Protein AF-A0A8T9Q3E1-F1 (afdb_monomer_lite)

Radius of gyration: 31.7 Å; chains: 1; bounding box: 104×77×79 Å

pLDDT: mean 83.52, std 21.35, range [26.02, 98.94]

Sequence (592 aa):
MAARITRSLLAQLTQAQTPTKSTKRGLAYGYHSAADMQALAPGISWWYNWYSRPEAGVATIYPGLGIDYVPMQWGRDLDGTPFTADRLAANIPAGAKYLLGFNEPNFRSQANLTPTQAAALWPTLQEVARRKNLKLVSPAVNYCGDCVSENGVTYYSPTQYLDAFFAACPTCQVDYIAVHTYVCEERWLRDKIAELKKYNKPIWLTEFSCGDMPASQITLDVQKKYLTDAVNYLENEPAVFRYAWFSGRNNEIPNINLLAPASGQLTELGQLYVSLPFSGGSAPQNLLTPTGAVASSSESSATGAASAIDRNLTTRWSSNFADPQYLQLDLGTVKDIARVKISWEAAYGKDYQLQTSTDGTSWTSIHTVLNGDGGVDDITGLAGRGRYLRLYGTRRATAYGYSIYEIEVYGPATTPPATSSVTLQAESYSTMSGVQLEACSDTGGGQDVGWIDTNDWMIYNSVTFPTSGAYTIEYRVASPSGGRVSADLNAGTTQLGNVAIPATGGWQNWTTVSQTVNVTAGTYNFGVFAQAGGWNLNWIRITKAGSTTSARSAQVLATTATAGRAQALEVYPNPPPIRWASLQTQRWPVRP

Organism: NCBI:txid2932248

Secondary structure (DSSP, 8-state):
----------------PPPSS-SSEEEE-S---HHHHHHHTTT-SEEE-SSSS--TTTTTTGGGGT-EE--B--SSEETTEE--HHHHHHHSPTT--EEE--BSTTBTTTT---HHHHHHHHHHHHHHHHHHTPEEEPPBB---SSB-EETTEE--SHHHHHHHHHHH-TT----BEEEEE--SSHHHHHHHHHHHGGG-S-EEEEEE---SS-GGG--HHHHHHHHHHHHHHHHH-TTEEEEEES-SS-SSSTT--SB-SSTT-B-HHHHHHHHS---SSS--TTEE--SEEEES--SSTTS-GGGGSSS-TTS-EE--SSSSEEEEEEEEEEEEEEEEEEEE-SS-EEEEEEEEESSSSS-EEEEEE-S---SEEEEEEEEEEEEEEEEEEEEESSSS--EEEEEEEE-S---S----EEEEEGGG-SEEES-EEEE--STT-SEEEEEE-TT-EEEEEEEEE-SSEEEEEEEEEEESS-EEEEEEETTTTEEEEEEEEPP-SEEEEEEEEEEEEEE-SEEEEEEEEEEE--EEEEEEEEEEPP----------------------------------------------

InterPro domains:
  IPR000421 Coagulation factor 5/8, C-terminal domain [PF00754] (295-405)
  IPR000421 Coagulation factor 5/8, C-terminal domain [PS50022] (271-412)
  IPR005084 Carbohydrate binding module family 6 [PF03422] (425-544)
  IPR005084 Carbohydrate binding module family 6 [PS51175] (422-543)
  IPR006584 Cellulose binding, type IV [SM00606] (417-544)
  IPR008979 Galactose-binding-like domain superfamily [SSF49785] (286-411)
  IPR008979 Galactose-binding-like domain superfamily [SSF49785] (418-544)
  IPR017853 Glycoside hydrolase superfamily [SSF51445] (95-256)
  IPR024655 Asl1-like, glycosyl hydrolase catalytic domain [PF11790] (26-273)
  IPR053183 Alkali-sensitive linkage protein [PTHR34154] (11-275)

Structure (mmCIF, N/CA/C/O backbone):
data_AF-A0A8T9Q3E1-F1
#
_entry.id   AF-A0A8T9Q3E1-F1
#
loop_
_atom_site.group_PDB
_atom_site.id
_atom_site.type_symbol
_atom_site.label_atom_id
_atom_site.label_alt_id
_atom_site.label_comp_id
_atom_site.label_asym_id
_atom_site.label_entity_id
_atom_site.label_seq_id
_atom_site.pdbx_PDB_ins_code
_atom_site.Cartn_x
_atom_site.Cartn_y
_atom_site.Cartn_z
_atom_site.occupancy
_atom_site.B_iso_or_equiv
_atom_site.auth_seq_id
_atom_site.auth_comp_id
_atom_site.auth_asym_id
_atom_site.auth_atom_id
_atom_site.pdbx_PDB_model_num
ATOM 1 N N . MET A 1 1 ? -12.280 -55.612 14.986 1.00 32.56 1 MET A N 1
ATOM 2 C CA . MET A 1 1 ? -13.260 -55.463 13.885 1.00 32.56 1 MET A CA 1
ATOM 3 C C . MET A 1 1 ? -14.578 -55.063 14.534 1.00 32.56 1 MET A C 1
ATOM 5 O O . MET A 1 1 ? -15.096 -55.856 15.297 1.00 32.56 1 MET A O 1
ATOM 9 N N . ALA A 1 2 ? -14.855 -53.756 14.621 1.00 29.16 2 ALA A N 1
ATOM 10 C CA . ALA A 1 2 ? -15.730 -52.968 13.724 1.00 29.16 2 ALA A CA 1
ATOM 11 C C . ALA A 1 2 ? -17.204 -53.085 14.161 1.00 29.16 2 ALA A C 1
ATOM 13 O O . ALA A 1 2 ? -17.646 -54.187 14.433 1.00 29.16 2 ALA A O 1
ATOM 14 N N . ALA A 1 3 ? -18.064 -52.072 14.234 1.00 28.25 3 ALA A N 1
ATOM 15 C CA . ALA A 1 3 ? -18.084 -50.605 14.127 1.00 28.25 3 ALA A CA 1
ATOM 16 C C . ALA A 1 3 ? -19.531 -50.242 14.602 1.00 28.25 3 ALA A C 1
ATOM 18 O O . ALA A 1 3 ? -20.408 -51.091 14.508 1.00 28.25 3 ALA A O 1
ATOM 19 N N . ARG A 1 4 ? -19.932 -49.109 15.180 1.00 28.38 4 ARG A N 1
ATOM 20 C CA . ARG A 1 4 ? -19.889 -47.704 14.762 1.00 28.38 4 ARG A CA 1
ATOM 21 C C . ARG A 1 4 ? -20.462 -46.903 15.946 1.00 28.38 4 ARG A C 1
ATOM 23 O O . ARG A 1 4 ? -21.578 -47.181 16.368 1.00 28.38 4 ARG A O 1
ATOM 30 N N . ILE A 1 5 ? -19.742 -45.898 16.435 1.00 29.78 5 ILE A N 1
ATOM 31 C CA . ILE A 1 5 ? -20.313 -44.819 17.253 1.00 29.78 5 ILE A CA 1
ATOM 32 C C . ILE A 1 5 ? -20.304 -43.583 16.356 1.00 29.78 5 ILE A C 1
ATOM 34 O O . ILE A 1 5 ? -19.241 -43.090 15.980 1.00 29.78 5 ILE A O 1
ATOM 38 N N . THR A 1 6 ? -21.482 -43.123 15.945 1.00 28.97 6 THR A N 1
ATOM 39 C CA . THR A 1 6 ? -21.660 -41.878 15.194 1.00 28.97 6 THR A CA 1
ATOM 40 C C . THR A 1 6 ? -21.373 -40.688 16.104 1.00 28.97 6 THR A C 1
ATOM 42 O O . THR A 1 6 ? -22.162 -40.360 16.984 1.00 28.97 6 THR A O 1
ATOM 45 N N . ARG A 1 7 ? -20.228 -40.035 15.877 1.00 29.08 7 ARG A N 1
ATOM 46 C CA . ARG A 1 7 ? -19.948 -38.670 16.337 1.00 29.08 7 ARG A CA 1
ATOM 47 C C . ARG A 1 7 ? -20.726 -37.693 15.453 1.00 29.08 7 ARG A C 1
ATOM 49 O O . ARG A 1 7 ? -20.352 -37.494 14.303 1.00 29.08 7 ARG A O 1
ATOM 56 N N . SER A 1 8 ? -21.760 -37.055 15.987 1.00 27.64 8 SER A N 1
ATOM 57 C CA . SER A 1 8 ? -22.261 -35.778 15.470 1.00 27.64 8 SER A CA 1
ATOM 58 C C . SER A 1 8 ? -21.519 -34.658 16.202 1.00 27.64 8 SER A C 1
ATOM 60 O O . SER A 1 8 ? -21.946 -34.210 17.264 1.00 27.64 8 SER A O 1
ATOM 62 N N . LEU A 1 9 ? -20.355 -34.266 15.676 1.00 30.08 9 LEU A N 1
ATOM 63 C CA . LEU A 1 9 ? -19.668 -33.049 16.103 1.00 30.08 9 LEU A CA 1
ATOM 64 C C . LEU A 1 9 ? -20.287 -31.871 15.345 1.00 30.08 9 LEU A C 1
ATOM 66 O O . LEU A 1 9 ? -20.419 -31.927 14.122 1.00 30.08 9 LEU A O 1
ATOM 70 N N . LEU A 1 10 ? -20.655 -30.824 16.082 1.00 29.77 10 LEU A N 1
ATOM 71 C CA . LEU A 1 10 ? -21.044 -29.530 15.542 1.00 29.77 10 LEU A CA 1
ATOM 72 C C . LEU A 1 10 ? -19.970 -29.026 14.567 1.00 29.77 10 LEU A C 1
ATOM 74 O O . LEU A 1 10 ? -18.852 -28.724 14.977 1.00 29.77 10 LEU A O 1
ATOM 78 N N . ALA A 1 11 ? -20.328 -28.870 13.297 1.00 26.83 11 ALA A N 1
ATOM 79 C CA . ALA A 1 11 ? -19.655 -27.938 12.408 1.00 26.83 11 ALA A CA 1
ATOM 80 C C . ALA A 1 11 ? -20.424 -26.614 12.485 1.00 26.83 11 ALA A C 1
ATOM 82 O O . ALA A 1 11 ? -21.327 -26.356 11.692 1.00 26.83 11 ALA A O 1
ATOM 83 N N . GLN A 1 12 ? -20.102 -25.785 13.480 1.00 27.05 12 GLN A N 1
ATOM 84 C CA . GLN A 1 12 ? -20.376 -24.356 13.363 1.00 27.05 12 GLN A CA 1
ATOM 85 C C . GLN A 1 12 ? -19.466 -23.836 12.250 1.00 27.05 12 GLN A C 1
ATOM 87 O O . GLN A 1 12 ? -18.267 -23.656 12.438 1.00 27.05 12 GLN A O 1
ATOM 92 N N . LEU A 1 13 ? -20.040 -23.651 11.063 1.00 28.97 13 LEU A N 1
ATOM 93 C CA . LEU A 1 13 ? -19.453 -22.821 10.024 1.00 28.97 13 LEU A CA 1
ATOM 94 C C . LEU A 1 13 ? -19.378 -21.400 10.590 1.00 28.97 13 LEU A C 1
ATOM 96 O O . LEU A 1 13 ? -20.365 -20.668 10.575 1.00 28.97 13 LEU A O 1
ATOM 100 N N . THR A 1 14 ? -18.223 -21.010 11.123 1.00 28.17 14 THR A N 1
ATOM 101 C CA . THR A 1 14 ? -17.905 -19.597 11.315 1.00 28.17 14 THR A CA 1
ATOM 102 C C . THR A 1 14 ? -17.877 -18.976 9.926 1.00 28.17 14 THR A C 1
ATOM 104 O O . THR A 1 14 ? -16.926 -19.186 9.171 1.00 28.17 14 THR A O 1
ATOM 107 N N . GLN A 1 15 ? -18.939 -18.264 9.552 1.00 28.55 15 GLN A N 1
ATOM 108 C CA . GLN A 1 15 ? -18.870 -17.325 8.439 1.00 28.55 15 GLN A CA 1
ATOM 109 C C . GLN A 1 15 ? -17.742 -16.349 8.773 1.00 28.55 15 GLN A C 1
ATOM 111 O O . GLN A 1 15 ? -17.840 -15.594 9.739 1.00 28.55 15 GLN A O 1
ATOM 116 N N . ALA A 1 16 ? -16.636 -16.428 8.031 1.00 34.69 16 ALA A N 1
ATOM 117 C CA . ALA A 1 16 ? -15.576 -15.441 8.121 1.00 34.69 16 ALA A CA 1
ATOM 118 C C . ALA A 1 16 ? -16.209 -14.085 7.800 1.00 34.69 16 ALA A C 1
ATOM 120 O O . ALA A 1 16 ? -16.717 -13.889 6.695 1.00 34.69 16 ALA A O 1
ATOM 121 N N . GLN A 1 17 ? -16.252 -13.188 8.787 1.00 34.84 17 GLN A N 1
ATOM 122 C CA . GLN A 1 17 ? -16.679 -11.815 8.560 1.00 34.84 17 GLN A CA 1
ATOM 123 C C . GLN A 1 17 ? -15.836 -11.237 7.426 1.00 34.84 17 GLN A C 1
ATOM 125 O O . GLN A 1 17 ? -14.608 -11.361 7.433 1.00 34.84 17 GLN A O 1
ATOM 130 N N . THR A 1 18 ? -16.500 -10.620 6.450 1.00 40.44 18 THR A N 1
ATOM 131 C CA . THR A 1 18 ? -15.824 -9.860 5.402 1.00 40.44 18 THR A CA 1
ATOM 132 C C . THR A 1 18 ? -14.884 -8.856 6.075 1.00 40.44 18 THR A C 1
ATOM 134 O O . THR A 1 18 ? -15.355 -8.100 6.931 1.00 40.44 18 THR A O 1
ATOM 137 N N . PRO A 1 19 ? -13.578 -8.846 5.745 1.00 50.22 19 PRO A N 1
ATOM 138 C CA . PRO A 1 19 ? -12.639 -7.927 6.370 1.00 50.22 19 PRO A CA 1
ATOM 139 C C . PRO A 1 19 ? -13.132 -6.490 6.196 1.00 50.22 19 PRO A C 1
ATOM 141 O O . PRO A 1 19 ? -13.400 -6.059 5.077 1.00 50.22 19 PRO A O 1
ATOM 144 N N . THR A 1 20 ? -13.268 -5.756 7.298 1.00 66.06 20 THR A N 1
ATOM 145 C CA . THR A 1 20 ? -13.720 -4.354 7.292 1.00 66.06 20 THR A CA 1
ATOM 146 C C . THR A 1 20 ? -12.613 -3.382 6.882 1.00 66.06 20 THR A C 1
ATOM 148 O O . THR A 1 20 ? -12.893 -2.219 6.613 1.00 66.06 20 THR A O 1
ATOM 151 N N . LYS A 1 21 ? -11.367 -3.867 6.805 1.00 79.00 21 LYS A N 1
ATOM 152 C CA . LYS A 1 21 ? -10.166 -3.133 6.395 1.00 79.00 21 LYS A CA 1
ATOM 153 C C . LYS A 1 21 ? -9.136 -4.057 5.739 1.00 79.00 21 LYS A C 1
ATOM 155 O O . LYS A 1 21 ? -9.183 -5.277 5.920 1.00 79.00 21 LYS A O 1
ATOM 160 N N . SER A 1 22 ? -8.190 -3.477 5.001 1.00 85.06 22 SER A N 1
ATOM 161 C CA . SER A 1 22 ? -7.120 -4.222 4.327 1.00 85.06 22 SER A CA 1
ATOM 162 C C . SER A 1 22 ? -6.209 -4.924 5.322 1.00 85.06 22 SER A C 1
ATOM 164 O O . SER A 1 22 ? -5.647 -4.290 6.213 1.00 85.06 22 SER A O 1
ATOM 166 N N . THR A 1 23 ? -5.971 -6.220 5.128 1.00 87.62 23 THR A N 1
ATOM 167 C CA . THR A 1 23 ? -4.980 -6.969 5.915 1.00 87.62 23 THR A CA 1
ATOM 168 C C . THR A 1 23 ? -3.537 -6.641 5.519 1.00 87.62 23 THR A C 1
ATOM 170 O O . THR A 1 23 ? -2.617 -6.944 6.284 1.00 87.62 23 THR A O 1
ATOM 173 N N . LYS A 1 24 ? -3.327 -6.051 4.331 1.00 95.12 24 LYS A N 1
ATOM 174 C CA . LYS A 1 24 ? -2.003 -5.685 3.808 1.00 95.12 24 LYS A CA 1
ATOM 175 C C . LYS A 1 24 ? -1.548 -4.309 4.283 1.00 95.12 24 LYS A C 1
ATOM 177 O O . LYS A 1 24 ? -0.349 -4.102 4.456 1.00 95.12 24 LYS A O 1
ATOM 182 N N . ARG A 1 25 ? -2.489 -3.385 4.484 1.00 97.44 25 ARG A N 1
ATOM 183 C CA . ARG A 1 25 ? -2.222 -1.965 4.729 1.00 97.44 25 ARG A CA 1
ATOM 184 C C . ARG A 1 25 ? -1.715 -1.694 6.137 1.00 97.44 25 ARG A C 1
ATOM 186 O O . ARG A 1 25 ? -2.370 -2.049 7.121 1.00 97.44 25 ARG A O 1
ATOM 193 N N . GLY A 1 26 ? -0.573 -1.027 6.219 1.00 98.62 26 GLY A N 1
ATOM 194 C CA . GLY A 1 26 ? 0.025 -0.596 7.473 1.00 98.62 26 GLY A CA 1
ATOM 195 C C . GLY A 1 26 ? 0.664 0.783 7.414 1.00 98.62 26 GLY A C 1
ATOM 196 O O . GLY A 1 26 ? 0.492 1.520 6.443 1.00 98.62 26 GLY A O 1
ATOM 197 N N . LEU A 1 27 ? 1.385 1.139 8.471 1.00 98.81 27 LEU A N 1
ATOM 198 C CA . LEU A 1 27 ? 2.043 2.436 8.623 1.00 98.81 27 LEU A CA 1
ATOM 199 C C . LEU A 1 27 ? 3.451 2.270 9.213 1.00 98.81 27 LEU A C 1
ATOM 201 O O . LEU A 1 27 ? 3.645 1.482 10.139 1.00 98.81 27 LEU A O 1
ATOM 205 N N . ALA A 1 28 ? 4.417 3.015 8.677 1.00 98.81 28 ALA A N 1
ATOM 206 C CA . ALA A 1 28 ? 5.765 3.148 9.220 1.00 98.81 28 ALA A CA 1
ATOM 207 C C . ALA A 1 28 ? 5.837 4.448 10.036 1.00 98.81 28 ALA A C 1
ATOM 209 O O . ALA A 1 28 ? 5.994 5.530 9.465 1.00 98.81 28 ALA A O 1
ATOM 210 N N . TYR A 1 29 ? 5.621 4.382 11.355 1.00 98.69 29 TYR A N 1
ATOM 211 C CA . TYR A 1 29 ? 5.609 5.560 12.235 1.00 98.69 29 TYR A CA 1
ATOM 212 C C . TYR A 1 29 ? 5.768 5.169 13.713 1.00 98.69 29 TYR A C 1
ATOM 214 O O . TYR A 1 29 ? 5.298 4.113 14.128 1.00 98.69 29 TYR A O 1
ATOM 222 N N . GLY A 1 30 ? 6.416 6.027 14.511 1.00 96.69 30 GLY A N 1
ATOM 223 C CA . GLY A 1 30 ? 6.818 5.702 15.887 1.00 96.69 30 GLY A CA 1
ATOM 224 C C . GLY A 1 30 ? 6.467 6.719 16.967 1.00 96.69 30 GLY A C 1
ATOM 225 O O . GLY A 1 30 ? 7.091 6.706 18.026 1.00 96.69 30 GLY A O 1
ATOM 226 N N . TYR A 1 31 ? 5.505 7.609 16.707 1.00 97.00 31 TYR A N 1
ATOM 227 C CA . TYR A 1 31 ? 5.094 8.647 17.660 1.00 97.00 31 TYR A CA 1
ATOM 228 C C . TYR A 1 31 ? 3.574 8.798 17.734 1.00 97.00 31 TYR A C 1
ATOM 230 O O . TYR A 1 31 ? 3.044 9.907 17.807 1.00 97.00 31 TYR A O 1
ATOM 238 N N . HIS A 1 32 ? 2.854 7.683 17.670 1.00 97.88 32 HIS A N 1
ATOM 239 C CA . HIS A 1 32 ? 1.401 7.723 17.724 1.00 97.88 32 HIS A CA 1
ATOM 240 C C . HIS A 1 32 ? 0.899 8.128 19.111 1.00 97.88 32 HIS A C 1
ATOM 242 O O . HIS A 1 32 ? 1.363 7.631 20.140 1.00 97.88 32 HIS A O 1
ATOM 248 N N . SER A 1 33 ? -0.137 8.955 19.135 1.00 96.31 33 SER A N 1
ATOM 249 C CA . SER A 1 33 ? -1.036 9.035 20.281 1.00 96.31 33 SER A CA 1
ATOM 250 C C . SER A 1 33 ? -2.136 7.964 20.207 1.00 96.31 33 SER A C 1
ATOM 252 O O . SER A 1 33 ? -2.383 7.350 19.166 1.00 96.31 33 SER A O 1
ATOM 254 N N . ALA A 1 34 ? -2.863 7.790 21.313 1.00 92.00 34 ALA A N 1
ATOM 255 C CA . ALA A 1 34 ? -4.099 7.009 21.356 1.00 92.00 34 ALA A CA 1
ATOM 256 C C . ALA A 1 34 ? -5.114 7.439 20.281 1.00 92.00 34 ALA A C 1
ATOM 258 O O . ALA A 1 34 ? -5.696 6.598 19.596 1.00 92.00 34 ALA A O 1
ATOM 259 N N . ALA A 1 35 ? -5.300 8.751 20.125 1.00 90.25 35 ALA A N 1
ATOM 260 C CA . ALA A 1 35 ? -6.253 9.316 19.179 1.00 90.25 35 ALA A CA 1
ATOM 261 C C . ALA A 1 35 ? -5.794 9.117 17.726 1.00 90.25 35 ALA A C 1
ATOM 263 O O . ALA A 1 35 ? -6.615 8.820 16.864 1.00 90.25 35 ALA A O 1
ATOM 264 N N . ASP A 1 36 ? -4.486 9.203 17.451 1.00 97.31 36 ASP A N 1
ATOM 265 C CA . ASP A 1 36 ? -3.940 8.900 16.120 1.00 97.31 36 ASP A CA 1
ATOM 266 C C . ASP A 1 36 ? -4.241 7.453 15.717 1.00 97.31 36 ASP A C 1
ATOM 268 O O . ASP A 1 36 ? -4.677 7.196 14.596 1.00 97.31 36 ASP A O 1
ATOM 272 N N . MET A 1 37 ? -4.067 6.505 16.647 1.00 93.69 37 MET A N 1
ATOM 273 C CA . MET A 1 37 ? -4.391 5.099 16.397 1.00 93.69 37 MET A CA 1
ATOM 274 C C . MET A 1 37 ? -5.862 4.892 16.075 1.00 93.69 37 MET A C 1
ATOM 276 O O . MET A 1 37 ? -6.185 4.159 15.144 1.00 93.69 37 MET A O 1
ATOM 280 N N . GLN A 1 38 ? -6.753 5.544 16.821 1.00 90.38 38 GLN A N 1
ATOM 281 C CA . GLN A 1 38 ? -8.193 5.480 16.574 1.00 90.38 38 GLN A CA 1
ATOM 282 C C . GLN A 1 38 ? -8.554 6.056 15.201 1.00 90.38 38 GLN A C 1
ATOM 284 O O . GLN A 1 38 ? -9.349 5.455 14.484 1.00 90.38 38 GLN A O 1
ATOM 289 N N . ALA A 1 39 ? -7.931 7.169 14.807 1.00 81.62 39 ALA A N 1
ATOM 290 C CA . ALA A 1 39 ? -8.161 7.796 13.510 1.00 81.62 39 ALA A CA 1
ATOM 291 C C . ALA A 1 39 ? -7.687 6.920 12.336 1.00 81.62 39 ALA A C 1
ATOM 293 O O . ALA A 1 39 ? -8.328 6.882 11.288 1.00 81.62 39 ALA A O 1
ATOM 294 N N . LEU A 1 40 ? -6.586 6.183 12.508 1.00 94.75 40 LEU A N 1
ATOM 295 C CA . LEU A 1 40 ? -6.027 5.288 11.489 1.00 94.75 40 LEU A CA 1
ATOM 296 C C . LEU A 1 40 ? -6.704 3.907 11.443 1.00 94.75 40 LEU A C 1
ATOM 298 O O . LEU A 1 40 ? -6.700 3.249 10.397 1.00 94.75 40 LEU A O 1
ATOM 302 N N . ALA A 1 41 ? -7.284 3.462 12.562 1.00 89.56 41 ALA A N 1
ATOM 303 C CA . ALA A 1 41 ? -7.844 2.123 12.748 1.00 89.56 41 ALA A CA 1
ATOM 304 C C . ALA A 1 41 ? -8.833 1.645 11.671 1.00 89.56 41 ALA A C 1
ATOM 306 O O . ALA A 1 41 ? -8.812 0.440 11.392 1.00 89.56 41 ALA A O 1
ATOM 307 N N . PRO A 1 42 ? -9.666 2.508 11.051 1.00 85.44 42 PRO A N 1
ATOM 308 C CA . PRO A 1 42 ? -10.557 2.085 9.975 1.00 85.44 42 PRO A CA 1
ATOM 309 C C . PRO A 1 42 ? -9.827 1.577 8.726 1.00 85.44 42 PRO A C 1
ATOM 311 O O . PRO A 1 42 ? -10.389 0.773 7.993 1.00 85.44 42 PRO A O 1
ATOM 314 N N . GLY A 1 43 ? -8.593 2.027 8.473 1.00 82.50 43 GLY A N 1
ATOM 315 C CA . GLY A 1 43 ? -7.869 1.721 7.236 1.00 82.50 43 GLY A CA 1
ATOM 316 C C . GLY A 1 43 ? -6.676 0.784 7.394 1.00 82.50 43 GLY A C 1
ATOM 317 O O . GLY A 1 43 ? -6.371 0.035 6.466 1.00 82.50 43 GLY A O 1
ATOM 318 N N . ILE A 1 44 ? -5.990 0.810 8.543 1.00 95.81 44 ILE A N 1
ATOM 319 C CA . ILE A 1 44 ? -4.747 0.048 8.747 1.00 95.81 44 ILE A CA 1
ATOM 320 C C . ILE A 1 44 ? -4.952 -1.179 9.640 1.00 95.81 44 ILE A C 1
ATOM 322 O O . ILE A 1 44 ? -5.690 -1.148 10.629 1.00 95.81 44 ILE A O 1
ATOM 326 N N . SER A 1 45 ? -4.243 -2.260 9.320 1.00 95.62 45 SER A N 1
ATOM 327 C CA . SER A 1 45 ? -4.263 -3.510 10.097 1.00 95.62 45 SER A CA 1
ATOM 328 C C . SER A 1 45 ? -2.956 -3.810 10.808 1.00 95.62 45 SER A C 1
ATOM 330 O O . SER A 1 45 ? -2.903 -4.748 11.599 1.00 95.62 45 SER A O 1
ATOM 332 N N . TRP A 1 46 ? -1.894 -3.053 10.543 1.00 98.44 46 TRP A N 1
ATOM 333 C CA . TRP A 1 46 ? -0.626 -3.218 11.241 1.00 98.44 46 TRP A CA 1
ATOM 334 C C . TRP A 1 46 ? 0.222 -1.947 11.192 1.00 98.44 46 TRP A C 1
ATOM 336 O O . TRP A 1 46 ? -0.010 -1.071 10.362 1.00 98.44 46 TRP A O 1
ATOM 346 N N . TRP A 1 47 ? 1.224 -1.852 12.057 1.00 98.69 47 TRP A N 1
ATOM 347 C CA . TRP A 1 47 ? 2.273 -0.839 11.946 1.00 98.69 47 TRP A CA 1
ATOM 348 C C . TRP A 1 47 ? 3.589 -1.358 12.533 1.00 98.69 47 TRP A C 1
ATOM 350 O O . TRP A 1 47 ? 3.626 -2.395 13.203 1.00 98.69 47 TRP A O 1
ATOM 360 N N . TYR A 1 48 ? 4.663 -0.610 12.304 1.00 98.88 48 TYR A N 1
ATOM 361 C CA . TYR A 1 48 ? 5.916 -0.736 13.046 1.00 98.88 48 TYR A CA 1
ATOM 362 C C . TYR A 1 48 ? 6.542 0.650 13.259 1.00 98.88 48 TYR A C 1
ATOM 364 O O . TYR A 1 48 ? 6.167 1.619 12.599 1.00 98.88 48 TYR A O 1
ATOM 372 N N . ASN A 1 49 ? 7.472 0.739 14.208 1.00 98.50 49 ASN A N 1
ATOM 373 C CA . ASN A 1 49 ? 8.090 1.992 14.650 1.00 98.50 49 ASN A CA 1
ATOM 374 C C . ASN A 1 49 ? 9.627 1.918 14.679 1.00 98.50 49 ASN A C 1
ATOM 376 O O . ASN A 1 49 ? 10.252 2.662 15.425 1.00 98.50 49 ASN A O 1
ATOM 380 N N . TRP A 1 50 ? 10.228 0.987 13.931 1.00 98.56 50 TRP A N 1
ATOM 381 C CA . TRP A 1 50 ? 11.669 0.680 13.942 1.00 98.56 50 TRP A CA 1
ATOM 382 C C . TRP A 1 50 ? 12.237 0.105 15.255 1.00 98.56 50 TRP A C 1
ATOM 384 O O . TRP A 1 50 ? 13.414 -0.249 15.303 1.00 98.56 50 TRP A O 1
ATOM 394 N N . TYR A 1 51 ? 11.422 -0.078 16.299 1.00 98.00 51 TYR A N 1
ATOM 395 C CA . TYR A 1 51 ? 11.834 -0.670 17.573 1.00 98.00 51 TYR A CA 1
ATOM 396 C C . TYR A 1 51 ? 11.288 -2.089 17.775 1.00 98.00 51 TYR A C 1
ATOM 398 O O . TYR A 1 51 ? 10.384 -2.582 17.097 1.00 98.00 51 TYR A O 1
ATOM 406 N N . SER A 1 52 ? 11.820 -2.769 18.790 1.00 97.50 52 SER A N 1
ATOM 407 C CA . SER A 1 52 ? 11.335 -4.081 19.234 1.00 97.50 52 SER A CA 1
ATOM 408 C C . SER A 1 52 ? 10.102 -4.008 20.144 1.00 97.50 52 SER A C 1
ATOM 410 O O . SER A 1 52 ? 9.525 -5.049 20.456 1.00 97.50 52 SER A O 1
ATOM 412 N N . ARG A 1 53 ? 9.676 -2.800 20.545 1.00 96.62 53 ARG A N 1
ATOM 413 C CA . ARG A 1 53 ? 8.534 -2.547 21.437 1.00 96.62 53 ARG A CA 1
ATOM 414 C C . ARG A 1 53 ? 7.659 -1.383 20.939 1.00 96.62 53 ARG A C 1
ATOM 416 O O . ARG A 1 53 ? 8.210 -0.401 20.435 1.00 96.62 53 ARG A O 1
ATOM 423 N N . PRO A 1 54 ? 6.327 -1.453 21.120 1.00 97.19 54 PRO A N 1
ATOM 424 C CA . PRO A 1 54 ? 5.432 -0.353 20.775 1.00 97.19 54 PRO A CA 1
ATOM 425 C C . PRO A 1 54 ? 5.668 0.857 21.687 1.00 97.19 54 PRO A C 1
ATOM 427 O O . PRO A 1 54 ? 6.197 0.725 22.795 1.00 97.19 54 PRO A O 1
ATOM 430 N N . GLU A 1 55 ? 5.223 2.034 21.251 1.00 94.81 55 GLU A N 1
ATOM 431 C CA . GLU A 1 55 ? 5.198 3.228 22.090 1.00 94.81 55 GLU A CA 1
ATOM 432 C C . GLU A 1 55 ? 4.326 2.975 23.333 1.00 94.81 55 GLU A C 1
ATOM 434 O O . GLU A 1 55 ? 3.216 2.440 23.244 1.00 94.81 55 GLU A O 1
ATOM 439 N N . ALA A 1 56 ? 4.805 3.383 24.513 1.00 93.88 56 ALA A N 1
ATOM 440 C CA . ALA A 1 56 ? 4.122 3.099 25.778 1.00 93.88 56 ALA A CA 1
ATOM 441 C C . ALA A 1 56 ? 2.675 3.629 25.806 1.00 93.88 56 ALA A C 1
ATOM 443 O O . ALA A 1 56 ? 1.788 2.965 26.337 1.00 93.88 56 ALA A O 1
ATOM 444 N N . GLY A 1 57 ? 2.428 4.789 25.183 1.00 91.69 57 GLY A N 1
ATOM 445 C CA . GLY A 1 57 ? 1.111 5.432 25.135 1.00 91.69 57 GLY A CA 1
ATOM 446 C C . GLY A 1 57 ? 0.060 4.708 24.286 1.00 91.69 57 GLY A C 1
ATOM 447 O O . GLY A 1 57 ? -1.122 5.004 24.427 1.00 91.69 57 GLY A O 1
ATOM 448 N N . VAL A 1 58 ? 0.458 3.759 23.430 1.00 94.31 58 VAL A N 1
ATOM 449 C CA . VAL A 1 58 ? -0.472 3.002 22.568 1.00 94.31 58 VAL A CA 1
ATOM 450 C C . VAL A 1 58 ? -0.455 1.502 22.837 1.00 94.31 58 VAL A C 1
ATOM 452 O O . VAL A 1 58 ? -1.319 0.792 22.324 1.00 94.31 58 VAL A O 1
ATOM 455 N N . ALA A 1 59 ? 0.476 1.012 23.663 1.00 92.62 59 ALA A N 1
ATOM 456 C CA . ALA A 1 59 ? 0.733 -0.411 23.878 1.00 92.62 59 ALA A CA 1
ATOM 457 C C . ALA A 1 59 ? -0.500 -1.229 24.314 1.00 92.62 59 ALA A C 1
ATOM 459 O O . ALA A 1 59 ? -0.607 -2.405 23.977 1.00 92.62 59 ALA A O 1
ATOM 460 N N . THR A 1 60 ? -1.434 -0.611 25.041 1.00 90.31 60 THR A N 1
ATOM 461 C CA . THR A 1 60 ? -2.680 -1.237 25.519 1.00 90.31 60 THR A CA 1
ATOM 462 C C . THR A 1 60 ? -3.892 -0.956 24.629 1.00 90.31 60 THR A C 1
ATOM 464 O O . THR A 1 60 ? -4.948 -1.546 24.832 1.00 90.31 60 THR A O 1
ATOM 467 N N . ILE A 1 61 ? -3.757 -0.065 23.646 1.00 90.62 61 ILE A N 1
ATOM 468 C CA . ILE A 1 61 ? -4.875 0.472 22.858 1.00 90.62 61 ILE A CA 1
ATOM 469 C C . ILE A 1 61 ? -5.048 -0.320 21.571 1.00 90.62 61 ILE A C 1
ATOM 471 O O . ILE A 1 61 ? -6.143 -0.759 21.226 1.00 90.62 61 ILE A O 1
ATOM 475 N N . TYR A 1 62 ? -3.949 -0.540 20.862 1.00 91.94 62 TYR A N 1
ATOM 476 C CA . TYR A 1 62 ? -4.000 -1.135 19.535 1.00 91.94 62 TYR A CA 1
ATOM 477 C C . TYR A 1 62 ? -4.538 -2.549 19.429 1.00 91.94 62 TYR A C 1
ATOM 479 O O . TYR A 1 62 ? -5.177 -2.828 18.410 1.00 91.94 62 TYR A O 1
ATOM 487 N N . PRO A 1 63 ? -4.348 -3.438 20.429 1.00 88.44 63 PRO A N 1
ATOM 488 C CA . PRO A 1 63 ? -4.921 -4.769 20.330 1.00 88.44 63 PRO A CA 1
ATOM 489 C C . PRO A 1 63 ? -6.450 -4.690 20.235 1.00 88.44 63 PRO A C 1
ATOM 491 O O . PRO A 1 63 ? -7.053 -5.416 19.450 1.00 88.44 63 PRO A O 1
ATOM 494 N N . GLY A 1 64 ? -7.068 -3.748 20.963 1.00 85.88 64 GLY A N 1
ATOM 495 C CA . GLY A 1 64 ? -8.513 -3.503 20.934 1.00 85.88 64 GLY A CA 1
ATOM 496 C C . GLY A 1 64 ? -9.022 -2.903 19.620 1.00 85.88 64 GLY A C 1
ATOM 497 O O . GLY A 1 64 ? -10.195 -3.048 19.299 1.00 85.88 64 GLY A O 1
ATOM 498 N N . LEU A 1 65 ? -8.141 -2.286 18.827 1.00 84.50 65 LEU A N 1
ATOM 499 C CA . LEU A 1 65 ? -8.457 -1.738 17.501 1.00 84.50 65 LEU A CA 1
ATOM 500 C C . LEU A 1 65 ? -8.251 -2.761 16.368 1.00 84.50 65 LEU A C 1
ATOM 502 O O . LEU A 1 65 ? -8.404 -2.432 15.186 1.00 84.50 65 LEU A O 1
ATOM 506 N N . GLY A 1 66 ? -7.860 -3.996 16.706 1.00 87.25 66 GLY A N 1
ATOM 507 C CA . GLY A 1 66 ? -7.541 -5.030 15.724 1.00 87.25 66 GLY A CA 1
ATOM 508 C C . GLY A 1 66 ? -6.401 -4.605 14.798 1.00 87.25 66 GLY A C 1
ATOM 509 O O . GLY A 1 66 ? -6.501 -4.773 13.582 1.00 87.25 66 GLY A O 1
ATOM 510 N N . ILE A 1 67 ? -5.368 -3.967 15.351 1.00 94.00 67 ILE A N 1
ATOM 511 C CA . ILE A 1 67 ? -4.157 -3.577 14.626 1.00 94.00 67 ILE A CA 1
ATOM 512 C C . ILE A 1 67 ? -2.997 -4.413 15.172 1.00 94.00 67 ILE A C 1
ATOM 514 O O . ILE A 1 67 ? -2.866 -4.562 16.378 1.00 94.00 67 ILE A O 1
ATOM 518 N N . ASP A 1 68 ? -2.162 -4.988 14.313 1.00 95.44 68 ASP A N 1
ATOM 519 C CA . ASP A 1 68 ? -0.984 -5.748 14.738 1.00 95.44 68 ASP A CA 1
ATOM 520 C C . ASP A 1 68 ? 0.234 -4.814 14.888 1.00 95.44 68 ASP A C 1
ATOM 522 O O . ASP A 1 68 ? 0.639 -4.158 13.926 1.00 95.44 68 ASP A O 1
ATOM 526 N N . TYR A 1 69 ? 0.896 -4.825 16.047 1.00 98.50 69 TYR A N 1
ATOM 527 C CA . TYR A 1 69 ? 2.250 -4.278 16.164 1.00 98.50 69 TYR A CA 1
ATOM 528 C C . TYR A 1 69 ? 3.280 -5.273 15.616 1.00 98.50 69 TYR A C 1
ATOM 530 O O . TYR A 1 69 ? 3.282 -6.449 16.002 1.00 98.50 69 TYR A O 1
ATOM 538 N N . VAL A 1 70 ? 4.182 -4.808 14.750 1.00 98.81 70 VAL A N 1
ATOM 539 C CA . VAL A 1 70 ? 5.280 -5.619 14.215 1.00 98.81 70 VAL A CA 1
ATOM 540 C C . VAL A 1 70 ? 6.622 -5.120 14.771 1.00 98.81 70 VAL A C 1
ATOM 542 O O . VAL A 1 70 ? 7.060 -4.034 14.403 1.00 98.81 70 VAL A O 1
ATOM 545 N N . PRO A 1 71 ? 7.301 -5.885 15.650 1.00 98.81 71 PRO A N 1
ATOM 546 C CA . PRO A 1 71 ? 8.614 -5.511 16.168 1.00 98.81 71 PRO A CA 1
ATOM 547 C C . PRO A 1 71 ? 9.701 -5.584 15.090 1.00 98.81 71 PRO A C 1
ATOM 549 O O . PRO A 1 71 ? 9.633 -6.403 14.171 1.00 98.81 71 PRO A O 1
ATOM 552 N N . MET A 1 72 ? 10.750 -4.787 15.274 1.00 98.81 72 MET A N 1
ATOM 553 C CA . MET A 1 72 ? 11.944 -4.768 14.435 1.00 98.81 72 MET A CA 1
ATOM 554 C C . MET A 1 72 ? 13.212 -4.872 15.283 1.00 98.81 72 MET A C 1
ATOM 556 O O . MET A 1 72 ? 13.311 -4.255 16.346 1.00 98.81 72 MET A O 1
ATOM 560 N N . GLN A 1 73 ? 14.200 -5.626 14.798 1.00 98.50 73 GLN A N 1
ATOM 561 C CA . GLN A 1 73 ? 15.581 -5.498 15.261 1.00 98.50 73 GLN A CA 1
ATOM 562 C C . GLN A 1 73 ? 16.349 -4.664 14.236 1.00 98.50 73 GLN A C 1
ATOM 564 O O . GLN A 1 73 ? 16.819 -5.189 13.233 1.00 98.50 73 GLN A O 1
ATOM 569 N N . TRP A 1 74 ? 16.455 -3.359 14.493 1.00 98.56 74 TRP A N 1
ATOM 570 C CA . TRP A 1 74 ? 16.927 -2.381 13.511 1.00 98.56 74 TRP A CA 1
ATOM 571 C C . TRP A 1 74 ? 18.362 -2.631 13.026 1.00 98.56 74 TRP A C 1
ATOM 573 O O . TRP A 1 74 ? 18.622 -2.560 11.833 1.00 98.56 74 TRP A O 1
ATOM 583 N N . GLY A 1 75 ? 19.294 -2.978 13.916 1.00 98.25 75 GLY A N 1
ATOM 584 C CA . GLY A 1 75 ? 20.701 -3.192 13.558 1.00 98.25 75 GLY A CA 1
ATOM 585 C C . GLY A 1 75 ? 21.438 -4.088 14.548 1.00 98.25 75 GLY A C 1
ATOM 586 O O . GLY A 1 75 ? 20.837 -4.960 15.174 1.00 98.25 75 GLY A O 1
ATOM 587 N N . ARG A 1 76 ? 22.750 -3.875 14.711 1.00 97.81 76 ARG A N 1
ATOM 588 C CA . ARG A 1 76 ? 23.598 -4.648 15.646 1.00 97.81 76 ARG A CA 1
ATOM 589 C C . ARG A 1 76 ? 23.301 -4.401 17.126 1.00 97.81 76 ARG A C 1
ATOM 591 O O . ARG A 1 76 ? 23.619 -5.245 17.960 1.00 97.81 76 ARG A O 1
ATOM 598 N N . ASP A 1 77 ? 22.675 -3.271 17.431 1.00 97.12 77 ASP A N 1
ATOM 599 C CA . ASP A 1 77 ? 22.417 -2.831 18.793 1.00 97.12 77 ASP A CA 1
ATOM 600 C C . ASP A 1 77 ? 20.916 -2.779 19.085 1.00 97.12 77 ASP A C 1
ATOM 602 O O . ASP A 1 77 ? 20.083 -2.534 18.212 1.00 97.12 77 ASP A O 1
ATOM 606 N N . LEU A 1 78 ? 20.576 -3.012 20.347 1.00 95.62 78 LEU A N 1
ATOM 607 C CA . LEU A 1 78 ? 19.270 -2.783 20.939 1.00 95.62 78 LEU A CA 1
ATOM 608 C C . LEU A 1 78 ? 19.457 -1.803 22.099 1.00 95.62 78 LEU A C 1
ATOM 610 O O . LEU A 1 78 ? 20.174 -2.108 23.055 1.00 95.62 78 LEU A O 1
ATOM 614 N N . ASP A 1 79 ? 18.827 -0.631 22.011 1.00 90.88 79 ASP A N 1
ATOM 615 C CA . ASP A 1 79 ? 18.967 0.454 22.992 1.00 90.88 79 ASP A CA 1
ATOM 616 C C . ASP A 1 79 ? 20.453 0.804 23.274 1.00 90.88 79 ASP A C 1
ATOM 618 O O . ASP A 1 79 ? 20.891 0.869 24.421 1.00 90.88 79 ASP A O 1
ATOM 622 N N . GLY A 1 80 ? 21.257 0.965 22.212 1.00 93.25 80 GLY A N 1
ATOM 623 C CA . GLY A 1 80 ? 22.655 1.430 22.283 1.00 93.25 80 GLY A CA 1
ATOM 624 C C . GLY A 1 80 ? 23.701 0.390 22.703 1.00 93.25 80 GLY A C 1
ATOM 625 O O . GLY A 1 80 ? 24.852 0.741 22.941 1.00 93.25 80 GLY A O 1
ATOM 626 N N . THR A 1 81 ? 23.325 -0.884 22.818 1.00 95.19 81 THR A N 1
ATOM 627 C CA . THR A 1 81 ? 24.244 -1.981 23.168 1.00 95.19 81 THR A CA 1
ATOM 628 C C . THR A 1 81 ? 23.950 -3.223 22.332 1.00 95.19 81 THR A C 1
ATOM 630 O O . THR A 1 81 ? 22.783 -3.420 21.982 1.00 95.19 81 THR A O 1
ATOM 633 N N . PRO A 1 82 ? 24.931 -4.111 22.081 1.00 97.44 82 PRO A N 1
ATOM 634 C CA . PRO A 1 82 ? 24.711 -5.308 21.275 1.00 97.44 82 PRO A CA 1
ATOM 635 C C . PRO A 1 82 ? 23.500 -6.113 21.749 1.00 97.44 82 PRO A C 1
ATOM 637 O O . PRO A 1 82 ? 23.336 -6.386 22.947 1.00 97.44 82 PRO A O 1
ATOM 640 N N . PHE A 1 83 ? 22.611 -6.461 20.818 1.00 97.56 83 PHE A N 1
ATOM 641 C CA . PHE A 1 83 ? 21.392 -7.180 21.174 1.00 97.56 83 PHE A CA 1
ATOM 642 C C . PHE A 1 83 ? 21.696 -8.647 21.503 1.00 97.56 83 PHE A C 1
ATOM 644 O O . PHE A 1 83 ? 22.595 -9.270 20.942 1.00 97.56 83 PHE A O 1
ATOM 651 N N . THR A 1 84 ? 20.910 -9.221 22.410 1.00 98.19 84 THR A N 1
ATOM 652 C CA . THR A 1 84 ? 20.923 -10.659 22.708 1.00 98.19 84 THR A CA 1
ATOM 653 C C . THR A 1 84 ? 19.527 -11.230 22.500 1.00 98.19 84 THR A C 1
ATOM 655 O O . THR A 1 84 ? 18.541 -10.486 22.523 1.00 98.19 84 THR A O 1
ATOM 658 N N . ALA A 1 85 ? 19.423 -12.552 22.332 1.00 98.00 85 ALA A N 1
ATOM 659 C CA . ALA A 1 85 ? 18.125 -13.210 22.191 1.00 98.00 85 ALA A CA 1
ATOM 660 C C . ALA A 1 85 ? 17.212 -12.945 23.401 1.00 98.00 85 ALA A C 1
ATOM 662 O O . ALA A 1 85 ? 16.023 -12.699 23.224 1.00 98.00 85 ALA A O 1
ATOM 663 N N . ASP A 1 86 ? 17.764 -12.929 24.619 1.00 97.88 86 ASP A N 1
ATOM 664 C CA . ASP A 1 86 ? 16.994 -12.675 25.842 1.00 97.88 86 ASP A CA 1
ATOM 665 C C . ASP A 1 86 ? 16.435 -11.250 25.876 1.00 97.88 86 ASP A C 1
ATOM 667 O O . ASP A 1 86 ? 15.242 -11.061 26.113 1.00 97.88 86 ASP A O 1
ATOM 671 N N . ARG A 1 87 ? 17.272 -10.245 25.581 1.00 97.88 87 ARG A N 1
ATOM 672 C CA . ARG A 1 87 ? 16.860 -8.832 25.598 1.00 97.88 87 ARG A CA 1
ATOM 673 C C . ARG A 1 87 ? 15.830 -8.531 24.514 1.00 97.88 87 ARG A C 1
ATOM 675 O O . ARG A 1 87 ? 14.816 -7.895 24.788 1.00 97.88 87 ARG A O 1
ATOM 682 N N . LEU A 1 88 ? 16.062 -9.022 23.297 1.00 98.31 88 LEU A N 1
ATOM 683 C CA . LEU A 1 88 ? 15.128 -8.829 22.192 1.00 98.31 88 LEU A CA 1
ATOM 684 C C . LEU A 1 88 ? 13.797 -9.548 22.463 1.00 98.31 88 LEU A C 1
ATOM 686 O O . LEU A 1 88 ? 12.735 -8.949 22.314 1.00 98.31 88 LEU A O 1
ATOM 690 N N . ALA A 1 89 ? 13.830 -10.798 22.938 1.00 98.06 89 ALA A N 1
ATOM 691 C CA . ALA A 1 89 ? 12.615 -11.526 23.294 1.00 98.06 89 ALA A CA 1
ATOM 692 C C . ALA A 1 89 ? 11.840 -10.857 24.443 1.00 98.06 89 ALA A C 1
ATOM 694 O O . ALA A 1 89 ? 10.610 -10.903 24.437 1.00 98.06 89 ALA A O 1
ATOM 695 N N . ALA A 1 90 ? 12.518 -10.236 25.412 1.00 97.31 90 ALA A N 1
ATOM 696 C CA . ALA A 1 90 ? 11.864 -9.512 26.502 1.00 97.31 90 ALA A CA 1
ATOM 697 C C . ALA A 1 90 ? 11.110 -8.259 26.017 1.00 97.31 90 ALA A C 1
ATOM 699 O O . ALA A 1 90 ? 10.029 -7.976 26.527 1.00 97.31 90 ALA A O 1
ATOM 700 N N . ASN A 1 91 ? 11.633 -7.551 25.009 1.00 96.50 91 ASN A N 1
ATOM 701 C CA . ASN A 1 91 ? 10.990 -6.354 24.454 1.00 96.50 91 ASN A CA 1
ATOM 702 C C . ASN A 1 91 ? 9.771 -6.661 23.570 1.00 96.50 91 ASN A C 1
ATOM 704 O O . ASN A 1 91 ? 8.858 -5.839 23.487 1.00 96.50 91 ASN A O 1
ATOM 708 N N . ILE A 1 92 ? 9.747 -7.824 22.911 1.00 97.88 92 ILE A N 1
ATOM 709 C CA . ILE A 1 92 ? 8.675 -8.179 21.974 1.00 97.88 92 ILE A CA 1
ATOM 710 C C . ILE A 1 92 ? 7.366 -8.466 22.731 1.00 97.88 92 ILE A C 1
ATOM 712 O O . ILE A 1 92 ? 7.329 -9.420 23.529 1.00 97.88 92 ILE A O 1
ATOM 716 N N . PRO A 1 93 ? 6.278 -7.715 22.449 1.00 95.38 93 PRO A N 1
ATOM 717 C CA . PRO A 1 93 ? 4.998 -7.897 23.121 1.00 95.38 93 PRO A CA 1
ATOM 718 C C . PRO A 1 93 ? 4.377 -9.264 22.812 1.00 95.38 93 PRO A C 1
ATOM 720 O O . PRO A 1 93 ? 4.613 -9.871 21.763 1.00 95.38 93 PRO A O 1
ATOM 723 N N . ALA A 1 94 ? 3.554 -9.753 23.740 1.00 90.06 94 ALA A N 1
ATOM 724 C CA . ALA A 1 94 ? 2.763 -10.957 23.517 1.00 90.06 94 ALA A CA 1
ATOM 725 C C . ALA A 1 94 ? 1.799 -10.759 22.334 1.00 90.06 94 ALA A C 1
ATOM 727 O O . ALA A 1 94 ? 1.272 -9.670 22.128 1.00 90.06 94 ALA A O 1
ATOM 728 N N . GLY A 1 95 ? 1.570 -11.817 21.553 1.00 88.75 95 GLY A N 1
ATOM 729 C CA . GLY A 1 95 ? 0.692 -11.768 20.379 1.00 88.75 95 GLY A CA 1
ATOM 730 C C . GLY A 1 95 ? 1.351 -11.253 19.095 1.00 88.75 95 GLY A C 1
ATOM 731 O O . GLY A 1 95 ? 0.727 -11.347 18.038 1.00 88.75 95 GLY A O 1
ATOM 732 N N . ALA A 1 96 ? 2.605 -10.781 19.145 1.00 95.88 96 ALA A N 1
ATOM 733 C CA . ALA A 1 96 ? 3.387 -10.526 17.938 1.00 95.88 96 ALA A CA 1
ATOM 734 C C . ALA A 1 96 ? 3.495 -11.807 17.090 1.00 95.88 96 ALA A C 1
ATOM 736 O O . ALA A 1 96 ? 3.678 -12.902 17.619 1.00 95.88 96 ALA A O 1
ATOM 737 N N . LYS A 1 97 ? 3.370 -11.658 15.767 1.00 96.12 97 LYS A N 1
ATOM 738 C CA . LYS A 1 97 ? 3.365 -12.774 14.796 1.00 96.12 97 LYS A CA 1
ATOM 739 C C . LYS A 1 97 ? 4.588 -12.767 13.877 1.00 96.12 97 LYS A C 1
ATOM 741 O O . LYS A 1 97 ? 4.937 -13.787 13.287 1.00 96.12 97 LYS A O 1
ATOM 746 N N . TYR A 1 98 ? 5.229 -11.610 13.747 1.00 98.69 98 TYR A N 1
ATOM 747 C CA . TYR A 1 98 ? 6.319 -11.350 12.812 1.00 98.69 98 TYR A CA 1
ATOM 748 C C . TYR A 1 98 ? 7.445 -10.607 13.529 1.00 98.69 98 TYR A C 1
ATOM 750 O O . TYR A 1 98 ? 7.199 -9.947 14.538 1.00 98.69 98 TYR A O 1
ATOM 758 N N . LEU A 1 99 ? 8.660 -10.702 12.999 1.00 98.81 99 LEU A N 1
ATOM 759 C CA . LEU A 1 99 ? 9.810 -9.897 13.401 1.00 98.81 99 LEU A CA 1
ATOM 760 C C . LEU A 1 99 ? 10.508 -9.385 12.139 1.00 98.81 99 LEU A C 1
ATOM 762 O O . LEU A 1 99 ? 10.951 -10.184 11.310 1.00 98.81 99 LEU A O 1
ATOM 766 N N . LEU A 1 100 ? 10.579 -8.061 12.000 1.00 98.94 100 LEU A N 1
ATOM 767 C CA . LEU A 1 100 ? 11.348 -7.398 10.949 1.00 98.94 100 LEU A CA 1
ATOM 768 C C . LEU A 1 100 ? 12.845 -7.479 11.272 1.00 98.94 100 LEU A C 1
ATOM 770 O O . LEU A 1 100 ? 13.258 -7.231 12.411 1.00 98.94 100 LEU A O 1
ATOM 774 N N . GLY A 1 101 ? 13.640 -7.840 10.264 1.00 98.56 101 GLY A N 1
ATOM 775 C CA . GLY A 1 101 ? 15.097 -7.836 10.326 1.00 98.56 101 GLY A CA 1
ATOM 776 C C . GLY A 1 101 ? 15.697 -6.428 10.303 1.00 98.56 101 GLY A C 1
ATOM 777 O O . GLY A 1 101 ? 15.029 -5.443 10.607 1.00 98.56 101 GLY A O 1
ATOM 778 N N . PHE A 1 102 ? 16.975 -6.341 9.933 1.00 98.88 102 PHE A N 1
ATOM 779 C CA . PHE A 1 102 ? 17.742 -5.093 9.977 1.00 98.88 102 PHE A CA 1
ATOM 780 C C . PHE A 1 102 ? 17.245 -4.041 8.973 1.00 98.88 102 PHE A C 1
ATOM 782 O O . PHE A 1 102 ? 16.861 -4.382 7.853 1.00 98.88 102 PHE A O 1
ATOM 789 N N . ASN A 1 103 ? 17.292 -2.769 9.369 1.00 98.88 103 ASN A N 1
ATOM 790 C CA . ASN A 1 103 ? 16.832 -1.622 8.591 1.00 98.88 103 ASN A CA 1
ATOM 791 C C . ASN A 1 103 ? 17.931 -1.102 7.670 1.00 98.88 103 ASN A C 1
ATOM 793 O O . ASN A 1 103 ? 18.949 -0.603 8.151 1.00 98.88 103 ASN A O 1
ATOM 797 N N . GLU A 1 104 ? 17.714 -1.188 6.361 1.00 98.69 104 GLU A N 1
ATOM 798 C CA . GLU A 1 104 ? 18.604 -0.637 5.334 1.00 98.69 104 GLU A CA 1
ATOM 799 C C . GLU A 1 104 ? 20.087 -0.935 5.602 1.00 98.69 104 GLU A C 1
ATOM 801 O O . GLU A 1 104 ? 20.930 -0.038 5.579 1.00 98.69 104 GLU A O 1
ATOM 806 N N . PRO A 1 105 ? 20.460 -2.197 5.883 1.00 98.81 105 PRO A N 1
ATOM 807 C CA . PRO A 1 105 ? 21.823 -2.508 6.302 1.00 98.81 105 PRO A CA 1
ATOM 808 C C . PRO A 1 105 ? 22.865 -2.201 5.223 1.00 98.81 105 PRO A C 1
ATOM 810 O O . PRO A 1 105 ? 24.039 -2.030 5.545 1.00 98.81 105 PRO A O 1
ATOM 813 N N . ASN A 1 106 ? 22.441 -2.100 3.960 1.00 98.56 106 ASN A N 1
ATOM 814 C CA . ASN A 1 106 ? 23.298 -1.725 2.850 1.00 98.56 106 ASN A CA 1
ATOM 815 C C . ASN A 1 106 ? 23.686 -0.237 2.841 1.00 98.56 106 ASN A C 1
ATOM 817 O O . ASN A 1 106 ? 24.646 0.107 2.155 1.00 98.56 106 ASN A O 1
ATOM 821 N N . PHE A 1 107 ? 23.014 0.619 3.616 1.00 98.62 107 PHE A N 1
ATOM 822 C CA . PHE A 1 107 ? 23.333 2.039 3.771 1.00 98.62 107 PHE A CA 1
ATOM 823 C C . PHE A 1 107 ? 24.255 2.265 4.971 1.00 98.62 107 PHE A C 1
ATOM 825 O O . PHE A 1 107 ? 24.010 1.757 6.069 1.00 98.62 107 PHE A O 1
ATOM 832 N N . ARG A 1 108 ? 25.290 3.096 4.800 1.00 98.25 108 ARG A N 1
ATOM 833 C CA . ARG A 1 108 ? 26.214 3.439 5.900 1.00 98.25 108 ARG A CA 1
ATOM 834 C C . ARG A 1 108 ? 25.587 4.322 6.975 1.00 98.25 108 ARG A C 1
ATOM 836 O O . ARG A 1 108 ? 26.036 4.289 8.118 1.00 98.25 108 ARG A O 1
ATOM 843 N N . SER A 1 109 ? 24.570 5.097 6.609 1.00 97.25 109 SER A N 1
ATOM 844 C CA . SER A 1 109 ? 23.817 5.978 7.509 1.00 97.25 109 SER A CA 1
ATOM 845 C C . SER A 1 109 ? 22.740 5.257 8.326 1.00 97.25 109 SER A C 1
ATOM 847 O O . SER A 1 109 ? 22.163 5.866 9.222 1.00 97.25 109 SER A O 1
ATOM 849 N N . GLN A 1 110 ? 22.465 3.987 8.021 1.00 98.12 110 GLN A N 1
ATOM 850 C CA . GLN A 1 110 ? 21.417 3.181 8.651 1.00 98.12 110 GLN A CA 1
ATOM 851 C C . GLN A 1 110 ? 22.061 2.037 9.445 1.00 98.12 110 GLN A C 1
ATOM 853 O O . GLN A 1 110 ? 23.046 2.268 10.151 1.00 98.12 110 GLN A O 1
ATOM 858 N N . ALA A 1 111 ? 21.545 0.802 9.373 1.00 98.38 111 ALA A N 1
ATOM 859 C CA . ALA A 1 111 ? 22.076 -0.291 10.189 1.00 98.38 111 ALA A CA 1
ATOM 860 C C . ALA A 1 111 ? 23.550 -0.612 9.902 1.00 98.38 111 ALA A C 1
ATOM 862 O O . ALA A 1 111 ? 24.223 -1.139 10.792 1.00 98.38 111 ALA A O 1
ATOM 863 N N . ASN A 1 112 ? 24.049 -0.261 8.706 1.00 98.44 112 ASN A N 1
ATOM 864 C CA . ASN A 1 112 ? 25.461 -0.323 8.336 1.00 98.44 112 ASN A CA 1
ATOM 865 C C . ASN A 1 112 ? 26.083 -1.692 8.665 1.00 98.44 112 ASN A C 1
ATOM 867 O O . ASN A 1 112 ? 26.923 -1.853 9.565 1.00 98.44 112 ASN A O 1
ATOM 871 N N . LEU A 1 113 ? 25.594 -2.707 7.954 1.00 98.69 113 LEU A N 1
ATOM 872 C CA . LEU A 1 113 ? 26.041 -4.089 8.074 1.00 98.69 113 LEU A CA 1
ATOM 873 C C . LEU A 1 113 ? 26.361 -4.617 6.686 1.00 98.69 113 LEU A C 1
ATOM 875 O O . LEU A 1 113 ? 25.505 -4.606 5.805 1.00 98.69 113 LEU A O 1
ATOM 879 N N . THR A 1 114 ? 27.560 -5.160 6.495 1.00 98.75 114 THR A N 1
ATOM 880 C CA . THR A 1 114 ? 27.827 -5.967 5.298 1.00 98.75 114 THR A CA 1
ATOM 881 C C . THR A 1 114 ? 26.923 -7.209 5.285 1.00 98.75 114 THR A C 1
ATOM 883 O O . THR A 1 114 ? 26.434 -7.620 6.346 1.00 98.75 114 THR A O 1
ATOM 886 N N . PRO A 1 115 ? 26.697 -7.851 4.124 1.00 98.75 115 PRO A N 1
ATOM 887 C CA . PRO A 1 115 ? 25.897 -9.072 4.067 1.00 98.75 115 PRO A CA 1
ATOM 888 C C . PRO A 1 115 ? 26.401 -10.167 5.015 1.00 98.75 115 PRO A C 1
ATOM 890 O O . PRO A 1 115 ? 25.597 -10.786 5.711 1.00 98.75 115 PRO A O 1
ATOM 893 N N . THR A 1 116 ? 27.724 -10.346 5.127 1.00 98.69 116 THR A N 1
ATOM 894 C CA . THR A 1 116 ? 28.324 -11.319 6.056 1.00 98.69 116 THR A CA 1
ATOM 895 C C . THR A 1 116 ? 28.083 -10.948 7.523 1.00 98.69 116 THR A C 1
ATOM 897 O O . THR A 1 116 ? 27.795 -11.820 8.341 1.00 98.69 116 THR A O 1
ATOM 900 N N . GLN A 1 117 ? 28.142 -9.661 7.881 1.00 98.75 117 GLN A N 1
ATOM 901 C CA . GLN A 1 117 ? 27.840 -9.209 9.245 1.00 98.75 117 GLN A CA 1
ATOM 902 C C . GLN A 1 117 ? 26.366 -9.422 9.607 1.00 98.75 117 GLN A C 1
ATOM 904 O O . GLN A 1 117 ? 26.066 -9.921 10.693 1.00 98.75 117 GLN A O 1
ATOM 909 N N . ALA A 1 118 ? 25.445 -9.085 8.700 1.00 98.81 118 ALA A N 1
ATOM 910 C CA . ALA A 1 118 ? 24.021 -9.342 8.892 1.00 98.81 118 ALA A CA 1
ATOM 911 C C . ALA A 1 118 ? 23.743 -10.849 9.033 1.00 98.81 118 ALA A C 1
ATOM 913 O O . ALA A 1 118 ? 23.029 -11.262 9.948 1.00 98.81 118 ALA A O 1
ATOM 914 N N . ALA A 1 119 ? 24.360 -11.678 8.185 1.00 98.81 119 ALA A N 1
ATOM 915 C CA . ALA A 1 119 ? 24.276 -13.135 8.257 1.00 98.81 119 ALA A CA 1
ATOM 916 C C . ALA A 1 119 ? 24.795 -13.692 9.594 1.00 98.81 119 ALA A C 1
ATOM 918 O O . ALA A 1 119 ? 24.149 -14.555 10.183 1.00 98.81 119 ALA A O 1
ATOM 919 N N . ALA A 1 120 ? 25.904 -13.165 10.120 1.00 98.56 120 ALA A N 1
ATOM 920 C CA . ALA A 1 120 ? 26.466 -13.596 11.402 1.00 98.56 120 ALA A CA 1
ATOM 921 C C . ALA A 1 120 ? 25.557 -13.281 12.606 1.00 98.56 120 ALA A C 1
ATOM 923 O O . ALA A 1 120 ? 25.561 -14.016 13.593 1.00 98.56 120 ALA A O 1
ATOM 924 N N . LEU A 1 121 ? 24.761 -12.209 12.530 1.00 98.62 121 LEU A N 1
ATOM 925 C CA . LEU A 1 121 ? 23.809 -11.815 13.577 1.00 98.62 121 LEU A CA 1
ATOM 926 C C . LEU A 1 121 ? 22.450 -12.529 13.460 1.00 98.62 121 LEU A C 1
ATOM 928 O O . LEU A 1 121 ? 21.708 -12.617 14.443 1.00 98.62 121 LEU A O 1
ATOM 932 N N . TRP A 1 122 ? 22.113 -13.050 12.277 1.00 98.81 122 TRP A N 1
ATOM 933 C CA . TRP A 1 122 ? 20.806 -13.643 11.980 1.00 98.81 122 TRP A CA 1
ATOM 934 C C . TRP A 1 122 ? 20.414 -14.856 12.850 1.00 98.81 122 TRP A C 1
ATOM 936 O O . TRP A 1 122 ? 19.241 -14.941 13.234 1.00 98.81 122 TRP A O 1
ATOM 946 N N . PRO A 1 123 ? 21.331 -15.764 13.258 1.00 98.19 123 PRO A N 1
ATOM 947 C CA . PRO A 1 123 ? 20.996 -16.862 14.168 1.00 98.19 123 PRO A CA 1
ATOM 948 C C . PRO A 1 123 ? 20.347 -16.404 15.482 1.00 98.19 123 PRO A C 1
ATOM 950 O O . PRO A 1 123 ? 19.479 -17.094 16.017 1.00 98.19 123 PRO A O 1
ATOM 953 N N . THR A 1 124 ? 20.694 -15.213 15.976 1.00 98.12 124 THR A N 1
ATOM 954 C CA . THR A 1 124 ? 20.078 -14.642 17.181 1.00 98.12 124 THR A CA 1
ATOM 955 C C . THR A 1 124 ? 18.610 -14.266 16.940 1.00 98.12 124 THR A C 1
ATOM 957 O O . THR A 1 124 ? 17.770 -14.518 17.803 1.00 98.12 124 THR A O 1
ATOM 960 N N . LEU A 1 125 ? 18.266 -13.730 15.759 1.00 98.50 125 LEU A N 1
ATOM 961 C CA . LEU A 1 125 ? 16.873 -13.457 15.369 1.00 98.50 125 LEU A CA 1
ATOM 962 C C . LEU A 1 125 ? 16.078 -14.762 15.224 1.00 98.50 125 LEU A C 1
ATOM 964 O O . LEU A 1 125 ? 14.940 -14.835 15.686 1.00 98.50 125 LEU A O 1
ATOM 968 N N . GLN A 1 126 ? 16.680 -15.805 14.645 1.00 97.69 126 GLN A N 1
ATOM 969 C CA . GLN A 1 126 ? 16.064 -17.134 14.541 1.00 97.69 126 GLN A CA 1
ATOM 970 C C . GLN A 1 126 ? 15.745 -17.750 15.898 1.00 97.69 126 GLN A C 1
ATOM 972 O O . GLN A 1 126 ? 14.669 -18.321 16.073 1.00 97.69 126 GLN A O 1
ATOM 977 N N . GLU A 1 127 ? 16.642 -17.613 16.871 1.00 96.69 127 GLU A N 1
ATOM 978 C CA . GLU A 1 127 ? 16.386 -18.112 18.219 1.00 96.69 127 GLU A CA 1
ATOM 979 C C . GLU A 1 127 ? 15.214 -17.373 18.882 1.00 96.69 127 GLU A C 1
ATOM 981 O O . GLU A 1 127 ? 14.341 -18.005 19.481 1.00 96.69 127 GLU A O 1
ATOM 986 N N . VAL A 1 128 ? 15.127 -16.047 18.725 1.00 97.44 128 VAL A N 1
ATOM 987 C CA . VAL A 1 128 ? 13.972 -15.268 19.203 1.00 97.44 128 VAL A CA 1
ATOM 988 C C . VAL A 1 128 ? 12.687 -15.703 18.504 1.00 97.44 128 VAL A C 1
ATOM 990 O O . VAL A 1 128 ? 11.682 -15.955 19.173 1.00 97.44 128 VAL A O 1
ATOM 993 N N . ALA A 1 129 ? 12.721 -15.843 17.178 1.00 94.12 129 ALA A N 1
ATOM 994 C CA . ALA A 1 129 ? 11.578 -16.280 16.390 1.00 94.12 129 ALA A CA 1
ATOM 995 C C . ALA A 1 129 ? 11.088 -17.668 16.817 1.00 94.12 129 ALA A C 1
ATOM 997 O O . ALA A 1 129 ? 9.890 -17.860 17.004 1.00 94.12 129 ALA A O 1
ATOM 998 N N . ARG A 1 130 ? 11.999 -18.608 17.089 1.00 96.38 130 ARG A N 1
ATOM 999 C CA . ARG A 1 130 ? 11.665 -19.933 17.625 1.00 96.38 130 ARG A CA 1
ATOM 1000 C C . ARG A 1 130 ? 11.016 -19.848 19.009 1.00 96.38 130 ARG A C 1
ATOM 1002 O O . ARG A 1 130 ? 10.005 -20.502 19.246 1.00 96.38 130 ARG A O 1
ATOM 1009 N N . ARG A 1 131 ? 11.569 -19.044 19.928 1.00 95.06 131 ARG A N 1
ATOM 1010 C CA . ARG A 1 131 ? 11.039 -18.880 21.300 1.00 95.06 131 ARG A CA 1
ATOM 1011 C C . ARG A 1 131 ? 9.655 -18.238 21.336 1.00 95.06 131 ARG A C 1
ATOM 1013 O O . ARG A 1 131 ? 8.861 -18.556 22.215 1.00 95.06 131 ARG A O 1
ATOM 1020 N N . LYS A 1 132 ? 9.394 -17.307 20.418 1.00 91.94 132 LYS A N 1
ATOM 1021 C CA . LYS A 1 132 ? 8.177 -16.484 20.378 1.00 91.94 132 LYS A CA 1
ATOM 1022 C C . LYS A 1 132 ? 7.196 -16.902 19.275 1.00 91.94 132 LYS A C 1
ATOM 1024 O O . LYS A 1 132 ? 6.155 -16.272 19.141 1.00 91.94 132 LYS A O 1
ATOM 1029 N N . ASN A 1 133 ? 7.511 -17.959 18.521 1.00 92.31 133 ASN A N 1
ATOM 1030 C CA . ASN A 1 133 ? 6.748 -18.441 17.367 1.00 92.31 133 ASN A CA 1
ATOM 1031 C C . ASN A 1 133 ? 6.485 -17.344 16.313 1.00 92.31 133 ASN A C 1
ATOM 1033 O O . ASN A 1 133 ? 5.355 -17.138 15.872 1.00 92.31 133 ASN A O 1
ATOM 1037 N N . LEU A 1 134 ? 7.538 -16.616 15.937 1.00 95.94 134 LEU A N 1
ATOM 1038 C CA . LEU A 1 134 ? 7.473 -15.516 14.974 1.00 95.94 134 LEU A CA 1
ATOM 1039 C C . LEU A 1 134 ? 7.909 -15.972 13.585 1.00 95.94 134 LEU A C 1
ATOM 1041 O O . LEU A 1 134 ? 8.767 -16.841 13.427 1.00 95.94 134 LEU A O 1
ATOM 1045 N N . LYS A 1 135 ? 7.361 -15.309 12.574 1.00 97.44 135 LYS A N 1
ATOM 1046 C CA . LYS A 1 135 ? 7.865 -15.351 11.204 1.00 97.44 135 LYS A CA 1
ATOM 1047 C C . LYS A 1 135 ? 8.907 -14.259 10.977 1.00 97.44 135 LYS A C 1
ATOM 1049 O O . LYS A 1 135 ? 8.711 -13.124 11.409 1.00 97.44 135 LYS A O 1
ATOM 1054 N N . LEU A 1 136 ? 9.999 -14.599 10.298 1.00 98.44 136 LEU A N 1
ATOM 1055 C CA . LEU A 1 136 ? 11.102 -13.675 10.043 1.00 98.44 136 LEU A CA 1
ATOM 1056 C C . LEU A 1 136 ? 10.958 -12.999 8.686 1.00 98.44 136 LEU A C 1
ATOM 1058 O O . LEU A 1 136 ? 10.862 -13.660 7.650 1.00 98.44 136 LEU A O 1
ATOM 1062 N N . VAL A 1 137 ? 10.998 -11.674 8.698 1.00 98.88 137 VAL A N 1
ATOM 1063 C CA . VAL A 1 137 ? 11.084 -10.855 7.490 1.00 98.88 137 VAL A CA 1
ATOM 1064 C C . VAL A 1 137 ? 12.542 -10.448 7.313 1.00 98.88 137 VAL A C 1
ATOM 1066 O O . VAL A 1 137 ? 13.175 -10.062 8.294 1.00 98.88 137 VAL A O 1
ATOM 1069 N N . SER A 1 138 ? 13.077 -10.580 6.096 1.00 98.81 138 SER A N 1
ATOM 1070 C CA . SER A 1 138 ? 14.480 -10.301 5.756 1.00 98.81 138 SER A CA 1
ATOM 1071 C C . SER A 1 138 ? 14.935 -8.911 6.219 1.00 98.81 138 SER A C 1
ATOM 1073 O O . SER A 1 138 ? 14.100 -8.069 6.561 1.00 98.81 138 SER A O 1
ATOM 1075 N N . PRO A 1 139 ? 16.245 -8.607 6.164 1.00 98.88 139 PRO A N 1
ATOM 1076 C CA . PRO A 1 139 ? 16.663 -7.215 6.196 1.00 98.88 139 PRO A CA 1
ATOM 1077 C C . PRO A 1 139 ? 15.908 -6.407 5.130 1.00 98.88 139 PRO A C 1
ATOM 1079 O O . PRO A 1 139 ? 15.721 -6.894 4.009 1.00 98.88 139 PRO A O 1
ATOM 1082 N N . ALA A 1 140 ? 15.442 -5.217 5.501 1.00 98.81 140 ALA A N 1
ATOM 1083 C CA . ALA A 1 140 ? 14.723 -4.318 4.612 1.00 98.81 140 ALA A CA 1
ATOM 1084 C C . ALA A 1 140 ? 15.737 -3.496 3.818 1.00 98.81 140 ALA A C 1
ATOM 1086 O O . ALA A 1 140 ? 16.556 -2.799 4.405 1.00 98.81 140 ALA A O 1
ATOM 1087 N N . VAL A 1 141 ? 15.733 -3.619 2.494 1.00 98.50 141 VAL A N 1
ATOM 1088 C CA . VAL A 1 141 ? 16.771 -3.043 1.621 1.00 98.50 141 VAL A CA 1
ATOM 1089 C C . VAL A 1 141 ? 16.204 -2.007 0.652 1.00 98.50 141 VAL A C 1
ATOM 1091 O O . VAL A 1 141 ? 15.033 -2.059 0.267 1.00 98.50 141 VAL A O 1
ATOM 1094 N N . ASN A 1 142 ? 17.057 -1.096 0.183 1.00 98.19 142 ASN A N 1
ATOM 1095 C CA . ASN A 1 142 ? 16.729 -0.147 -0.882 1.00 98.19 142 ASN A CA 1
ATOM 1096 C C . ASN A 1 142 ? 17.936 0.132 -1.797 1.00 98.19 142 ASN A C 1
ATOM 1098 O O . ASN A 1 142 ? 19.045 -0.296 -1.490 1.00 98.19 142 ASN A O 1
ATOM 1102 N N . TYR A 1 143 ? 17.722 0.809 -2.931 1.00 96.12 143 TYR A N 1
ATOM 1103 C CA . TYR A 1 143 ? 18.821 1.337 -3.737 1.00 96.12 143 TYR A CA 1
ATOM 1104 C C . TYR A 1 143 ? 19.552 2.406 -2.949 1.00 96.12 143 TYR A C 1
ATOM 1106 O O . TYR A 1 143 ? 18.940 3.353 -2.464 1.00 96.12 143 TYR A O 1
ATOM 1114 N N . CYS A 1 144 ? 20.855 2.232 -2.829 1.00 94.00 144 CYS A N 1
ATOM 1115 C CA . CYS A 1 144 ? 21.676 3.004 -1.928 1.00 94.00 144 CYS A CA 1
ATOM 1116 C C . CYS A 1 144 ? 22.651 3.906 -2.698 1.00 94.00 144 CYS A C 1
ATOM 1118 O O . CYS A 1 144 ? 23.204 3.505 -3.721 1.00 94.00 144 CYS A O 1
ATOM 1120 N N . GLY A 1 145 ? 22.860 5.125 -2.188 1.00 93.19 145 GLY A N 1
ATOM 1121 C CA . GLY A 1 145 ? 23.878 6.058 -2.684 1.00 93.19 145 GLY A CA 1
ATOM 1122 C C . GLY A 1 145 ? 25.227 5.911 -1.970 1.00 93.19 145 GLY A C 1
ATOM 1123 O O . GLY A 1 145 ? 26.256 5.775 -2.628 1.00 93.19 145 GLY A O 1
ATOM 1124 N N . ASP A 1 146 ? 25.225 5.903 -0.630 1.00 96.50 146 ASP A N 1
ATOM 1125 C CA . ASP A 1 146 ? 26.418 5.688 0.206 1.00 96.50 146 ASP A CA 1
ATOM 1126 C C . ASP A 1 146 ? 26.352 4.340 0.935 1.00 96.50 146 ASP A C 1
ATOM 1128 O O . ASP A 1 146 ? 25.682 4.182 1.965 1.00 96.50 146 ASP A O 1
ATOM 1132 N N . CYS A 1 147 ? 27.029 3.349 0.355 1.00 97.94 147 CYS A N 1
ATOM 1133 C CA . CYS A 1 147 ? 26.766 1.946 0.647 1.00 97.94 147 CYS A CA 1
ATOM 1134 C C . CYS A 1 147 ? 27.927 1.235 1.313 1.00 97.94 147 CYS A C 1
ATOM 1136 O O . CYS A 1 147 ? 29.104 1.592 1.179 1.00 97.94 147 CYS A O 1
ATOM 1138 N N . VAL A 1 148 ? 27.589 0.169 2.024 1.00 98.25 148 VAL A N 1
ATOM 1139 C CA . VAL A 1 148 ? 28.580 -0.762 2.551 1.00 98.25 148 VAL A CA 1
ATOM 1140 C C . VAL A 1 148 ? 29.293 -1.483 1.405 1.00 98.25 148 VAL A C 1
ATOM 1142 O O . VAL A 1 148 ? 28.706 -1.773 0.355 1.00 98.25 148 VAL A O 1
ATOM 1145 N N . SER A 1 149 ? 30.567 -1.791 1.629 1.00 98.06 149 SER A N 1
ATOM 1146 C CA . SER A 1 149 ? 31.397 -2.554 0.700 1.00 98.06 149 SER A CA 1
ATOM 1147 C C . SER A 1 149 ? 32.028 -3.734 1.432 1.00 98.06 149 SER A C 1
ATOM 1149 O O . SER A 1 149 ? 32.451 -3.601 2.578 1.00 98.06 149 SER A O 1
ATOM 1151 N N . GLU A 1 150 ? 32.112 -4.884 0.774 1.00 97.75 150 GLU A N 1
ATOM 1152 C CA . GLU A 1 150 ? 32.748 -6.095 1.296 1.00 97.75 150 GLU A CA 1
ATOM 1153 C C . GLU A 1 150 ? 33.438 -6.829 0.147 1.00 97.75 150 GLU A C 1
ATOM 1155 O O . GLU A 1 150 ? 32.873 -6.949 -0.936 1.00 97.75 150 GLU A O 1
ATOM 1160 N N . ASN A 1 151 ? 34.666 -7.308 0.367 1.00 94.81 151 ASN A N 1
ATOM 1161 C CA . ASN A 1 151 ? 35.425 -8.093 -0.619 1.00 94.81 151 ASN A CA 1
ATOM 1162 C C . ASN A 1 151 ? 35.529 -7.434 -2.011 1.00 94.81 151 ASN A C 1
ATOM 1164 O O . ASN A 1 151 ? 35.462 -8.105 -3.037 1.00 94.81 151 ASN A O 1
ATOM 1168 N N . GLY A 1 152 ? 35.678 -6.106 -2.050 1.00 95.75 152 GLY A N 1
ATOM 1169 C CA . GLY A 1 152 ? 35.779 -5.341 -3.299 1.00 95.75 152 GLY A CA 1
ATOM 1170 C C . GLY A 1 152 ? 34.448 -5.092 -4.018 1.00 95.75 152 GLY A C 1
ATOM 1171 O O . GLY A 1 152 ? 34.452 -4.482 -5.083 1.00 95.75 152 GLY A O 1
ATOM 1172 N N . VAL A 1 153 ? 33.316 -5.512 -3.446 1.00 97.00 153 VAL A N 1
ATOM 1173 C CA . VAL A 1 153 ? 31.969 -5.260 -3.974 1.00 97.00 153 VAL A CA 1
ATOM 1174 C C . VAL A 1 153 ? 31.273 -4.210 -3.116 1.00 97.00 153 VAL A C 1
ATOM 1176 O O . VAL A 1 153 ? 31.254 -4.323 -1.893 1.00 97.00 153 VAL A O 1
ATOM 1179 N N . THR A 1 154 ? 30.671 -3.205 -3.750 1.00 98.31 154 THR A N 1
ATOM 1180 C CA . THR A 1 154 ? 29.783 -2.231 -3.097 1.00 98.31 154 THR A CA 1
ATOM 1181 C C . THR A 1 154 ? 28.333 -2.563 -3.436 1.00 98.31 154 THR A C 1
ATOM 1183 O O . THR A 1 154 ? 27.996 -2.748 -4.606 1.00 98.31 154 THR A O 1
ATOM 1186 N N . TYR A 1 155 ? 27.468 -2.649 -2.425 1.00 98.06 155 TYR A N 1
ATOM 1187 C CA . TYR A 1 155 ? 26.103 -3.168 -2.573 1.00 98.06 155 TYR A CA 1
ATOM 1188 C C . TYR A 1 155 ? 25.078 -2.055 -2.825 1.00 98.06 155 TYR A C 1
ATOM 1190 O O . TYR A 1 155 ? 24.342 -1.650 -1.923 1.00 98.06 155 TYR A O 1
ATOM 1198 N N . TYR A 1 156 ? 25.034 -1.561 -4.063 1.00 97.06 156 TYR A N 1
ATOM 1199 C CA . TYR A 1 156 ? 24.135 -0.472 -4.465 1.00 97.06 156 TYR A CA 1
ATOM 1200 C C . TYR A 1 156 ? 22.676 -0.906 -4.591 1.00 97.06 156 TYR A C 1
ATOM 1202 O O . TYR A 1 156 ? 21.780 -0.151 -4.219 1.00 97.06 156 TYR A O 1
ATOM 1210 N N . SER A 1 157 ? 22.423 -2.101 -5.129 1.00 96.25 157 SER A N 1
ATOM 1211 C CA . SER A 1 157 ? 21.058 -2.582 -5.367 1.00 96.25 157 SER A CA 1
ATOM 1212 C C . SER A 1 157 ? 20.544 -3.486 -4.237 1.00 96.25 157 SER A C 1
ATOM 1214 O O . SER A 1 157 ? 21.326 -4.239 -3.639 1.00 96.25 157 SER A O 1
ATOM 1216 N N . PRO A 1 158 ? 19.218 -3.496 -3.993 1.00 95.50 158 PRO A N 1
ATOM 1217 C CA . PRO A 1 158 ? 18.574 -4.417 -3.057 1.00 95.50 158 PRO A CA 1
ATOM 1218 C C . PRO A 1 158 ? 18.952 -5.881 -3.293 1.00 95.50 158 PRO A C 1
ATOM 1220 O O . PRO A 1 158 ? 19.252 -6.621 -2.355 1.00 95.50 158 PRO A O 1
ATOM 1223 N N . THR A 1 159 ? 18.954 -6.306 -4.558 1.00 96.56 159 THR A N 1
ATOM 1224 C CA . THR A 1 159 ? 19.199 -7.698 -4.921 1.00 96.56 159 THR A CA 1
ATOM 1225 C C . THR A 1 159 ? 20.649 -8.103 -4.731 1.00 96.56 159 THR A C 1
ATOM 1227 O O . THR A 1 159 ? 20.878 -9.186 -4.216 1.00 96.56 159 THR A O 1
ATOM 1230 N N . GLN A 1 160 ? 21.622 -7.240 -5.049 1.00 97.31 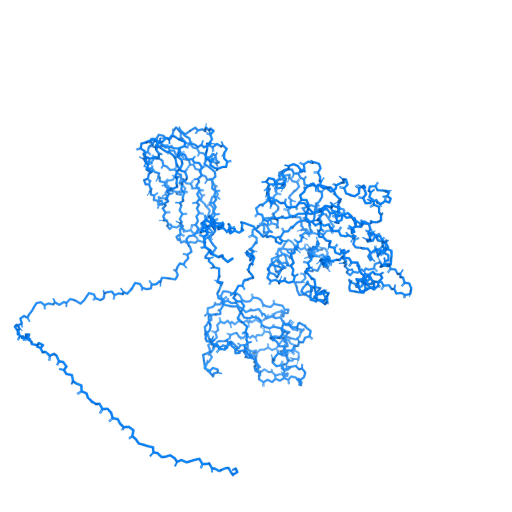160 GLN A N 1
ATOM 1231 C CA . GLN A 1 160 ? 23.035 -7.538 -4.780 1.00 97.31 160 GLN A CA 1
ATOM 1232 C C . GLN A 1 160 ? 23.280 -7.802 -3.293 1.00 97.31 160 GLN A C 1
ATOM 1234 O O . GLN A 1 160 ? 23.985 -8.748 -2.944 1.00 97.31 160 GLN A O 1
ATOM 1239 N N . TYR A 1 161 ? 22.695 -6.978 -2.418 1.00 98.69 161 TYR A N 1
ATOM 1240 C CA . TYR A 1 161 ? 22.843 -7.157 -0.977 1.00 98.69 161 TYR A CA 1
ATOM 1241 C C . TYR A 1 161 ? 22.184 -8.454 -0.496 1.00 98.69 161 TYR A C 1
ATOM 1243 O O . TYR A 1 161 ? 22.809 -9.246 0.208 1.00 98.69 161 TYR A O 1
ATOM 1251 N N . LEU A 1 162 ? 20.924 -8.686 -0.881 1.00 98.56 162 LEU A N 1
ATOM 1252 C CA . LEU A 1 162 ? 20.174 -9.868 -0.455 1.00 98.56 162 LEU A CA 1
ATOM 1253 C C . LEU A 1 162 ? 20.771 -11.171 -1.008 1.00 98.56 162 LEU A C 1
ATOM 1255 O O . LEU A 1 162 ? 20.853 -12.143 -0.261 1.00 98.56 162 LEU A O 1
ATOM 1259 N N . ASP A 1 163 ? 21.244 -11.195 -2.257 1.00 98.31 163 ASP A N 1
ATOM 1260 C CA . ASP A 1 163 ? 21.927 -12.357 -2.841 1.00 98.31 163 ASP A CA 1
ATOM 1261 C C . ASP A 1 163 ? 23.172 -12.727 -2.024 1.00 98.31 163 ASP A C 1
ATOM 1263 O O . ASP A 1 163 ? 23.356 -13.889 -1.658 1.00 98.31 163 ASP A O 1
ATOM 1267 N N . ALA A 1 164 ? 23.997 -11.735 -1.673 1.00 98.50 164 ALA A N 1
ATOM 1268 C CA . ALA A 1 164 ? 25.177 -11.946 -0.841 1.00 98.50 164 ALA A CA 1
ATOM 1269 C C . ALA A 1 164 ? 24.816 -12.363 0.594 1.00 98.50 164 ALA A C 1
ATOM 1271 O O . ALA A 1 164 ? 25.493 -13.208 1.177 1.00 98.50 164 ALA A O 1
ATOM 1272 N N . PHE A 1 165 ? 23.727 -11.834 1.157 1.00 98.75 165 PHE A N 1
ATOM 1273 C CA . PHE A 1 165 ? 23.239 -12.222 2.482 1.00 98.75 165 PHE A CA 1
ATOM 1274 C C . PHE A 1 165 ? 22.774 -13.686 2.497 1.00 98.75 165 PHE A C 1
ATOM 1276 O O . PHE A 1 165 ? 23.169 -14.450 3.378 1.00 98.75 165 PHE A O 1
ATOM 1283 N N . PHE A 1 166 ? 21.995 -14.110 1.498 1.00 98.31 166 PHE A N 1
ATOM 1284 C CA . PHE A 1 166 ? 21.566 -15.504 1.368 1.00 98.31 166 PHE A CA 1
ATOM 1285 C C . PHE A 1 166 ? 22.731 -16.446 1.053 1.00 98.31 166 PHE A C 1
ATOM 1287 O O . PHE A 1 166 ? 22.739 -17.575 1.539 1.00 98.31 166 PHE A O 1
ATOM 1294 N N . ALA A 1 167 ? 23.741 -15.992 0.307 1.00 97.94 167 ALA A N 1
ATOM 1295 C CA . ALA A 1 167 ? 24.968 -16.756 0.093 1.00 97.94 167 ALA A CA 1
ATOM 1296 C C . ALA A 1 167 ? 25.781 -16.924 1.390 1.00 97.94 167 ALA A C 1
ATOM 1298 O O . ALA A 1 167 ? 26.323 -18.000 1.638 1.00 97.94 167 ALA A O 1
ATOM 1299 N N . ALA A 1 168 ? 25.835 -15.889 2.234 1.00 98.06 168 ALA A N 1
ATOM 1300 C CA . ALA A 1 168 ? 26.517 -15.926 3.526 1.00 98.06 168 ALA A CA 1
ATOM 1301 C C . ALA A 1 168 ? 25.749 -16.731 4.591 1.00 98.06 168 ALA A C 1
ATOM 1303 O O . ALA A 1 168 ? 26.362 -17.237 5.531 1.00 98.06 168 ALA A O 1
ATOM 1304 N N . CYS A 1 169 ? 24.428 -16.887 4.450 1.00 92.81 169 CYS A N 1
ATOM 1305 C CA . CYS A 1 169 ? 23.634 -17.764 5.307 1.00 92.81 169 CYS A CA 1
ATOM 1306 C C . CYS A 1 169 ? 22.615 -18.623 4.531 1.00 92.81 169 CYS A C 1
ATOM 1308 O O . CYS A 1 169 ? 21.405 -18.382 4.598 1.00 92.81 169 CYS A O 1
ATOM 1310 N N . PRO A 1 170 ? 23.070 -19.689 3.848 1.00 92.94 170 PRO A N 1
ATOM 1311 C CA . PRO A 1 170 ? 22.219 -20.497 2.970 1.00 92.94 170 PRO A CA 1
ATOM 1312 C C . PRO A 1 170 ? 21.148 -21.299 3.721 1.00 92.94 170 PRO A C 1
ATOM 1314 O O . PRO A 1 170 ? 20.150 -21.710 3.136 1.00 92.94 170 PRO A O 1
ATOM 1317 N N . THR A 1 171 ? 21.344 -21.527 5.022 1.00 91.69 171 THR A N 1
ATOM 1318 C CA . THR A 1 171 ? 20.403 -22.249 5.890 1.00 91.69 171 THR A CA 1
ATOM 1319 C C . THR A 1 171 ? 19.579 -21.321 6.777 1.00 91.69 171 THR A C 1
ATOM 1321 O O . THR A 1 171 ? 18.822 -21.810 7.617 1.00 91.69 171 THR A O 1
ATOM 1324 N N . CYS A 1 172 ? 19.740 -19.998 6.654 1.00 92.00 172 CYS A N 1
ATOM 1325 C CA . CYS A 1 172 ? 18.997 -19.069 7.491 1.00 92.00 172 CYS A CA 1
ATOM 1326 C C . CYS A 1 172 ? 17.501 -19.102 7.161 1.00 92.00 172 CYS A C 1
ATOM 1328 O O . CYS A 1 172 ? 17.091 -19.062 5.999 1.00 92.00 172 CYS A O 1
ATOM 1330 N N . GLN A 1 173 ? 16.666 -19.120 8.200 1.00 93.38 173 GLN A N 1
ATOM 1331 C CA . GLN A 1 173 ? 15.226 -18.967 8.042 1.00 93.38 173 GLN A CA 1
ATOM 1332 C C . GLN A 1 173 ? 14.909 -17.514 7.693 1.00 93.38 173 GLN A C 1
ATOM 1334 O O . GLN A 1 173 ? 15.154 -16.602 8.481 1.00 93.38 173 GLN A O 1
ATOM 1339 N N . VAL A 1 174 ? 14.296 -17.329 6.530 1.00 98.00 174 VAL A N 1
ATOM 1340 C CA . VAL A 1 174 ? 13.665 -16.081 6.104 1.00 98.00 174 VAL A CA 1
ATOM 1341 C C . VAL A 1 174 ? 12.324 -16.445 5.484 1.00 98.00 174 VAL A C 1
ATOM 1343 O O . VAL A 1 174 ? 12.279 -17.151 4.473 1.00 98.00 174 VAL A O 1
ATOM 1346 N N . ASP A 1 175 ? 11.231 -16.016 6.106 1.00 97.00 175 ASP A N 1
ATOM 1347 C CA . ASP A 1 175 ? 9.872 -16.323 5.657 1.00 97.00 175 ASP A CA 1
ATOM 1348 C C . ASP A 1 175 ? 9.383 -15.308 4.606 1.00 97.00 175 ASP A C 1
ATOM 1350 O O . ASP A 1 175 ? 8.642 -15.682 3.699 1.00 97.00 175 ASP A O 1
ATOM 1354 N N . TYR A 1 176 ? 9.840 -14.053 4.692 1.00 98.62 176 TYR A N 1
ATOM 1355 C CA . TYR A 1 176 ? 9.408 -12.938 3.840 1.00 98.62 176 TYR A CA 1
ATOM 1356 C C . TYR A 1 176 ? 10.580 -12.051 3.407 1.00 98.62 176 TYR A C 1
ATOM 1358 O O . TYR A 1 176 ? 11.578 -11.964 4.120 1.00 98.62 176 TYR A O 1
ATOM 1366 N N . ILE A 1 177 ? 10.441 -11.350 2.280 1.00 98.69 177 ILE A N 1
ATOM 1367 C CA . ILE A 1 177 ? 11.412 -10.345 1.812 1.00 98.69 177 ILE A CA 1
ATOM 1368 C C . ILE A 1 177 ? 10.902 -8.941 2.132 1.00 98.69 177 ILE A C 1
ATOM 1370 O O . ILE A 1 177 ? 9.782 -8.624 1.752 1.00 98.69 177 ILE A O 1
ATOM 1374 N N . ALA A 1 178 ? 11.706 -8.104 2.787 1.00 98.81 178 ALA A N 1
ATOM 1375 C CA . ALA A 1 178 ? 11.408 -6.691 3.014 1.00 98.81 178 ALA A CA 1
ATOM 1376 C C . ALA A 1 178 ? 12.161 -5.769 2.050 1.00 98.81 178 ALA A C 1
ATOM 1378 O O . ALA A 1 178 ? 13.315 -6.010 1.689 1.00 98.81 178 ALA A O 1
ATOM 1379 N N . VAL A 1 179 ? 11.507 -4.676 1.668 1.00 98.75 179 VAL A N 1
ATOM 1380 C CA . VAL A 1 179 ? 12.057 -3.648 0.783 1.00 98.75 179 VAL A CA 1
ATOM 1381 C C . VAL A 1 179 ? 11.455 -2.282 1.109 1.00 98.75 179 VAL A C 1
ATOM 1383 O O . VAL A 1 179 ? 10.298 -2.208 1.520 1.00 98.75 179 VAL A O 1
ATOM 1386 N N . HIS A 1 180 ? 12.216 -1.209 0.889 1.00 98.75 180 HIS A N 1
ATOM 1387 C CA . HIS A 1 180 ? 11.728 0.179 0.910 1.00 98.75 180 HIS A CA 1
ATOM 1388 C C . HIS A 1 180 ? 11.762 0.793 -0.485 1.00 98.75 180 HIS A C 1
ATOM 1390 O O . HIS A 1 180 ? 12.555 0.357 -1.319 1.00 98.75 180 HIS A O 1
ATOM 1396 N N . THR A 1 181 ? 10.954 1.808 -0.773 1.00 97.75 181 THR A N 1
ATOM 1397 C CA . THR A 1 181 ? 11.097 2.592 -2.007 1.00 97.75 181 THR A CA 1
ATOM 1398 C C . THR A 1 181 ? 10.516 3.986 -1.873 1.00 97.75 181 THR A C 1
ATOM 1400 O O . THR A 1 181 ? 9.486 4.164 -1.246 1.00 97.75 181 THR A O 1
ATOM 1403 N N . TYR A 1 182 ? 11.144 4.964 -2.511 1.00 97.75 182 TYR A N 1
ATOM 1404 C CA . TYR A 1 182 ? 10.712 6.360 -2.456 1.00 97.75 182 TYR A CA 1
ATOM 1405 C C . TYR A 1 182 ? 10.454 6.929 -3.855 1.00 97.75 182 TYR A C 1
ATOM 1407 O O . TYR A 1 182 ? 10.660 8.111 -4.101 1.00 97.75 182 TYR A O 1
ATOM 1415 N N . VAL A 1 183 ? 10.052 6.069 -4.792 1.00 94.88 183 VAL A N 1
ATOM 1416 C CA . VAL A 1 183 ? 9.794 6.458 -6.183 1.00 94.88 183 VAL A CA 1
ATOM 1417 C C . VAL A 1 183 ? 8.472 7.205 -6.324 1.00 94.88 183 VAL A C 1
ATOM 1419 O O . VAL A 1 183 ? 7.514 6.896 -5.624 1.00 94.88 183 VAL A O 1
ATOM 1422 N N . CYS A 1 184 ? 8.397 8.167 -7.237 1.00 87.94 184 CYS A N 1
ATOM 1423 C CA . CYS A 1 184 ? 7.179 8.936 -7.503 1.00 87.94 184 CYS A CA 1
ATOM 1424 C C . CYS A 1 184 ? 6.327 8.385 -8.652 1.00 87.94 184 CYS A C 1
ATOM 1426 O O . CYS A 1 184 ? 5.182 8.807 -8.822 1.00 87.94 184 CYS A O 1
ATOM 1428 N N . GLU A 1 185 ? 6.839 7.417 -9.416 1.00 79.88 185 GLU A N 1
ATOM 1429 C CA . GLU A 1 185 ? 6.076 6.731 -10.459 1.00 79.88 185 GLU A CA 1
ATOM 1430 C C . GLU A 1 185 ? 5.800 5.274 -10.077 1.00 79.88 185 GLU A C 1
ATOM 1432 O O . GLU A 1 185 ? 6.694 4.511 -9.708 1.00 79.88 185 GLU A O 1
ATOM 1437 N N . GLU A 1 186 ? 4.541 4.862 -10.227 1.00 85.38 186 GLU A N 1
ATOM 1438 C CA . GLU A 1 186 ? 4.072 3.520 -9.867 1.00 85.38 186 GLU A CA 1
ATOM 1439 C C . GLU A 1 186 ? 4.785 2.401 -10.640 1.00 85.38 186 GLU A C 1
ATOM 1441 O O . GLU A 1 186 ? 4.983 1.308 -10.111 1.00 85.38 186 GLU A O 1
ATOM 1446 N N . ARG A 1 187 ? 5.236 2.677 -11.869 1.00 76.81 187 ARG A N 1
ATOM 1447 C CA . ARG A 1 187 ? 6.017 1.735 -12.677 1.00 76.81 187 ARG A CA 1
ATOM 1448 C C . ARG A 1 187 ? 7.286 1.280 -11.955 1.00 76.81 187 ARG A C 1
ATOM 1450 O O . ARG A 1 187 ? 7.536 0.082 -11.869 1.00 76.81 187 ARG A O 1
ATOM 1457 N N . TRP A 1 188 ? 8.056 2.211 -11.397 1.00 81.69 188 TRP A N 1
ATOM 1458 C CA . TRP A 1 188 ? 9.313 1.879 -10.724 1.00 81.69 188 TRP A CA 1
ATOM 1459 C C . TRP A 1 188 ? 9.079 1.066 -9.448 1.00 81.69 188 TRP A C 1
ATOM 1461 O O . TRP A 1 188 ? 9.882 0.200 -9.098 1.00 81.69 188 TRP A O 1
ATOM 1471 N N . LEU A 1 189 ? 7.935 1.272 -8.786 1.00 90.19 189 LEU A N 1
ATOM 1472 C CA . LEU A 1 189 ? 7.492 0.410 -7.694 1.00 90.19 189 LEU A CA 1
ATOM 1473 C C . LEU A 1 189 ? 7.215 -1.018 -8.195 1.00 90.19 189 LEU A C 1
ATOM 1475 O O . LEU A 1 189 ? 7.647 -1.979 -7.552 1.00 90.19 189 LEU A O 1
ATOM 1479 N N . ARG A 1 190 ? 6.527 -1.187 -9.334 1.00 83.38 190 ARG A N 1
ATOM 1480 C CA . ARG A 1 190 ? 6.297 -2.519 -9.928 1.00 83.38 190 ARG A CA 1
ATOM 1481 C C . ARG A 1 190 ? 7.600 -3.229 -10.243 1.00 83.38 190 ARG A C 1
ATOM 1483 O O . ARG A 1 190 ? 7.743 -4.382 -9.840 1.00 83.38 190 ARG A O 1
ATOM 1490 N N . ASP A 1 191 ? 8.526 -2.542 -10.907 1.00 80.62 191 ASP A N 1
ATOM 1491 C CA . ASP A 1 191 ? 9.821 -3.096 -11.306 1.00 80.62 191 ASP A CA 1
ATOM 1492 C C . ASP A 1 191 ? 10.583 -3.598 -10.073 1.00 80.62 191 ASP A C 1
ATOM 1494 O O . ASP A 1 191 ? 10.999 -4.757 -10.014 1.00 80.62 191 ASP A O 1
ATOM 1498 N N . LYS A 1 192 ? 10.621 -2.789 -9.010 1.00 89.81 192 LYS A N 1
ATOM 1499 C CA . LYS A 1 192 ? 11.241 -3.172 -7.738 1.00 89.81 192 LYS A CA 1
ATOM 1500 C C . LYS A 1 192 ? 10.593 -4.402 -7.101 1.00 89.81 192 LYS A C 1
ATOM 1502 O O . LYS A 1 192 ? 11.290 -5.277 -6.594 1.00 89.81 192 LYS A O 1
ATOM 1507 N N . ILE A 1 193 ? 9.263 -4.496 -7.107 1.00 92.12 193 ILE A N 1
ATOM 1508 C CA . ILE A 1 193 ? 8.564 -5.680 -6.590 1.00 92.12 193 ILE A CA 1
ATOM 1509 C C . ILE A 1 193 ? 8.833 -6.905 -7.478 1.00 92.12 193 ILE A C 1
ATOM 1511 O O . ILE A 1 193 ? 9.022 -8.001 -6.950 1.00 92.12 193 ILE A O 1
ATOM 1515 N N . ALA A 1 194 ? 8.885 -6.738 -8.802 1.00 81.62 194 ALA A N 1
ATOM 1516 C CA . ALA A 1 194 ? 9.146 -7.812 -9.755 1.00 81.62 194 ALA A CA 1
ATOM 1517 C C . ALA A 1 194 ? 10.543 -8.425 -9.571 1.00 81.62 194 ALA A C 1
ATOM 1519 O O . ALA A 1 194 ? 10.662 -9.651 -9.531 1.00 81.62 194 ALA A O 1
ATOM 1520 N N . GLU A 1 195 ? 11.574 -7.604 -9.360 1.00 86.81 195 GLU A N 1
ATOM 1521 C CA . GLU A 1 195 ? 12.943 -8.068 -9.091 1.00 86.81 195 GLU A CA 1
ATOM 1522 C C . GLU A 1 195 ? 13.026 -9.008 -7.879 1.00 86.81 195 GLU A C 1
ATOM 1524 O O . GLU A 1 195 ? 13.764 -9.997 -7.888 1.00 86.81 195 GLU A O 1
ATOM 1529 N N . LEU A 1 196 ? 12.244 -8.735 -6.831 1.00 91.56 196 LEU A N 1
ATOM 1530 C CA . LEU A 1 196 ? 12.258 -9.511 -5.589 1.00 91.56 196 LEU A CA 1
ATOM 1531 C C . LEU A 1 196 ? 11.496 -10.835 -5.691 1.00 91.56 196 LEU A C 1
ATOM 1533 O O . LEU A 1 196 ? 11.737 -11.739 -4.886 1.00 91.56 196 LEU A O 1
ATOM 1537 N N . LYS A 1 197 ? 10.623 -11.005 -6.695 1.00 86.25 197 LYS A N 1
ATOM 1538 C CA . LYS A 1 197 ? 9.895 -12.269 -6.912 1.00 86.25 197 LYS A CA 1
ATOM 1539 C C . LYS A 1 197 ? 10.847 -13.447 -7.143 1.00 86.25 197 LYS A C 1
ATOM 1541 O O . LYS A 1 197 ? 10.480 -14.582 -6.841 1.00 86.25 197 LYS A O 1
ATOM 1546 N N . LYS A 1 198 ? 12.090 -13.191 -7.574 1.00 89.69 198 LYS A N 1
ATOM 1547 C CA . LYS A 1 198 ? 13.133 -14.216 -7.748 1.00 89.69 198 LYS A CA 1
ATOM 1548 C C . LYS A 1 198 ? 13.415 -15.040 -6.485 1.00 89.69 198 LYS A C 1
ATOM 1550 O O . LYS A 1 198 ? 13.834 -16.187 -6.593 1.00 89.69 198 LYS A O 1
ATOM 1555 N N . TYR A 1 199 ? 13.165 -14.489 -5.293 1.00 88.75 199 TYR A N 1
ATOM 1556 C CA . TYR A 1 199 ? 13.381 -15.196 -4.025 1.00 88.75 199 TYR A CA 1
ATOM 1557 C C . TYR A 1 199 ? 12.258 -16.179 -3.671 1.00 88.75 199 TYR A C 1
ATOM 1559 O O . TYR A 1 199 ? 12.383 -16.899 -2.681 1.00 88.75 199 TYR A O 1
ATOM 1567 N N . ASN A 1 200 ? 11.168 -16.209 -4.451 1.00 85.81 200 ASN A N 1
ATOM 1568 C CA . ASN A 1 200 ? 10.007 -17.081 -4.254 1.00 85.81 200 ASN A CA 1
ATOM 1569 C C . ASN A 1 200 ? 9.464 -17.052 -2.810 1.00 85.81 200 ASN A C 1
ATOM 1571 O O . ASN A 1 200 ? 9.167 -18.080 -2.198 1.00 85.81 200 ASN A O 1
ATOM 1575 N N . LYS A 1 201 ? 9.390 -15.846 -2.245 1.00 88.94 201 LYS A N 1
ATOM 1576 C CA . LYS A 1 201 ? 8.897 -15.557 -0.895 1.00 88.94 201 LYS A CA 1
ATOM 1577 C C . LYS A 1 201 ? 7.940 -14.368 -0.965 1.00 88.94 201 LYS A C 1
ATOM 1579 O O . LYS A 1 201 ? 8.154 -13.492 -1.804 1.00 88.94 201 LYS A O 1
ATOM 1584 N N . PRO A 1 202 ? 6.913 -14.295 -0.102 1.00 90.38 202 PRO A N 1
ATOM 1585 C CA . PRO A 1 202 ? 6.035 -13.135 -0.083 1.00 90.38 202 PRO A CA 1
ATOM 1586 C C . PRO A 1 202 ? 6.789 -11.879 0.386 1.00 90.38 202 PRO A C 1
ATOM 1588 O O . PRO A 1 202 ? 7.723 -11.952 1.190 1.00 90.38 202 PRO A O 1
ATOM 1591 N N . ILE A 1 203 ? 6.375 -10.723 -0.124 1.00 97.69 203 ILE A N 1
ATOM 1592 C CA . ILE A 1 203 ? 7.095 -9.451 -0.033 1.00 97.69 203 ILE A CA 1
ATOM 1593 C C . ILE A 1 203 ? 6.383 -8.503 0.934 1.00 97.69 203 ILE A C 1
ATOM 1595 O O . ILE A 1 203 ? 5.158 -8.376 0.921 1.00 97.69 203 ILE A O 1
ATOM 1599 N N . TRP A 1 204 ? 7.165 -7.821 1.761 1.00 98.69 204 TRP A N 1
ATOM 1600 C CA . TRP A 1 204 ? 6.755 -6.704 2.593 1.00 98.69 204 TRP A CA 1
ATOM 1601 C C . TRP A 1 204 ? 7.377 -5.424 2.034 1.00 98.69 204 TRP A C 1
ATOM 1603 O O . TRP A 1 204 ? 8.597 -5.288 1.999 1.00 98.69 204 TRP A O 1
ATOM 1613 N N . LEU A 1 205 ? 6.545 -4.476 1.612 1.00 98.81 205 LEU A N 1
ATOM 1614 C CA . LEU A 1 205 ? 6.994 -3.125 1.283 1.00 98.81 205 LEU A CA 1
ATOM 1615 C C . LEU A 1 205 ? 6.911 -2.271 2.550 1.00 98.81 205 LEU A C 1
ATOM 1617 O O . LEU A 1 205 ? 5.873 -1.677 2.831 1.00 98.81 205 LEU A O 1
ATOM 1621 N N . THR A 1 206 ? 7.953 -2.300 3.376 1.00 98.81 206 THR A N 1
ATOM 1622 C CA . THR A 1 206 ? 7.894 -1.743 4.737 1.00 98.81 206 THR A CA 1
ATOM 1623 C C . THR A 1 206 ? 7.962 -0.222 4.777 1.00 98.81 206 THR A C 1
ATOM 1625 O O . THR A 1 206 ? 7.451 0.354 5.725 1.00 98.81 206 THR A O 1
ATOM 1628 N N . GLU A 1 207 ? 8.466 0.430 3.729 1.00 98.81 207 GLU A N 1
ATOM 1629 C CA . GLU A 1 207 ? 8.387 1.886 3.564 1.00 98.81 207 GLU A CA 1
ATOM 1630 C C . GLU A 1 207 ? 8.105 2.215 2.103 1.00 98.81 207 GLU A C 1
ATOM 1632 O O . GLU A 1 207 ? 8.806 1.728 1.206 1.00 98.81 207 GLU A O 1
ATOM 1637 N N . PHE A 1 208 ? 7.086 3.042 1.860 1.00 98.75 208 PHE A N 1
ATOM 1638 C CA . PHE A 1 208 ? 6.914 3.694 0.569 1.00 98.75 208 PHE A CA 1
ATOM 1639 C C . PHE A 1 208 ? 6.240 5.062 0.644 1.00 98.75 208 PHE A C 1
ATOM 1641 O O . PHE A 1 208 ? 5.339 5.277 1.456 1.00 98.75 208 PHE A O 1
ATOM 1648 N N . SER A 1 209 ? 6.676 5.958 -0.239 1.00 98.31 209 SER A N 1
ATOM 1649 C CA . SER A 1 209 ? 6.042 7.234 -0.595 1.00 98.31 209 SER A CA 1
ATOM 1650 C C . SER A 1 209 ? 6.687 7.786 -1.875 1.00 98.31 209 SER A C 1
ATOM 1652 O O . SER A 1 209 ? 7.610 7.169 -2.404 1.00 98.31 209 SER A O 1
ATOM 1654 N N . CYS A 1 210 ? 6.198 8.908 -2.407 1.00 96.69 210 CYS A N 1
ATOM 1655 C CA . CYS A 1 210 ? 6.868 9.611 -3.505 1.00 96.69 210 CYS A CA 1
ATOM 1656 C C . CYS A 1 210 ? 7.920 10.567 -2.930 1.00 96.69 210 CYS A C 1
ATOM 1658 O O . CYS A 1 210 ? 7.554 11.496 -2.212 1.00 96.69 210 CYS A O 1
ATOM 1660 N N . GLY A 1 211 ? 9.204 10.351 -3.233 1.00 96.00 211 GLY A N 1
ATOM 1661 C CA . GLY A 1 211 ? 10.325 11.123 -2.683 1.00 96.00 211 GLY A CA 1
ATOM 1662 C C . GLY A 1 211 ? 11.532 11.330 -3.609 1.00 96.00 211 GLY A C 1
ATOM 1663 O O . GLY A 1 211 ? 12.485 11.981 -3.193 1.00 96.00 211 GLY A O 1
ATOM 1664 N N . ASP A 1 212 ? 11.522 10.819 -4.843 1.00 93.19 212 ASP A N 1
ATOM 1665 C CA . ASP A 1 212 ? 12.654 10.883 -5.787 1.00 93.19 212 ASP A CA 1
ATOM 1666 C C . ASP A 1 212 ? 12.561 12.030 -6.812 1.00 93.19 212 ASP A C 1
ATOM 1668 O O . ASP A 1 212 ? 13.387 12.139 -7.718 1.00 93.19 212 ASP A O 1
ATOM 1672 N N . MET A 1 213 ? 11.589 12.929 -6.642 1.00 91.75 213 MET A N 1
ATOM 1673 C CA . MET A 1 213 ? 11.455 14.165 -7.414 1.00 91.75 213 MET A CA 1
ATOM 1674 C C . MET A 1 213 ? 12.039 15.373 -6.662 1.00 91.75 213 MET A C 1
ATOM 1676 O O . MET A 1 213 ? 12.157 15.353 -5.434 1.00 91.75 213 MET A O 1
ATOM 1680 N N . PRO A 1 214 ? 12.357 16.486 -7.356 1.00 95.69 214 PRO A N 1
ATOM 1681 C CA . PRO A 1 214 ? 12.678 17.741 -6.685 1.00 95.69 214 PRO A CA 1
ATOM 1682 C C . PRO A 1 214 ? 11.574 18.135 -5.695 1.00 95.69 214 PRO A C 1
ATOM 1684 O O . PRO A 1 214 ? 10.398 18.134 -6.051 1.00 95.69 214 PRO A O 1
ATOM 1687 N N . ALA A 1 215 ? 11.942 18.531 -4.473 1.00 94.25 215 ALA A N 1
ATOM 1688 C CA . ALA A 1 215 ? 10.985 18.813 -3.396 1.00 94.25 215 ALA A CA 1
ATOM 1689 C C . ALA A 1 215 ? 9.883 19.821 -3.785 1.00 94.25 215 ALA A C 1
ATOM 1691 O O . ALA A 1 215 ? 8.735 19.681 -3.373 1.00 94.25 215 ALA A O 1
ATOM 1692 N N . SER A 1 216 ? 10.202 20.810 -4.627 1.00 95.19 216 SER A N 1
ATOM 1693 C CA . SER A 1 216 ? 9.233 21.791 -5.137 1.00 95.19 216 SER A CA 1
ATOM 1694 C C . SER A 1 216 ? 8.152 21.198 -6.049 1.00 95.19 216 SER A C 1
ATOM 1696 O O . SER A 1 216 ? 7.129 21.842 -6.268 1.00 95.19 216 SER A O 1
ATOM 1698 N N . GLN A 1 217 ? 8.366 19.996 -6.587 1.00 94.12 217 GLN A N 1
ATOM 1699 C CA . GLN A 1 217 ? 7.444 19.295 -7.481 1.00 94.12 217 GLN A CA 1
ATOM 1700 C C . GLN A 1 217 ? 6.593 18.246 -6.751 1.00 94.12 217 GLN A C 1
ATOM 1702 O O . GLN A 1 217 ? 5.567 17.823 -7.280 1.00 94.12 217 GLN A O 1
ATOM 1707 N N . ILE A 1 218 ? 6.967 17.859 -5.527 1.00 94.06 218 ILE A N 1
ATOM 1708 C CA . ILE A 1 218 ? 6.215 16.904 -4.701 1.00 94.06 218 ILE A CA 1
ATOM 1709 C C . ILE A 1 218 ? 5.040 17.635 -4.039 1.00 94.06 218 ILE A C 1
ATOM 1711 O O . ILE A 1 218 ? 5.047 17.966 -2.853 1.00 94.06 218 ILE A O 1
ATOM 1715 N N . THR A 1 219 ? 4.022 17.949 -4.836 1.00 92.50 219 THR A N 1
ATOM 1716 C CA . THR A 1 219 ? 2.771 18.555 -4.360 1.00 92.50 219 THR A CA 1
ATOM 1717 C C . THR A 1 219 ? 1.872 17.515 -3.683 1.00 92.50 219 THR A C 1
ATOM 1719 O O . THR A 1 219 ? 2.082 16.307 -3.809 1.00 92.50 219 THR A O 1
ATOM 1722 N N . LEU A 1 220 ? 0.834 17.972 -2.976 1.00 86.06 220 LEU A N 1
ATOM 1723 C CA . LEU A 1 220 ? -0.164 17.075 -2.389 1.00 86.06 220 LEU A CA 1
ATOM 1724 C C . LEU A 1 220 ? -0.866 16.214 -3.454 1.00 86.06 220 LEU A C 1
ATOM 1726 O O . LEU A 1 220 ? -1.085 15.028 -3.222 1.00 86.06 220 LEU A O 1
ATOM 1730 N N . ASP A 1 221 ? -1.166 16.766 -4.632 1.00 73.25 221 ASP A N 1
ATOM 1731 C CA . ASP A 1 221 ? -1.794 16.006 -5.720 1.00 73.25 221 ASP A CA 1
ATOM 1732 C C . ASP A 1 221 ? -0.864 14.931 -6.289 1.00 73.25 221 ASP A C 1
ATOM 1734 O O . ASP A 1 221 ? -1.316 13.822 -6.575 1.00 73.25 221 ASP A O 1
ATOM 1738 N N . VAL A 1 222 ? 0.442 15.209 -6.373 1.00 80.44 222 VAL A N 1
ATOM 1739 C CA . VAL A 1 222 ? 1.450 14.206 -6.753 1.00 80.44 222 VAL A CA 1
ATOM 1740 C C . VAL A 1 222 ? 1.489 13.068 -5.730 1.00 80.44 222 VAL A C 1
ATOM 1742 O O . VAL A 1 222 ? 1.418 11.902 -6.122 1.00 80.44 222 VAL A O 1
ATOM 1745 N N . GLN A 1 223 ? 1.501 13.380 -4.427 1.00 93.62 223 GLN A N 1
ATOM 1746 C CA . GLN A 1 223 ? 1.446 12.356 -3.375 1.00 93.62 223 GLN A CA 1
ATOM 1747 C C . GLN A 1 223 ? 0.157 11.533 -3.435 1.00 93.62 223 GLN A C 1
ATOM 1749 O O . GLN A 1 223 ? 0.209 10.307 -3.385 1.00 93.62 223 GLN A O 1
ATOM 1754 N N . LYS A 1 224 ? -1.005 12.181 -3.580 1.00 78.12 224 LYS A N 1
ATOM 1755 C CA . LYS A 1 224 ? -2.307 11.500 -3.665 1.00 78.12 224 LYS A CA 1
ATOM 1756 C C . LYS A 1 224 ? -2.401 10.599 -4.894 1.00 78.12 224 LYS A C 1
ATOM 1758 O O . LYS A 1 224 ? -2.918 9.484 -4.781 1.00 78.12 224 LYS A O 1
ATOM 1763 N N . LYS A 1 225 ? -1.898 11.055 -6.049 1.00 73.69 225 LYS A N 1
ATOM 1764 C CA . LYS A 1 225 ? -1.854 10.260 -7.281 1.00 73.69 225 LYS A CA 1
ATOM 1765 C C . LYS A 1 225 ? -0.981 9.024 -7.085 1.00 73.69 225 LYS A C 1
ATOM 1767 O O . LYS A 1 225 ? -1.474 7.912 -7.256 1.00 73.69 225 LYS A O 1
ATOM 1772 N N . TYR A 1 226 ? 0.272 9.212 -6.664 1.00 85.94 226 TYR A N 1
ATOM 1773 C CA . TYR A 1 226 ? 1.188 8.097 -6.428 1.00 85.94 226 TYR A CA 1
ATOM 1774 C C . TYR A 1 226 ? 0.629 7.118 -5.392 1.00 85.94 226 TYR A C 1
ATOM 1776 O O . TYR A 1 226 ? 0.612 5.915 -5.638 1.00 85.94 226 TYR A O 1
ATOM 1784 N N . LEU A 1 227 ? 0.102 7.619 -4.269 1.00 86.62 227 LEU A N 1
ATOM 1785 C CA . LEU A 1 227 ? -0.500 6.789 -3.230 1.00 86.62 227 LEU A CA 1
ATOM 1786 C C . LEU A 1 227 ? -1.643 5.927 -3.782 1.00 86.62 227 LEU A C 1
ATOM 1788 O O . LEU A 1 227 ? -1.697 4.731 -3.497 1.00 86.62 227 LEU A O 1
ATOM 1792 N N . THR A 1 228 ? -2.546 6.522 -4.563 1.00 69.88 228 THR A N 1
ATOM 1793 C CA . THR A 1 228 ? -3.690 5.813 -5.156 1.00 69.88 228 THR A CA 1
ATOM 1794 C C . THR A 1 228 ? -3.223 4.720 -6.112 1.00 69.88 228 THR A C 1
ATOM 1796 O O . THR A 1 228 ? -3.673 3.577 -6.005 1.00 69.88 228 THR A O 1
ATOM 1799 N N . ASP A 1 229 ? -2.290 5.046 -7.007 1.00 69.25 229 ASP A N 1
ATOM 1800 C CA . ASP A 1 229 ? -1.767 4.112 -8.005 1.00 69.25 229 ASP A CA 1
ATOM 1801 C C . ASP A 1 229 ? -1.002 2.958 -7.335 1.00 69.25 229 ASP A C 1
ATOM 1803 O O . ASP A 1 229 ? -1.254 1.782 -7.622 1.00 69.25 229 ASP A O 1
ATOM 1807 N N . ALA A 1 230 ? -0.123 3.282 -6.381 1.00 84.25 230 ALA A N 1
ATOM 1808 C CA . ALA A 1 230 ? 0.668 2.317 -5.630 1.00 84.25 230 ALA A CA 1
ATOM 1809 C C . ALA A 1 230 ? -0.216 1.386 -4.794 1.00 84.25 230 ALA A C 1
ATOM 1811 O O . ALA A 1 230 ? -0.075 0.170 -4.884 1.00 84.25 230 ALA A O 1
ATOM 1812 N N . VAL A 1 231 ? -1.169 1.911 -4.016 1.00 85.31 231 VAL A N 1
ATOM 1813 C CA . VAL A 1 231 ? -2.074 1.070 -3.213 1.00 85.31 231 VAL A CA 1
ATOM 1814 C C . VAL A 1 231 ? -2.928 0.174 -4.105 1.00 85.31 231 VAL A C 1
ATOM 1816 O O . VAL A 1 231 ? -3.043 -1.019 -3.819 1.00 85.31 231 VAL A O 1
ATOM 1819 N N . ASN A 1 232 ? -3.455 0.694 -5.218 1.00 75.56 232 ASN A N 1
ATOM 1820 C CA . ASN A 1 232 ? -4.174 -0.127 -6.190 1.00 75.56 232 ASN A CA 1
ATOM 1821 C C . ASN A 1 232 ? -3.307 -1.276 -6.713 1.00 75.56 232 ASN A C 1
ATOM 1823 O O . ASN A 1 232 ? -3.802 -2.383 -6.891 1.00 75.56 232 ASN A O 1
ATOM 1827 N N . TYR A 1 233 ? -2.019 -1.066 -6.963 1.00 77.38 233 TYR A N 1
ATOM 1828 C CA . TYR A 1 233 ? -1.131 -2.163 -7.333 1.00 77.38 233 TYR A CA 1
ATOM 1829 C C . TYR A 1 233 ? -0.885 -3.144 -6.184 1.00 77.38 233 TYR A C 1
ATOM 1831 O O . TYR A 1 233 ? -1.079 -4.346 -6.350 1.00 77.38 233 TYR A O 1
ATOM 1839 N N . LEU A 1 234 ? -0.496 -2.642 -5.013 1.00 86.50 234 LEU A N 1
ATOM 1840 C CA . LEU A 1 234 ? -0.061 -3.448 -3.870 1.00 86.50 234 LEU A CA 1
ATOM 1841 C C . LEU A 1 234 ? -1.184 -4.331 -3.304 1.00 86.50 234 LEU A C 1
ATOM 1843 O O . LEU A 1 234 ? -0.943 -5.469 -2.885 1.00 86.50 234 LEU A O 1
ATOM 1847 N N . GLU A 1 235 ? -2.427 -3.852 -3.334 1.00 80.75 235 GLU A N 1
ATOM 1848 C CA . GLU A 1 235 ? -3.599 -4.660 -2.977 1.00 80.75 235 GLU A CA 1
ATOM 1849 C C . GLU A 1 235 ? -3.811 -5.828 -3.952 1.00 80.75 235 GLU A C 1
ATOM 1851 O O . GLU A 1 235 ? -4.250 -6.909 -3.553 1.00 80.75 235 GLU A O 1
ATOM 1856 N N . ASN A 1 236 ? -3.418 -5.649 -5.214 1.00 69.38 236 ASN A N 1
ATOM 1857 C CA . ASN A 1 236 ? -3.734 -6.558 -6.315 1.00 69.38 236 ASN A CA 1
ATOM 1858 C C . ASN A 1 236 ? -2.567 -7.458 -6.725 1.00 69.38 236 ASN A C 1
ATOM 1860 O O . ASN A 1 236 ? -2.774 -8.425 -7.453 1.00 69.38 236 ASN A O 1
ATOM 1864 N N . GLU A 1 237 ? -1.366 -7.183 -6.225 1.00 80.19 237 GLU A N 1
ATOM 1865 C CA . GLU A 1 237 ? -0.174 -7.995 -6.429 1.00 80.19 237 GLU A CA 1
ATOM 1866 C C . GLU A 1 237 ? -0.130 -9.162 -5.421 1.00 80.19 237 GLU A C 1
ATOM 1868 O O . GLU A 1 237 ? 0.021 -8.929 -4.215 1.00 80.19 237 GLU A O 1
ATOM 1873 N N . PRO A 1 238 ? -0.242 -10.429 -5.870 1.00 76.38 238 PRO A N 1
ATOM 1874 C CA . PRO A 1 238 ? -0.254 -11.586 -4.972 1.00 76.38 238 PRO A CA 1
ATOM 1875 C C . PRO A 1 238 ? 1.064 -11.810 -4.230 1.00 76.38 238 PRO A C 1
ATOM 1877 O O . PRO A 1 238 ? 1.052 -12.364 -3.132 1.00 76.38 238 PRO A O 1
ATOM 1880 N N . ALA A 1 239 ? 2.198 -11.388 -4.803 1.00 79.06 239 ALA A N 1
ATOM 1881 C CA . ALA A 1 239 ? 3.486 -11.498 -4.128 1.00 79.06 239 ALA A CA 1
ATOM 1882 C C . ALA A 1 239 ? 3.593 -10.548 -2.926 1.00 79.06 239 ALA A C 1
ATOM 1884 O O . ALA A 1 239 ? 4.344 -10.835 -1.998 1.00 79.06 239 ALA A O 1
ATOM 1885 N N . VAL A 1 240 ? 2.845 -9.439 -2.909 1.00 92.69 240 VAL A N 1
ATOM 1886 C CA . VAL A 1 240 ? 2.855 -8.474 -1.803 1.00 92.69 240 VAL A CA 1
ATOM 1887 C C . VAL A 1 240 ? 1.960 -8.983 -0.680 1.00 92.69 240 VAL A C 1
ATOM 1889 O O . VAL A 1 240 ? 0.738 -9.066 -0.815 1.00 92.69 240 VAL A O 1
ATOM 1892 N N . PHE A 1 241 ? 2.581 -9.291 0.452 1.00 94.19 241 PHE A N 1
ATOM 1893 C CA . PHE A 1 241 ? 1.908 -9.714 1.672 1.00 94.19 241 PHE A CA 1
ATOM 1894 C C . PHE A 1 241 ? 1.421 -8.520 2.496 1.00 94.19 241 PHE A C 1
ATOM 1896 O O . PHE A 1 241 ? 0.282 -8.513 2.958 1.00 94.19 241 PHE A O 1
ATOM 1903 N N . ARG A 1 242 ? 2.277 -7.509 2.675 1.00 97.75 242 ARG A N 1
ATOM 1904 C CA . ARG A 1 242 ? 2.005 -6.305 3.469 1.00 97.75 242 ARG A CA 1
ATOM 1905 C C . ARG A 1 242 ? 2.746 -5.100 2.895 1.00 97.75 242 ARG A C 1
ATOM 1907 O O . ARG A 1 242 ? 3.792 -5.256 2.271 1.00 97.75 242 ARG A O 1
ATOM 1914 N N . TYR A 1 243 ? 2.212 -3.907 3.125 1.00 98.81 243 TYR A N 1
ATOM 1915 C CA . TYR A 1 243 ? 2.855 -2.648 2.764 1.00 98.81 243 TYR A CA 1
ATOM 1916 C C . TYR A 1 243 ? 2.587 -1.567 3.819 1.00 98.81 243 TYR A C 1
ATOM 1918 O O . TYR A 1 243 ? 1.535 -1.590 4.462 1.00 98.81 243 TYR A O 1
ATOM 1926 N N . ALA A 1 244 ? 3.518 -0.635 4.016 1.00 98.94 244 ALA A N 1
ATOM 1927 C CA . ALA A 1 244 ? 3.397 0.432 5.004 1.00 98.94 244 ALA A CA 1
ATOM 1928 C C . ALA A 1 244 ? 3.853 1.785 4.447 1.00 98.94 244 ALA A C 1
ATOM 1930 O O . ALA A 1 244 ? 4.983 1.939 3.990 1.00 98.94 244 ALA A O 1
ATOM 1931 N N . TRP A 1 245 ? 2.943 2.763 4.475 1.00 98.81 245 TRP A N 1
ATOM 1932 C CA . TRP A 1 245 ? 3.225 4.124 4.017 1.00 98.81 245 TRP A CA 1
ATOM 1933 C C . TRP A 1 245 ? 4.236 4.807 4.940 1.00 98.81 245 TRP A C 1
ATOM 1935 O O . TRP A 1 245 ? 4.180 4.626 6.159 1.00 98.81 245 TRP A O 1
ATOM 1945 N N . PHE A 1 246 ? 5.111 5.627 4.364 1.00 98.56 246 PHE A N 1
ATOM 1946 C CA . PHE A 1 246 ? 6.009 6.518 5.092 1.00 98.56 246 PHE A CA 1
ATOM 1947 C C . PHE A 1 246 ? 5.551 7.978 4.886 1.00 98.56 246 PHE A C 1
ATOM 1949 O O . PHE A 1 246 ? 5.712 8.530 3.803 1.00 98.56 246 PHE A O 1
ATOM 1956 N N . SER A 1 247 ? 4.954 8.659 5.872 1.00 97.88 247 SER A N 1
ATOM 1957 C CA . SER A 1 247 ? 4.799 8.276 7.285 1.00 97.88 247 SER A CA 1
ATOM 1958 C C . SER A 1 247 ? 3.571 8.948 7.936 1.00 97.88 247 SER A C 1
ATOM 1960 O O . SER A 1 247 ? 2.772 9.611 7.276 1.00 97.88 247 SER A O 1
ATOM 1962 N N . GLY A 1 248 ? 3.395 8.775 9.250 1.00 98.06 248 GLY A N 1
ATOM 1963 C CA . GLY A 1 248 ? 2.380 9.480 10.035 1.00 98.06 248 GLY A CA 1
ATOM 1964 C C . GLY A 1 248 ? 2.659 10.983 10.087 1.00 98.06 248 GLY A C 1
ATOM 1965 O O . GLY A 1 248 ? 1.851 11.773 9.600 1.00 98.06 248 GLY A O 1
ATOM 1966 N N . ARG A 1 249 ? 3.818 11.365 10.645 1.00 98.00 249 ARG A N 1
ATOM 1967 C CA . ARG A 1 249 ? 4.344 12.742 10.663 1.00 98.00 249 ARG A CA 1
ATOM 1968 C C . ARG A 1 249 ? 5.860 12.733 10.453 1.00 98.00 249 ARG A C 1
ATOM 1970 O O . ARG A 1 249 ? 6.588 12.240 11.310 1.00 98.00 249 ARG A O 1
ATOM 1977 N N . ASN A 1 250 ? 6.327 13.287 9.347 1.00 95.19 250 ASN A N 1
ATOM 1978 C CA . ASN A 1 250 ? 7.722 13.412 8.954 1.00 95.19 250 ASN A CA 1
ATOM 1979 C C . ASN A 1 250 ? 7.869 14.640 8.018 1.00 95.19 250 ASN A C 1
ATOM 1981 O O . ASN A 1 250 ? 6.931 15.015 7.315 1.00 95.19 250 ASN A O 1
ATOM 1985 N N . ASN A 1 251 ? 9.022 15.311 8.060 1.00 91.38 251 ASN A N 1
ATOM 1986 C CA . ASN A 1 251 ? 9.274 16.554 7.316 1.00 91.38 251 ASN A CA 1
ATOM 1987 C C . ASN A 1 251 ? 10.380 16.414 6.253 1.00 91.38 251 ASN A C 1
ATOM 1989 O O . ASN A 1 251 ? 10.788 17.414 5.669 1.00 91.38 251 ASN A O 1
ATOM 1993 N N . GLU A 1 252 ? 10.888 15.205 6.021 1.00 93.19 252 GLU A N 1
ATOM 1994 C CA . GLU A 1 252 ? 11.960 14.920 5.060 1.00 93.19 252 GLU A CA 1
ATOM 1995 C C . GLU A 1 252 ? 11.447 14.954 3.621 1.00 93.19 252 GLU A C 1
ATOM 1997 O O . GLU A 1 252 ? 12.152 15.412 2.725 1.00 93.19 252 GLU A O 1
ATOM 2002 N N . ILE A 1 253 ? 10.203 14.519 3.405 1.00 96.00 253 ILE A N 1
ATOM 2003 C CA . ILE A 1 253 ? 9.561 14.509 2.093 1.00 96.00 253 ILE A CA 1
ATOM 2004 C C . ILE A 1 253 ? 8.321 15.419 2.142 1.00 96.00 253 ILE A C 1
ATOM 2006 O O . ILE A 1 253 ? 7.492 15.288 3.045 1.00 96.00 253 ILE A O 1
ATOM 2010 N N . PRO A 1 254 ? 8.143 16.353 1.195 1.00 97.62 254 PRO A N 1
ATOM 2011 C CA . PRO A 1 254 ? 6.969 17.218 1.171 1.00 97.62 254 PRO A CA 1
ATOM 2012 C C . PRO A 1 254 ? 5.650 16.438 1.062 1.00 97.62 254 PRO A C 1
ATOM 2014 O O . PRO A 1 254 ? 5.523 15.487 0.291 1.00 97.62 254 PRO A O 1
ATOM 2017 N N . ASN A 1 255 ? 4.637 16.897 1.804 1.00 96.56 255 ASN A N 1
ATOM 2018 C CA . ASN A 1 255 ? 3.246 16.438 1.715 1.00 96.56 255 ASN A CA 1
ATOM 2019 C C . ASN A 1 255 ? 2.994 14.943 2.022 1.00 96.56 255 ASN A C 1
ATOM 2021 O O . ASN A 1 255 ? 1.934 14.442 1.667 1.00 96.56 255 ASN A O 1
ATOM 2025 N N . ILE A 1 256 ? 3.901 14.231 2.707 1.00 97.38 256 ILE A N 1
ATOM 2026 C CA . ILE A 1 256 ? 3.747 12.783 2.996 1.00 97.38 256 ILE A CA 1
ATOM 2027 C C . ILE A 1 256 ? 2.871 12.435 4.202 1.00 97.38 256 ILE A C 1
ATOM 2029 O O . ILE A 1 256 ? 2.547 11.266 4.412 1.00 97.38 256 ILE A O 1
ATOM 2033 N N . ASN A 1 257 ? 2.542 13.417 5.039 1.00 98.50 257 ASN A N 1
ATOM 2034 C CA . ASN A 1 257 ? 1.977 13.162 6.361 1.00 98.50 257 ASN A CA 1
ATOM 2035 C C . ASN A 1 257 ? 0.542 12.671 6.270 1.00 98.50 257 ASN A C 1
ATOM 2037 O O . ASN A 1 257 ? -0.310 13.376 5.733 1.00 98.50 257 ASN A O 1
ATOM 2041 N N . LEU A 1 258 ? 0.258 11.505 6.854 1.00 98.56 258 LEU A N 1
ATOM 2042 C CA . LEU A 1 258 ? -1.114 11.017 7.024 1.00 98.56 258 LEU A CA 1
ATOM 2043 C C . LEU A 1 258 ? -1.818 11.658 8.226 1.00 98.56 258 LEU A C 1
ATOM 2045 O O . LEU A 1 258 ? -3.044 11.745 8.252 1.00 98.56 258 LEU A O 1
ATOM 2049 N N . LEU A 1 259 ? -1.059 12.113 9.222 1.00 98.31 259 LEU A N 1
ATOM 2050 C CA . LEU A 1 259 ? -1.578 12.723 10.442 1.00 98.31 259 LEU A CA 1
ATOM 2051 C C . LEU A 1 259 ? -1.264 14.222 10.464 1.00 98.31 259 LEU A C 1
ATOM 2053 O O . LEU A 1 259 ? -0.140 14.648 10.196 1.00 98.31 259 LEU A O 1
ATOM 2057 N N . ALA A 1 260 ? -2.261 15.035 10.799 1.00 95.94 260 ALA A N 1
ATOM 2058 C CA . ALA A 1 260 ? -2.092 16.467 11.004 1.00 95.94 260 ALA A CA 1
ATOM 2059 C C . ALA A 1 260 ? -1.289 16.735 12.291 1.00 95.94 260 ALA A C 1
ATOM 2061 O O . ALA A 1 260 ? -1.190 15.849 13.142 1.00 95.94 260 ALA A O 1
ATOM 2062 N N . PRO A 1 261 ? -0.730 17.944 12.500 1.00 95.62 261 PRO A N 1
ATOM 2063 C CA . PRO A 1 261 ? -0.021 18.269 13.742 1.00 95.62 261 PRO A CA 1
ATOM 2064 C C . PRO A 1 261 ? -0.868 18.048 15.004 1.00 95.62 261 PRO A C 1
ATOM 2066 O O . PRO A 1 261 ? -0.341 17.651 16.040 1.00 95.62 261 PRO A O 1
ATOM 2069 N N . ALA A 1 262 ? -2.183 18.266 14.906 1.00 92.62 262 ALA A N 1
ATOM 2070 C CA . ALA A 1 262 ? -3.124 17.934 15.962 1.00 92.62 262 ALA A CA 1
ATOM 2071 C C . ALA A 1 262 ? -3.322 16.412 16.077 1.00 92.62 262 ALA A C 1
ATOM 2073 O O . ALA A 1 262 ? -3.489 15.698 15.088 1.00 92.62 262 ALA A O 1
ATOM 2074 N N . SER A 1 263 ? -3.324 15.930 17.317 1.00 93.44 263 SER A N 1
ATOM 2075 C CA . SER A 1 263 ? -3.567 14.531 17.666 1.00 93.44 263 SER A CA 1
ATOM 2076 C C . SER A 1 263 ? -4.948 14.054 17.193 1.00 93.44 263 SER A C 1
ATOM 2078 O O . SER A 1 263 ? -5.937 14.768 17.357 1.00 93.44 263 SER A O 1
ATOM 2080 N N . GLY A 1 264 ? -5.020 12.852 16.618 1.00 86.56 264 GLY A N 1
ATOM 2081 C CA . GLY A 1 264 ? -6.265 12.2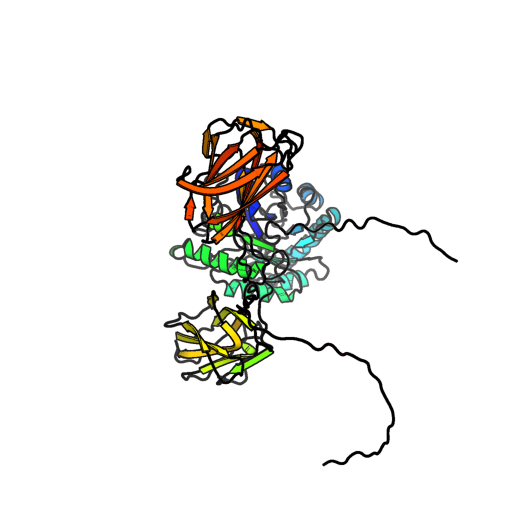18 16.173 1.00 86.56 264 GLY A CA 1
ATOM 2082 C C . GLY A 1 264 ? -6.872 12.788 14.893 1.00 86.56 264 GLY A C 1
ATOM 2083 O O . GLY A 1 264 ? -7.965 12.380 14.507 1.00 86.56 264 GLY A O 1
ATOM 2084 N N . GLN A 1 265 ? -6.189 13.714 14.220 1.00 89.00 265 GLN A N 1
ATOM 2085 C CA . GLN A 1 265 ? -6.662 14.295 12.968 1.00 89.00 265 GLN A CA 1
ATOM 2086 C C . GLN A 1 265 ? -5.867 13.751 11.782 1.00 89.00 265 GLN A C 1
ATOM 2088 O O . GLN A 1 265 ? -4.645 13.874 11.726 1.00 89.00 265 GLN A O 1
ATOM 2093 N N . LEU A 1 266 ? -6.574 13.171 10.812 1.00 86.12 266 LEU A N 1
ATOM 2094 C CA . LEU A 1 266 ? -5.998 12.791 9.524 1.00 86.12 266 LEU A CA 1
ATOM 2095 C C . LEU A 1 266 ? -5.851 14.028 8.631 1.00 86.12 266 LEU A C 1
ATOM 2097 O O . LEU A 1 266 ? -6.754 14.866 8.572 1.00 86.12 266 LEU A O 1
ATOM 2101 N N . THR A 1 267 ? -4.748 14.109 7.890 1.00 96.44 267 THR A N 1
ATOM 2102 C CA . THR A 1 267 ? -4.633 15.030 6.748 1.00 96.44 267 THR A CA 1
ATOM 2103 C C . THR A 1 267 ? -5.532 14.567 5.597 1.00 96.44 267 THR A C 1
ATOM 2105 O O . THR A 1 267 ? -6.090 13.470 5.632 1.00 96.44 267 THR A O 1
ATOM 2108 N N . GLU A 1 268 ? -5.623 15.357 4.526 1.00 86.31 268 GLU A N 1
ATOM 2109 C CA . GLU A 1 268 ? -6.292 14.928 3.291 1.00 86.31 268 GLU A CA 1
ATOM 2110 C C . GLU A 1 268 ? -5.679 13.638 2.709 1.00 86.31 268 GLU A C 1
ATOM 2112 O O . GLU A 1 268 ? -6.403 12.728 2.304 1.00 86.31 268 GLU A O 1
ATOM 2117 N N . LEU A 1 269 ? -4.348 13.506 2.739 1.00 89.94 269 LEU A N 1
ATOM 2118 C CA . LEU A 1 269 ? -3.661 12.283 2.316 1.00 89.94 269 LEU A CA 1
ATOM 2119 C C . LEU A 1 269 ? -3.967 11.105 3.257 1.00 89.94 269 LEU A C 1
ATOM 2121 O O . LEU A 1 269 ? -4.172 9.983 2.798 1.00 89.94 269 LEU A O 1
ATOM 2125 N N . GLY A 1 270 ? -4.052 11.361 4.566 1.00 87.25 270 GLY A N 1
ATOM 2126 C CA . GLY A 1 270 ? -4.458 10.378 5.573 1.00 87.25 270 GLY A CA 1
ATOM 2127 C C . GLY A 1 270 ? -5.863 9.837 5.348 1.00 87.25 270 GLY A C 1
ATOM 2128 O O . GLY A 1 270 ? -6.063 8.623 5.356 1.00 87.25 270 GLY A O 1
ATOM 2129 N N . GLN A 1 271 ? -6.821 10.731 5.094 1.00 77.69 271 GLN A N 1
ATOM 2130 C CA . GLN A 1 271 ? -8.210 10.382 4.783 1.00 77.69 271 GLN A CA 1
ATOM 2131 C C . GLN A 1 271 ? -8.299 9.541 3.505 1.00 77.69 271 GLN A C 1
ATOM 2133 O O . GLN A 1 271 ? -9.020 8.541 3.472 1.00 77.69 271 GLN A O 1
ATOM 2138 N N . LEU A 1 272 ? -7.519 9.890 2.476 1.00 74.62 272 LEU A N 1
ATOM 2139 C CA . LEU A 1 272 ? -7.389 9.069 1.276 1.00 74.62 272 LEU A CA 1
ATOM 2140 C C . LEU A 1 272 ? -6.837 7.678 1.624 1.00 74.62 272 LEU A C 1
ATOM 2142 O O . LEU A 1 272 ? -7.480 6.677 1.328 1.00 74.62 272 LEU A O 1
ATOM 2146 N N . TYR A 1 273 ? -5.702 7.589 2.321 1.00 92.88 273 TYR A N 1
ATOM 2147 C CA . TYR A 1 273 ? -5.050 6.309 2.618 1.00 92.88 273 TYR A CA 1
ATOM 2148 C C . TYR A 1 273 ? -5.953 5.306 3.344 1.00 92.88 273 TYR A C 1
ATOM 2150 O O . TYR A 1 273 ? -6.002 4.122 2.989 1.00 92.88 273 TYR A O 1
ATOM 2158 N N . VAL A 1 274 ? -6.693 5.770 4.355 1.00 85.25 274 VAL A N 1
ATOM 2159 C CA . VAL A 1 274 ? -7.574 4.891 5.134 1.00 85.25 274 VAL A CA 1
ATOM 2160 C C . VAL A 1 274 ? -8.833 4.482 4.369 1.00 85.25 274 VAL A C 1
ATOM 2162 O O . VAL A 1 274 ? -9.384 3.424 4.657 1.00 85.25 274 VAL A O 1
ATOM 2165 N N . SER A 1 275 ? -9.263 5.273 3.380 1.00 77.75 275 SER A N 1
ATOM 2166 C CA . SER A 1 275 ? -10.473 5.018 2.585 1.00 77.75 275 SER A CA 1
ATOM 2167 C C . SER A 1 275 ? -10.221 4.274 1.273 1.00 77.75 275 SER A C 1
ATOM 2169 O O . SER A 1 275 ? -11.173 3.763 0.680 1.00 77.75 275 SER A O 1
ATOM 2171 N N . LEU A 1 276 ? -8.964 4.177 0.819 1.00 73.69 276 LEU A N 1
ATOM 2172 C CA . LEU A 1 276 ? -8.624 3.489 -0.427 1.00 73.69 276 LEU A CA 1
ATOM 2173 C C . LEU A 1 276 ? -9.140 2.039 -0.427 1.00 73.69 276 LEU A C 1
ATOM 2175 O O . LEU A 1 276 ? -9.032 1.340 0.591 1.00 73.69 276 LEU A O 1
ATOM 2179 N N . PRO A 1 277 ? -9.682 1.562 -1.561 1.00 66.12 277 PRO A N 1
ATOM 2180 C CA . PRO A 1 277 ? -10.267 0.234 -1.647 1.00 66.12 277 PRO A CA 1
ATOM 2181 C C . PRO A 1 277 ? -9.215 -0.844 -1.387 1.00 66.12 277 PRO A C 1
ATOM 2183 O O . PRO A 1 277 ? -8.014 -0.629 -1.546 1.00 66.12 277 PRO A O 1
ATOM 2186 N N . PHE A 1 278 ? -9.674 -2.019 -0.975 1.00 68.69 278 PHE A N 1
ATOM 2187 C CA . PHE A 1 278 ? -8.831 -3.193 -0.829 1.00 68.69 278 PHE A CA 1
ATOM 2188 C C . PHE A 1 278 ? -9.576 -4.431 -1.285 1.00 68.69 278 PHE A C 1
ATOM 2190 O O . PHE A 1 278 ? -10.799 -4.548 -1.185 1.00 68.69 278 PHE A O 1
ATOM 2197 N N . SER A 1 279 ? -8.798 -5.371 -1.780 1.00 53.88 279 SER A N 1
ATOM 2198 C CA . SER A 1 279 ? -9.277 -6.630 -2.308 1.00 53.88 279 SER A CA 1
ATOM 2199 C C . SER A 1 279 ? -9.257 -7.596 -1.121 1.00 53.88 279 SER A C 1
ATOM 2201 O O . SER A 1 279 ? -8.184 -8.035 -0.724 1.00 53.88 279 SER A O 1
ATOM 2203 N N . GLY A 1 280 ? -10.402 -7.826 -0.459 1.00 47.69 280 GLY A N 1
ATOM 2204 C CA . GLY A 1 280 ? -10.532 -8.528 0.835 1.00 47.69 280 GLY A CA 1
ATOM 2205 C C . GLY A 1 280 ? -10.064 -9.993 0.853 1.00 47.69 280 GLY A C 1
ATOM 2206 O O . GLY A 1 280 ? -10.859 -10.899 1.072 1.00 47.69 280 GLY A O 1
ATOM 2207 N N . GLY A 1 281 ? -8.777 -10.244 0.607 1.00 38.28 281 GLY A N 1
ATOM 2208 C CA . GLY A 1 281 ? -8.191 -11.579 0.473 1.00 38.28 281 GLY A CA 1
ATOM 2209 C C . GLY A 1 281 ? -8.451 -12.263 -0.874 1.00 38.28 281 GLY A C 1
ATOM 2210 O O . GLY A 1 281 ? -8.086 -13.420 -1.051 1.00 38.28 281 GLY A O 1
ATOM 2211 N N . SER A 1 282 ? -9.038 -11.567 -1.846 1.00 36.62 282 SER A N 1
ATOM 2212 C CA . SER A 1 282 ? -9.120 -12.014 -3.238 1.00 36.62 282 SER A CA 1
ATOM 2213 C C . SER A 1 282 ? -8.858 -10.806 -4.118 1.00 36.62 282 SER A C 1
ATOM 2215 O O . SER A 1 282 ? -9.567 -9.822 -3.970 1.00 36.62 282 SER A O 1
ATOM 2217 N N . ALA A 1 283 ? -7.814 -10.855 -4.956 1.00 35.69 283 ALA A N 1
ATOM 2218 C CA . ALA A 1 283 ? -7.482 -9.830 -5.954 1.00 35.69 283 ALA A CA 1
ATOM 2219 C C . ALA A 1 283 ? -8.743 -9.341 -6.709 1.00 35.69 283 ALA A C 1
ATOM 2221 O O . ALA A 1 283 ? -9.719 -10.092 -6.761 1.00 35.69 283 ALA A O 1
ATOM 2222 N N . PRO A 1 284 ? -8.766 -8.155 -7.345 1.00 43.31 284 PRO A N 1
ATOM 2223 C CA . PRO A 1 284 ? -9.906 -7.718 -8.130 1.00 43.31 284 PRO A CA 1
ATOM 2224 C C . PRO A 1 284 ? -10.037 -8.707 -9.280 1.00 43.31 284 PRO A C 1
ATOM 2226 O O . PRO A 1 284 ? -9.222 -8.755 -10.202 1.00 43.31 284 PRO A O 1
ATOM 2229 N N . GLN A 1 285 ? -11.053 -9.549 -9.154 1.00 49.22 285 GLN A N 1
ATOM 2230 C CA . GLN A 1 285 ? -11.373 -10.720 -9.962 1.00 49.22 285 GLN A CA 1
ATOM 2231 C C . GLN A 1 285 ? -11.876 -10.353 -11.365 1.00 49.22 285 GLN A C 1
ATOM 2233 O O . GLN A 1 285 ? -12.735 -11.025 -11.925 1.00 49.22 285 GLN A O 1
ATOM 2238 N N . ASN A 1 286 ? -11.357 -9.288 -11.970 1.00 67.06 286 ASN A N 1
ATOM 2239 C CA . ASN A 1 286 ? -11.851 -8.841 -13.263 1.00 67.06 286 ASN A CA 1
ATOM 2240 C C . ASN A 1 286 ? -10.760 -8.340 -14.210 1.00 67.06 286 ASN A C 1
ATOM 2242 O O . ASN A 1 286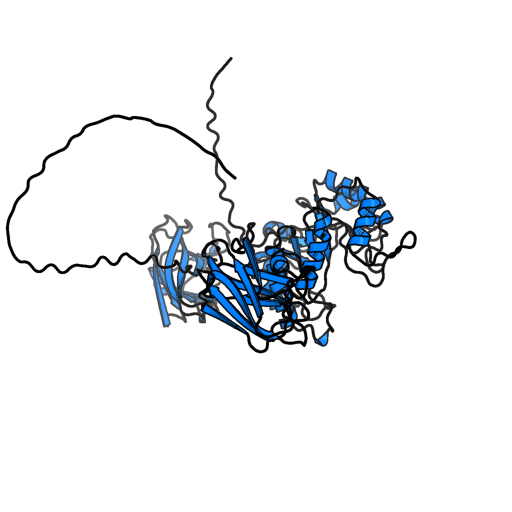 ? -11.095 -7.736 -15.219 1.00 67.06 286 ASN A O 1
ATOM 2246 N N . LEU A 1 287 ? -9.483 -8.680 -13.982 1.00 76.31 287 LEU A N 1
ATOM 2247 C CA . LEU A 1 287 ? -8.500 -8.701 -15.072 1.00 76.31 287 LEU A CA 1
ATOM 2248 C C . LEU A 1 287 ? -8.919 -9.762 -16.105 1.00 76.31 287 LEU A C 1
ATOM 2250 O O . LEU A 1 287 ? -8.948 -10.962 -15.827 1.00 76.31 287 LEU A O 1
ATOM 2254 N N . LEU A 1 288 ? -9.235 -9.318 -17.314 1.00 82.75 288 LEU A N 1
ATOM 2255 C CA . LEU A 1 288 ? -9.553 -10.161 -18.455 1.00 82.75 288 LEU A CA 1
ATOM 2256 C C . LEU A 1 288 ? -8.243 -10.531 -19.141 1.00 82.75 288 LEU A C 1
ATOM 2258 O 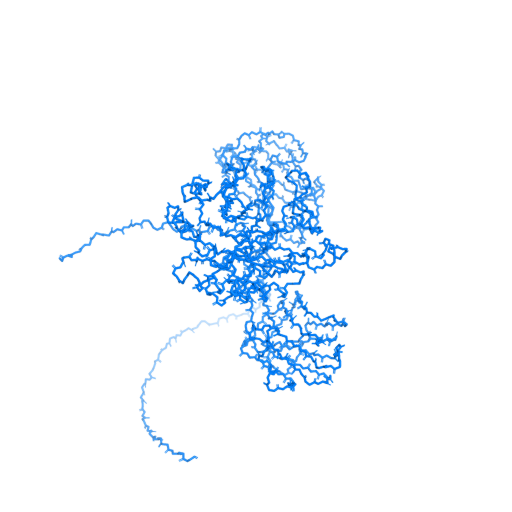O . LEU A 1 288 ? -7.665 -9.725 -19.861 1.00 82.75 288 LEU A O 1
ATOM 2262 N N . THR A 1 289 ? -7.762 -11.747 -18.890 1.00 84.56 289 THR A N 1
ATOM 2263 C CA . THR A 1 289 ? -6.506 -12.226 -19.482 1.00 84.56 289 THR A CA 1
ATOM 2264 C C . THR A 1 289 ? -6.721 -12.532 -20.969 1.00 84.56 289 THR A C 1
ATOM 2266 O O . THR A 1 289 ? -7.525 -13.419 -21.275 1.00 84.56 289 THR A O 1
ATOM 2269 N N . PRO A 1 290 ? -6.038 -11.833 -21.896 1.00 91.44 290 PRO A N 1
ATOM 2270 C CA . PRO A 1 290 ? -6.110 -12.157 -23.312 1.00 91.44 290 PRO A CA 1
ATOM 2271 C C . PRO A 1 290 ? -5.543 -13.554 -23.582 1.00 91.44 290 PRO A C 1
ATOM 2273 O O . PRO A 1 290 ? -4.552 -13.976 -22.996 1.00 91.44 290 PRO A O 1
ATOM 2276 N N . THR A 1 291 ? -6.181 -14.273 -24.494 1.00 90.38 291 THR A N 1
ATOM 2277 C CA . THR A 1 291 ? -5.742 -15.578 -25.007 1.00 90.38 291 THR A CA 1
ATOM 2278 C C . THR A 1 291 ? -4.733 -15.457 -26.151 1.00 90.38 291 THR A C 1
ATOM 2280 O O . THR A 1 291 ? -4.076 -16.435 -26.496 1.00 90.38 291 THR A O 1
ATOM 2283 N N . GLY A 1 292 ? -4.591 -14.263 -26.728 1.00 93.06 292 GLY A N 1
ATOM 2284 C CA . GLY A 1 292 ? -3.607 -13.962 -27.759 1.00 93.06 292 GLY A CA 1
ATOM 2285 C C . GLY A 1 292 ? -3.640 -12.494 -28.169 1.00 93.06 292 GLY A C 1
ATOM 2286 O O . GLY A 1 292 ? -4.576 -11.765 -27.832 1.00 93.06 292 GLY A O 1
ATOM 2287 N N . ALA A 1 293 ? -2.621 -12.074 -28.916 1.00 97.50 293 ALA A N 1
ATOM 2288 C CA . ALA A 1 293 ? -2.528 -10.738 -29.489 1.00 97.50 293 ALA A CA 1
ATOM 2289 C C . ALA A 1 293 ? -2.003 -10.790 -30.929 1.00 97.50 293 ALA A C 1
ATOM 2291 O O . ALA A 1 293 ? -1.160 -11.622 -31.268 1.00 97.50 293 ALA A O 1
ATOM 2292 N N . VAL A 1 294 ? -2.495 -9.882 -31.768 1.00 97.75 294 VAL A N 1
ATOM 2293 C CA . VAL A 1 294 ? -2.032 -9.648 -33.141 1.00 97.75 294 VAL A CA 1
ATOM 2294 C C . VAL A 1 294 ? -1.850 -8.153 -33.361 1.00 97.75 294 VAL A C 1
ATOM 2296 O O . VAL A 1 294 ? -2.545 -7.344 -32.752 1.00 97.75 294 VAL A O 1
ATOM 2299 N N . ALA A 1 295 ? -0.929 -7.768 -34.233 1.00 98.06 295 ALA A N 1
ATOM 2300 C CA . ALA A 1 295 ? -0.663 -6.368 -34.535 1.00 98.06 295 ALA A CA 1
ATOM 2301 C C . ALA A 1 295 ? -0.587 -6.133 -36.042 1.00 98.06 295 ALA A C 1
ATOM 2303 O O . ALA A 1 295 ? -0.335 -7.063 -36.809 1.00 98.06 295 ALA A O 1
ATOM 2304 N N . SER A 1 296 ? -0.765 -4.880 -36.461 1.00 97.94 296 SER A N 1
ATOM 2305 C CA . SER A 1 296 ? -0.576 -4.471 -37.858 1.00 97.94 296 SER A CA 1
ATOM 2306 C C . SER A 1 296 ? 0.851 -4.689 -38.353 1.00 97.94 296 SER A C 1
ATOM 2308 O O . SER A 1 296 ? 1.059 -4.944 -39.536 1.00 97.94 296 SER A O 1
ATOM 2310 N N . SER A 1 297 ? 1.836 -4.549 -37.466 1.00 98.38 297 SER A N 1
ATOM 2311 C CA . SER A 1 297 ? 3.247 -4.789 -37.751 1.00 98.38 297 SER A CA 1
ATOM 2312 C C . SER A 1 297 ? 4.053 -4.954 -36.462 1.00 98.38 297 SER A C 1
ATOM 2314 O O . SER A 1 297 ? 3.550 -4.684 -35.365 1.00 98.38 297 SER A O 1
ATOM 2316 N N . SER A 1 298 ? 5.313 -5.362 -36.625 1.00 97.19 298 SER A N 1
ATOM 2317 C CA . SER A 1 298 ? 6.323 -5.332 -35.573 1.00 97.19 298 SER A CA 1
ATOM 2318 C C . SER A 1 298 ? 7.629 -4.730 -36.093 1.00 97.19 298 SER A C 1
ATOM 2320 O O . SER A 1 298 ? 8.036 -5.062 -37.203 1.00 97.19 298 SER A O 1
ATOM 2322 N N . GLU A 1 299 ? 8.295 -3.895 -35.290 1.00 96.69 299 GLU A N 1
ATOM 2323 C CA . GLU A 1 299 ? 9.612 -3.304 -35.597 1.00 96.69 299 GLU A CA 1
ATOM 2324 C C . GLU A 1 299 ? 10.668 -4.393 -35.855 1.00 96.69 299 GLU A C 1
ATOM 2326 O O . GLU A 1 299 ? 11.543 -4.252 -36.708 1.00 96.69 299 GLU A O 1
ATOM 2331 N N . SER A 1 300 ? 10.577 -5.507 -35.125 1.00 94.31 300 SER A N 1
ATOM 2332 C CA . SER A 1 300 ? 11.422 -6.690 -35.292 1.00 94.31 300 SER A CA 1
ATOM 2333 C C . SER A 1 300 ? 10.736 -7.947 -34.751 1.00 94.31 300 SER A C 1
ATOM 2335 O O . SER A 1 300 ? 9.710 -7.876 -34.073 1.00 94.31 300 SER A O 1
ATOM 2337 N N . SER A 1 301 ? 11.334 -9.120 -34.977 1.00 89.94 301 SER A N 1
ATOM 2338 C CA . SER A 1 301 ? 10.847 -10.385 -34.406 1.00 89.94 301 SER A CA 1
ATOM 2339 C C . SER A 1 301 ? 10.864 -10.419 -32.871 1.00 89.94 301 SER A C 1
ATOM 2341 O O . SER A 1 301 ? 10.116 -11.193 -32.281 1.00 89.94 301 SER A O 1
ATOM 2343 N N . ALA A 1 302 ? 11.679 -9.580 -32.219 1.00 90.56 302 ALA A N 1
ATOM 2344 C CA . ALA A 1 302 ? 11.761 -9.487 -30.759 1.00 90.56 302 ALA A CA 1
ATOM 2345 C C . ALA A 1 302 ? 10.659 -8.607 -30.136 1.00 90.56 302 ALA A C 1
ATOM 2347 O O . ALA A 1 302 ? 10.492 -8.609 -28.920 1.00 90.56 302 ALA A O 1
ATOM 2348 N N . THR A 1 303 ? 9.907 -7.857 -30.950 1.00 95.12 303 THR A N 1
ATOM 2349 C CA . THR A 1 303 ? 8.909 -6.867 -30.496 1.00 95.12 303 THR A CA 1
ATOM 2350 C C . THR A 1 303 ? 7.493 -7.219 -30.964 1.00 95.12 303 THR A C 1
ATOM 2352 O O . THR A 1 303 ? 6.700 -6.370 -31.385 1.00 95.12 303 THR A O 1
ATOM 2355 N N . GLY A 1 304 ? 7.187 -8.518 -30.938 1.00 97.12 304 GLY A N 1
ATOM 2356 C CA . GLY A 1 304 ? 5.895 -9.074 -31.334 1.00 97.12 304 GLY A CA 1
ATOM 2357 C C . GLY A 1 304 ? 4.735 -8.627 -30.438 1.00 97.12 304 GLY A C 1
ATOM 2358 O O . GLY A 1 304 ? 4.926 -8.210 -29.303 1.00 97.12 304 GLY A O 1
ATOM 2359 N N . ALA A 1 305 ? 3.505 -8.762 -30.940 1.00 97.50 305 ALA A N 1
ATOM 2360 C CA . ALA A 1 305 ? 2.281 -8.375 -30.227 1.00 97.50 305 ALA A CA 1
ATOM 2361 C C . ALA A 1 305 ? 2.102 -9.073 -28.863 1.00 97.50 305 ALA A C 1
ATOM 2363 O O . ALA A 1 305 ? 1.535 -8.495 -27.941 1.00 97.50 305 ALA A O 1
ATOM 2364 N N . ALA A 1 306 ? 2.590 -10.312 -28.732 1.00 93.88 306 ALA A N 1
ATOM 2365 C CA . ALA A 1 306 ? 2.510 -11.083 -27.491 1.00 93.88 306 ALA A CA 1
ATOM 2366 C C . ALA A 1 306 ? 3.290 -10.436 -26.336 1.00 93.88 306 ALA A C 1
ATOM 2368 O O . ALA A 1 306 ? 2.897 -10.592 -25.185 1.00 93.88 306 ALA A O 1
ATOM 2369 N N . SER A 1 307 ? 4.337 -9.669 -26.651 1.00 91.50 307 SER A N 1
ATOM 2370 C CA . SER A 1 307 ? 5.167 -8.970 -25.670 1.00 91.50 307 SER A CA 1
ATOM 2371 C C . SER A 1 307 ? 4.448 -7.826 -24.951 1.00 91.50 307 SER A C 1
ATOM 2373 O O . SER A 1 307 ? 5.050 -7.210 -24.093 1.00 91.50 307 SER A O 1
ATOM 2375 N N . ALA A 1 308 ? 3.212 -7.489 -25.337 1.00 94.19 308 ALA A N 1
ATOM 2376 C CA . ALA A 1 308 ? 2.394 -6.481 -24.662 1.00 94.19 308 ALA A CA 1
ATOM 2377 C C . ALA A 1 308 ? 1.315 -7.089 -23.745 1.00 94.19 308 ALA A C 1
ATOM 2379 O O . ALA A 1 308 ? 0.477 -6.357 -23.226 1.00 94.19 308 ALA A O 1
ATOM 2380 N N . ILE A 1 309 ? 1.269 -8.418 -23.611 1.00 89.56 309 ILE A N 1
ATOM 2381 C CA . ILE A 1 309 ? 0.310 -9.141 -22.754 1.00 89.56 309 ILE A CA 1
ATOM 2382 C C . ILE A 1 309 ? 0.989 -10.244 -21.928 1.00 89.56 309 ILE A C 1
ATOM 2384 O O . ILE A 1 309 ? 0.323 -11.156 -21.427 1.00 89.56 309 ILE A O 1
ATOM 2388 N N . ASP A 1 310 ? 2.320 -10.227 -21.857 1.00 78.81 310 ASP A N 1
ATOM 2389 C CA . ASP A 1 310 ? 3.129 -11.251 -21.193 1.00 78.81 310 ASP A CA 1
ATOM 2390 C C . ASP A 1 310 ? 3.405 -10.920 -19.717 1.00 78.81 310 ASP A C 1
ATOM 2392 O O . ASP A 1 310 ? 4.006 -11.731 -19.004 1.00 78.81 310 ASP A O 1
ATOM 2396 N N . ARG A 1 311 ? 2.898 -9.774 -19.237 1.00 75.62 311 ARG A N 1
ATOM 2397 C CA . ARG A 1 311 ? 3.077 -9.236 -17.884 1.00 75.62 311 ARG A CA 1
ATOM 2398 C C . ARG A 1 311 ? 4.527 -8.924 -17.548 1.00 75.62 311 ARG A C 1
ATOM 2400 O O . ARG A 1 311 ? 4.896 -8.924 -16.369 1.00 75.62 311 ARG A O 1
ATOM 2407 N N . ASN A 1 312 ? 5.349 -8.669 -18.557 1.00 69.44 312 ASN A N 1
ATOM 2408 C CA . ASN A 1 312 ? 6.752 -8.368 -18.385 1.00 69.44 312 ASN A CA 1
ATOM 2409 C C . ASN A 1 312 ? 7.070 -6.976 -18.944 1.00 69.44 312 ASN A C 1
ATOM 2411 O O . ASN A 1 312 ? 7.305 -6.793 -20.128 1.00 69.44 312 ASN A O 1
ATOM 2415 N N . LEU A 1 313 ? 7.208 -5.989 -18.056 1.00 70.88 313 LEU A N 1
ATOM 2416 C CA . LEU A 1 313 ? 7.510 -4.601 -18.437 1.00 70.88 313 LEU A CA 1
ATOM 2417 C C . LEU A 1 313 ? 8.933 -4.387 -18.997 1.00 70.88 313 LEU A C 1
ATOM 2419 O O . LEU A 1 313 ? 9.325 -3.252 -19.268 1.00 70.88 313 LEU A O 1
ATOM 2423 N N . THR A 1 314 ? 9.719 -5.457 -19.157 1.00 66.75 314 THR A N 1
ATOM 2424 C CA . THR A 1 314 ? 11.028 -5.436 -19.835 1.00 66.75 314 THR A CA 1
ATOM 2425 C C . THR A 1 314 ? 10.947 -5.853 -21.307 1.00 66.75 314 THR A C 1
ATOM 2427 O O . THR A 1 314 ? 11.887 -5.613 -22.067 1.00 66.75 314 THR A O 1
ATOM 2430 N N . THR A 1 315 ? 9.833 -6.452 -21.731 1.00 80.62 315 THR A N 1
ATOM 2431 C CA . THR A 1 315 ? 9.505 -6.770 -23.125 1.00 80.62 315 THR A CA 1
ATOM 2432 C C . THR A 1 315 ? 8.454 -5.786 -23.637 1.00 80.62 315 THR A C 1
ATOM 2434 O O . THR A 1 315 ? 7.785 -5.113 -22.863 1.00 80.62 315 THR A O 1
ATOM 2437 N N . ARG A 1 316 ? 8.375 -5.595 -24.959 1.00 96.50 316 ARG A N 1
ATOM 2438 C CA . ARG A 1 316 ? 7.438 -4.638 -25.565 1.00 96.50 316 ARG A CA 1
ATOM 2439 C C . ARG A 1 316 ? 6.962 -5.102 -26.927 1.00 96.50 316 ARG A C 1
ATOM 2441 O O . ARG A 1 316 ? 7.744 -5.671 -27.694 1.00 96.50 316 ARG A O 1
ATOM 2448 N N . TRP A 1 317 ? 5.718 -4.791 -27.264 1.00 98.44 317 TRP A N 1
ATOM 2449 C CA . TRP A 1 317 ? 5.326 -4.687 -28.665 1.00 98.44 317 TRP A CA 1
ATOM 2450 C C . TRP A 1 317 ? 5.817 -3.350 -29.220 1.00 98.44 317 TRP A C 1
ATOM 2452 O O . TRP A 1 317 ? 5.712 -2.324 -28.553 1.00 98.44 317 TRP A O 1
ATOM 2462 N N . SER A 1 318 ? 6.321 -3.355 -30.449 1.00 98.06 318 SER A N 1
ATOM 2463 C CA . SER A 1 318 ? 6.713 -2.150 -31.180 1.00 98.06 318 SER A CA 1
ATOM 2464 C C . SER A 1 318 ? 6.237 -2.262 -32.606 1.00 98.06 318 SER A C 1
ATOM 2466 O O . SER A 1 318 ? 6.471 -3.292 -33.223 1.00 98.06 318 SER A O 1
ATOM 2468 N N . SER A 1 319 ? 5.609 -1.231 -33.150 1.00 98.62 319 SER A N 1
ATOM 2469 C CA . SER A 1 319 ? 5.159 -1.209 -34.548 1.00 98.62 319 SER A CA 1
ATOM 2470 C C . SER A 1 319 ? 6.199 -0.618 -35.505 1.00 98.62 319 SER A C 1
ATOM 2472 O O . SER A 1 319 ? 7.171 0.020 -35.101 1.00 98.62 319 SER A O 1
ATOM 2474 N N . ASN A 1 320 ? 5.949 -0.771 -36.806 1.00 98.19 320 ASN A N 1
ATOM 2475 C CA . ASN A 1 320 ? 6.606 0.021 -37.840 1.00 98.19 320 ASN A CA 1
ATOM 2476 C C . ASN A 1 320 ? 6.359 1.520 -37.639 1.00 98.19 320 ASN A C 1
ATOM 2478 O O . ASN A 1 320 ? 5.353 1.949 -37.072 1.00 98.19 320 ASN A O 1
ATOM 2482 N N . PHE A 1 321 ? 7.263 2.335 -38.181 1.00 97.69 321 PHE A N 1
ATOM 2483 C CA . PHE A 1 321 ? 7.279 3.781 -37.968 1.00 97.69 321 PHE A CA 1
ATOM 2484 C C . PHE A 1 321 ? 6.317 4.489 -38.936 1.00 97.69 321 PHE A C 1
ATOM 2486 O O . PHE A 1 321 ? 6.711 5.348 -39.727 1.00 97.69 321 PHE A O 1
ATOM 2493 N N . ALA A 1 322 ? 5.044 4.107 -38.882 1.00 98.00 322 ALA A N 1
ATOM 2494 C CA . ALA A 1 322 ? 3.980 4.592 -39.749 1.00 98.00 322 ALA A CA 1
ATOM 2495 C C . ALA A 1 322 ? 2.677 4.789 -38.966 1.00 98.00 322 ALA A C 1
ATOM 2497 O O . ALA A 1 322 ? 2.505 4.234 -37.887 1.00 98.00 322 ALA A O 1
ATOM 2498 N N . ASP A 1 323 ? 1.753 5.551 -39.546 1.00 97.94 323 ASP A N 1
ATOM 2499 C CA . ASP A 1 323 ? 0.397 5.756 -39.039 1.00 97.94 323 ASP A CA 1
ATOM 2500 C C . ASP A 1 323 ? -0.617 5.367 -40.128 1.00 97.94 323 ASP A C 1
ATOM 2502 O O . ASP A 1 323 ? -0.396 5.712 -41.292 1.00 97.94 323 ASP A O 1
ATOM 2506 N N . PRO A 1 324 ? -1.725 4.679 -39.799 1.00 98.19 324 PRO A N 1
ATOM 2507 C CA . PRO A 1 324 ? -2.076 4.119 -38.492 1.00 98.19 324 PRO A CA 1
ATOM 2508 C C . PRO A 1 324 ? -1.373 2.777 -38.206 1.00 98.19 324 PRO A C 1
ATOM 2510 O O . PRO A 1 324 ? -0.923 2.088 -39.123 1.00 98.19 324 PRO A O 1
ATOM 2513 N N . GLN A 1 325 ? -1.328 2.370 -36.935 1.00 98.75 325 GLN A N 1
ATOM 2514 C CA . GLN A 1 325 ? -0.947 1.014 -36.500 1.00 98.75 325 GLN A CA 1
ATOM 2515 C C . GLN A 1 325 ? -1.923 0.521 -35.433 1.00 98.75 325 GLN A C 1
ATOM 2517 O O . GLN A 1 325 ? -2.589 1.320 -34.776 1.00 98.75 325 GLN A O 1
ATOM 2522 N N . TYR A 1 326 ? -2.019 -0.792 -35.242 1.00 98.62 326 TYR A N 1
ATOM 2523 C CA . TYR A 1 326 ? -2.887 -1.362 -34.223 1.00 98.62 326 TYR A CA 1
ATOM 2524 C C . TYR A 1 326 ? -2.265 -2.539 -33.483 1.00 98.62 326 TYR A C 1
ATOM 2526 O O . TYR A 1 326 ? -1.493 -3.311 -34.051 1.00 98.62 326 TYR A O 1
ATOM 2534 N N . LEU A 1 327 ? -2.707 -2.700 -32.237 1.00 98.62 327 LEU A N 1
ATOM 2535 C CA . LEU A 1 327 ? -2.534 -3.892 -31.416 1.00 98.62 327 LEU A CA 1
ATOM 2536 C C . LEU A 1 327 ? -3.923 -4.397 -31.021 1.00 98.62 327 LEU A C 1
ATOM 2538 O O . LEU A 1 327 ? -4.714 -3.667 -30.427 1.00 98.62 327 LEU A O 1
ATOM 2542 N N . GLN A 1 328 ? -4.231 -5.635 -31.381 1.00 98.38 328 GLN A N 1
ATOM 2543 C CA . GLN A 1 328 ? -5.497 -6.310 -31.127 1.00 98.38 328 GLN A CA 1
ATOM 2544 C C . GLN A 1 328 ? -5.282 -7.473 -30.163 1.00 98.38 328 GLN A C 1
ATOM 2546 O O . GLN A 1 328 ? -4.400 -8.301 -30.365 1.00 98.38 328 GLN A O 1
ATOM 2551 N N . LEU A 1 329 ? -6.149 -7.571 -29.162 1.00 98.38 329 LEU A N 1
ATOM 2552 C CA . LEU A 1 329 ? -6.163 -8.601 -28.132 1.00 98.38 329 LEU A CA 1
ATOM 2553 C C . LEU A 1 329 ? -7.394 -9.496 -28.323 1.00 98.38 329 LEU A C 1
ATOM 2555 O O . LEU A 1 329 ? -8.494 -8.980 -28.522 1.00 98.38 329 LEU A O 1
ATOM 2559 N N . ASP A 1 330 ? -7.233 -10.817 -28.240 1.00 97.62 330 ASP A N 1
ATOM 2560 C CA . ASP A 1 330 ? -8.339 -11.785 -28.201 1.00 97.62 330 ASP A CA 1
ATOM 2561 C C . ASP A 1 330 ? -8.629 -12.192 -26.753 1.00 97.62 330 ASP A C 1
ATOM 2563 O O . ASP A 1 330 ? -7.835 -12.896 -26.134 1.00 97.62 330 ASP A O 1
ATOM 2567 N N . LEU A 1 331 ? -9.782 -11.802 -26.207 1.00 94.56 331 LEU A N 1
ATOM 2568 C CA . LEU A 1 331 ? -10.215 -12.161 -24.848 1.00 94.56 331 LEU A CA 1
ATOM 2569 C C . LEU A 1 331 ? -10.829 -13.575 -24.762 1.00 94.56 331 LEU A C 1
ATOM 2571 O O . LEU A 1 331 ? -11.352 -13.969 -23.717 1.00 94.56 331 LEU A O 1
ATOM 2575 N N . GLY A 1 332 ? -10.823 -14.334 -25.862 1.00 91.12 332 GLY A N 1
ATOM 2576 C CA . GLY A 1 332 ? -11.318 -15.708 -25.983 1.00 91.12 332 GLY A CA 1
ATOM 2577 C C . GLY A 1 332 ? -12.840 -15.810 -26.117 1.00 91.12 332 GLY A C 1
ATOM 2578 O O . GLY A 1 332 ? -13.350 -16.572 -26.936 1.00 91.12 332 GLY A O 1
ATOM 2579 N N . THR A 1 333 ? -13.588 -15.006 -25.358 1.00 87.88 333 THR A N 1
ATOM 2580 C CA . THR A 1 333 ? -15.055 -14.896 -25.434 1.00 87.88 333 THR A CA 1
ATOM 2581 C C . THR A 1 333 ? -15.482 -13.435 -25.408 1.00 87.88 333 THR A C 1
ATOM 2583 O O . THR A 1 333 ? -14.711 -12.580 -24.988 1.00 87.88 333 THR A O 1
ATOM 2586 N N . VAL A 1 334 ? -16.734 -13.134 -25.761 1.00 91.94 334 VAL A N 1
ATOM 2587 C CA . VAL A 1 334 ? -17.289 -11.787 -25.543 1.00 91.94 334 VAL A CA 1
ATOM 2588 C C . VAL A 1 334 ? -17.268 -11.456 -24.047 1.00 91.94 334 VAL A C 1
ATOM 2590 O O . VAL A 1 334 ? -17.801 -12.222 -23.242 1.00 91.94 334 VAL A O 1
ATOM 2593 N N . LYS A 1 335 ? -16.641 -10.335 -23.684 1.00 89.00 335 LYS A N 1
ATOM 2594 C CA . LYS A 1 335 ? -16.565 -9.793 -22.323 1.00 89.00 335 LYS A CA 1
ATOM 2595 C C . LYS A 1 335 ? -17.072 -8.351 -22.300 1.00 89.00 335 LYS A C 1
ATOM 2597 O O . LYS A 1 335 ? -16.986 -7.645 -23.306 1.00 89.00 335 LYS A O 1
ATOM 2602 N N . ASP A 1 336 ? -17.571 -7.927 -21.145 1.00 87.12 336 ASP A N 1
ATOM 2603 C CA . ASP A 1 336 ? -17.749 -6.508 -20.840 1.00 87.12 336 ASP A CA 1
ATOM 2604 C C . ASP A 1 336 ? -16.394 -5.935 -20.399 1.00 87.12 336 ASP A C 1
ATOM 2606 O O . ASP A 1 336 ? -15.669 -6.584 -19.648 1.00 87.12 336 ASP A O 1
ATOM 2610 N N . ILE A 1 337 ? -16.045 -4.746 -20.883 1.00 88.81 337 ILE A N 1
ATOM 2611 C CA . ILE A 1 337 ? -14.761 -4.071 -20.677 1.00 88.81 337 ILE A CA 1
ATOM 2612 C C . ILE A 1 337 ? -15.049 -2.715 -20.040 1.00 88.81 337 ILE A C 1
ATOM 2614 O O . ILE A 1 337 ? -15.700 -1.866 -20.650 1.00 88.81 337 ILE A O 1
ATOM 2618 N N . ALA A 1 338 ? -14.548 -2.525 -18.821 1.00 82.19 338 ALA A N 1
ATOM 2619 C CA . ALA A 1 338 ? -14.781 -1.336 -18.004 1.00 82.19 338 ALA A CA 1
ATOM 2620 C C . ALA A 1 338 ? -13.524 -0.487 -17.787 1.00 82.19 338 ALA A C 1
ATOM 2622 O O . ALA A 1 338 ? -13.627 0.694 -17.448 1.00 82.19 338 ALA A O 1
ATOM 2623 N N . ARG A 1 339 ? -12.338 -1.073 -17.978 1.00 83.94 339 ARG A N 1
ATOM 2624 C CA . ARG A 1 339 ? -11.065 -0.368 -17.852 1.00 83.94 339 ARG A CA 1
ATOM 2625 C C . ARG A 1 339 ? -10.005 -0.985 -18.758 1.00 83.94 339 ARG A C 1
ATOM 2627 O O . ARG A 1 339 ? -9.986 -2.199 -18.952 1.00 83.94 339 ARG A O 1
ATOM 2634 N N . VAL A 1 340 ? -9.131 -0.150 -19.299 1.00 89.44 340 VAL A N 1
ATOM 2635 C CA . VAL A 1 340 ? -7.942 -0.554 -20.054 1.00 89.44 340 VAL A CA 1
ATOM 2636 C C . VAL A 1 340 ? -6.765 0.255 -19.526 1.00 89.44 340 VAL A C 1
ATOM 2638 O O . VAL A 1 340 ? -6.824 1.481 -19.532 1.00 89.44 340 VAL A O 1
ATOM 2641 N N . LYS A 1 341 ? -5.716 -0.429 -19.066 1.00 83.31 341 LYS A N 1
ATOM 2642 C CA . LYS A 1 341 ? -4.464 0.194 -18.627 1.00 83.31 341 LYS A CA 1
ATOM 2643 C C . LYS A 1 341 ? -3.381 -0.089 -19.663 1.00 83.31 341 LYS A C 1
ATOM 2645 O O . LYS A 1 341 ? -3.186 -1.244 -20.026 1.00 83.31 341 LYS A O 1
ATOM 2650 N N . ILE A 1 342 ? -2.701 0.941 -20.149 1.00 90.19 342 ILE A N 1
ATOM 2651 C CA . ILE A 1 342 ? -1.636 0.846 -21.150 1.00 90.19 342 ILE A CA 1
ATOM 2652 C C . ILE A 1 342 ? -0.362 1.390 -20.521 1.00 90.19 342 ILE A C 1
ATOM 2654 O O . ILE A 1 342 ? -0.339 2.520 -20.045 1.00 90.19 342 ILE A O 1
ATOM 2658 N N . SER A 1 343 ? 0.697 0.592 -20.531 1.00 79.19 343 SER A N 1
ATOM 2659 C CA . SER A 1 343 ? 2.038 1.011 -20.135 1.00 79.19 343 SER A CA 1
ATOM 2660 C C . SER A 1 343 ? 2.863 1.230 -21.395 1.00 79.19 343 SER A C 1
ATOM 2662 O O . SER A 1 343 ? 3.281 0.273 -22.049 1.00 79.19 343 SER A O 1
ATOM 2664 N N . TRP A 1 344 ? 3.060 2.490 -21.763 1.00 87.62 344 TRP A N 1
ATOM 2665 C CA . TRP A 1 344 ? 3.844 2.887 -22.923 1.00 87.62 344 TRP A CA 1
ATOM 2666 C C . TRP A 1 344 ? 5.341 2.845 -22.641 1.00 87.62 344 TRP A C 1
ATOM 2668 O O . TRP A 1 344 ? 5.809 3.039 -21.517 1.00 87.62 344 TRP A O 1
ATOM 2678 N N . GLU A 1 345 ? 6.105 2.651 -23.705 1.00 91.44 345 GLU A N 1
ATOM 2679 C CA . GLU A 1 345 ? 7.524 2.974 -23.727 1.00 91.44 345 GLU A CA 1
ATOM 2680 C C . GLU A 1 345 ? 7.744 4.469 -24.027 1.00 91.44 345 GLU A C 1
ATOM 2682 O O . GLU A 1 345 ? 6.793 5.250 -24.091 1.00 91.44 345 GLU A O 1
ATOM 2687 N N . ALA A 1 346 ? 9.000 4.908 -24.171 1.00 82.56 346 ALA A N 1
ATOM 2688 C CA . ALA A 1 346 ? 9.304 6.291 -24.530 1.00 82.56 346 ALA A CA 1
ATOM 2689 C C . ALA A 1 346 ? 8.660 6.701 -25.869 1.00 82.56 346 ALA A C 1
ATOM 2691 O O . ALA A 1 346 ? 8.309 7.869 -26.045 1.00 82.56 346 ALA A O 1
ATOM 2692 N N . ALA A 1 347 ? 8.473 5.764 -26.808 1.00 93.19 347 ALA A N 1
ATOM 2693 C CA . ALA A 1 347 ? 7.634 5.972 -27.980 1.00 93.19 347 ALA A CA 1
ATOM 2694 C C . ALA A 1 347 ? 6.174 5.571 -27.699 1.00 93.19 347 ALA A C 1
ATOM 2696 O O . ALA A 1 347 ? 5.878 4.444 -27.315 1.00 93.19 347 ALA A O 1
ATOM 2697 N N . TYR A 1 348 ? 5.233 6.487 -27.927 1.00 97.31 348 TYR A N 1
ATOM 2698 C CA . TYR A 1 348 ? 3.832 6.296 -27.550 1.00 97.31 348 TYR A CA 1
ATOM 2699 C C . TYR A 1 348 ? 2.859 6.871 -28.585 1.00 97.31 348 TYR A C 1
ATOM 2701 O O . TYR A 1 348 ? 3.239 7.612 -29.502 1.00 97.31 348 TYR A O 1
ATOM 2709 N N . GLY A 1 349 ? 1.580 6.517 -28.445 1.00 96.62 349 GLY A N 1
ATOM 2710 C CA . GLY A 1 349 ? 0.513 7.090 -29.258 1.00 96.62 349 GLY A CA 1
ATOM 2711 C C . GLY A 1 349 ? 0.140 8.492 -28.788 1.00 96.62 349 GLY A C 1
ATOM 2712 O O . GLY A 1 349 ? -0.369 8.653 -27.685 1.00 96.62 349 GLY A O 1
ATOM 2713 N N . LYS A 1 350 ? 0.343 9.505 -29.638 1.00 96.44 350 LYS A N 1
ATOM 2714 C CA . LYS A 1 350 ? -0.154 10.864 -29.379 1.00 96.44 350 LYS A CA 1
ATOM 2715 C C . LYS A 1 350 ? -1.672 10.898 -29.484 1.00 96.44 350 LYS A C 1
ATOM 2717 O O . LYS A 1 350 ? -2.325 11.470 -28.624 1.00 96.44 350 LYS A O 1
ATOM 2722 N N . ASP A 1 351 ? -2.213 10.250 -30.512 1.00 98.12 351 ASP A N 1
ATOM 2723 C CA . ASP A 1 351 ? -3.649 10.062 -30.683 1.00 98.12 351 ASP A CA 1
ATOM 2724 C C . ASP A 1 351 ? -3.938 8.588 -30.977 1.00 98.12 351 ASP A C 1
ATOM 2726 O O . ASP A 1 351 ? -3.273 7.972 -31.821 1.00 98.12 351 ASP A O 1
ATOM 2730 N N . TYR A 1 352 ? -4.934 8.022 -30.300 1.00 98.50 352 TYR A N 1
ATOM 2731 C CA . TYR A 1 352 ? -5.357 6.641 -30.510 1.00 98.50 352 TYR A CA 1
ATOM 2732 C C . TYR A 1 352 ? -6.803 6.409 -30.061 1.00 98.50 352 TYR A C 1
ATOM 2734 O O . TYR A 1 352 ? -7.401 7.191 -29.321 1.00 98.50 352 TYR A O 1
ATOM 2742 N N . GLN A 1 353 ? -7.377 5.298 -30.514 1.00 98.44 353 GLN A N 1
ATOM 2743 C CA . GLN A 1 353 ? -8.703 4.843 -30.113 1.00 98.44 353 GLN A CA 1
ATOM 2744 C C . GLN A 1 353 ? -8.627 3.471 -29.461 1.00 98.44 353 GLN A C 1
ATOM 2746 O O . GLN A 1 353 ? -7.876 2.604 -29.907 1.00 98.44 353 GLN A O 1
ATOM 2751 N N . LEU A 1 354 ? -9.467 3.252 -28.454 1.00 98.38 354 LEU A N 1
ATOM 2752 C CA . LEU A 1 354 ? -9.806 1.911 -28.000 1.00 98.38 354 LEU A CA 1
ATOM 2753 C C . LEU A 1 354 ? -11.083 1.476 -28.700 1.00 98.38 354 LEU A C 1
ATOM 2755 O O . LEU A 1 354 ? -12.080 2.203 -28.706 1.00 98.38 354 LEU A O 1
ATOM 2759 N N . GLN A 1 355 ? -11.053 0.289 -29.290 1.00 98.56 355 GLN A N 1
ATOM 2760 C CA . GLN A 1 355 ? -12.154 -0.251 -30.072 1.00 98.56 355 GLN A CA 1
ATOM 2761 C C . GLN A 1 355 ? -12.471 -1.677 -29.644 1.00 98.56 355 GLN A C 1
ATOM 2763 O O . GLN A 1 355 ? -11.566 -2.438 -29.313 1.00 98.56 355 GLN A O 1
ATOM 2768 N N . THR A 1 356 ? -13.741 -2.065 -29.699 1.00 98.19 356 THR A N 1
ATOM 2769 C CA . THR A 1 356 ? -14.168 -3.444 -29.450 1.00 98.19 356 THR A CA 1
ATOM 2770 C C . THR A 1 356 ? -14.782 -4.075 -30.687 1.00 98.19 356 THR A C 1
ATOM 2772 O O . THR A 1 356 ? -15.315 -3.394 -31.565 1.00 98.19 356 THR A O 1
ATOM 2775 N N . SER A 1 357 ? -14.697 -5.401 -30.755 1.00 97.81 357 SER A N 1
ATOM 2776 C CA . SER A 1 357 ? -15.293 -6.204 -31.817 1.00 97.81 357 SER A CA 1
ATOM 2777 C C . SER A 1 357 ? -15.741 -7.567 -31.285 1.00 97.81 357 SER A C 1
ATOM 2779 O O . SER A 1 357 ? -15.158 -8.107 -30.342 1.00 97.81 357 SER A O 1
ATOM 2781 N N . THR A 1 358 ? -16.794 -8.139 -31.870 1.00 96.94 358 THR A N 1
ATOM 2782 C CA . THR A 1 358 ? -17.238 -9.515 -31.572 1.00 96.94 358 THR A CA 1
ATOM 2783 C C . THR A 1 358 ? -16.728 -10.536 -32.589 1.00 96.94 358 THR A C 1
ATOM 2785 O O . THR A 1 358 ? -16.590 -11.704 -32.233 1.00 96.94 358 THR A O 1
ATOM 2788 N N . ASP A 1 359 ? -16.399 -10.097 -33.806 1.00 95.00 359 ASP A N 1
ATOM 2789 C CA . ASP A 1 359 ? -16.005 -10.924 -34.954 1.00 95.00 359 ASP A CA 1
ATOM 2790 C C . ASP A 1 359 ? -14.524 -10.744 -35.356 1.00 95.00 359 ASP A C 1
ATOM 2792 O O . ASP A 1 359 ? -13.990 -11.547 -36.113 1.00 95.00 359 ASP A O 1
ATOM 2796 N N . GLY A 1 360 ? -13.848 -9.716 -34.833 1.00 92.50 360 GLY A N 1
ATOM 2797 C CA . GLY A 1 360 ? -12.463 -9.366 -35.162 1.00 92.50 360 GLY A CA 1
ATOM 2798 C C . GLY A 1 360 ? -12.318 -8.526 -36.436 1.00 92.50 360 GLY A C 1
ATOM 2799 O O . GLY A 1 360 ? -11.208 -8.119 -36.774 1.00 92.50 360 GLY A O 1
ATOM 2800 N N . THR A 1 361 ? -13.418 -8.222 -37.127 1.00 92.56 361 THR A N 1
ATOM 2801 C CA . THR A 1 361 ? -13.432 -7.498 -38.410 1.00 92.56 361 THR A CA 1
ATOM 2802 C C . THR A 1 361 ? -14.225 -6.196 -38.350 1.00 92.56 361 THR A C 1
ATOM 2804 O O . THR A 1 361 ? -13.812 -5.200 -38.942 1.00 92.56 361 THR A O 1
ATOM 2807 N N . SER A 1 362 ? -15.323 -6.172 -37.597 1.00 94.94 362 SER A N 1
ATOM 2808 C CA . SER A 1 362 ? -16.209 -5.024 -37.419 1.00 94.94 362 SER A CA 1
ATOM 2809 C C . SER A 1 362 ? -15.911 -4.355 -36.081 1.00 94.94 362 SER A C 1
ATOM 2811 O O . SER A 1 362 ? -16.034 -4.989 -35.032 1.00 94.94 362 SER A O 1
ATOM 2813 N N . TRP A 1 363 ? -15.518 -3.081 -36.098 1.00 97.62 363 TRP A N 1
ATOM 2814 C CA . TRP A 1 363 ? -14.986 -2.389 -34.919 1.00 97.62 363 TRP A CA 1
ATOM 2815 C C . TRP A 1 363 ? -15.860 -1.216 -34.487 1.00 97.62 363 TRP A C 1
ATOM 2817 O O . TRP A 1 363 ? -16.304 -0.427 -35.315 1.00 97.62 363 TRP A O 1
ATOM 2827 N N . THR A 1 364 ? -16.063 -1.083 -33.176 1.00 97.31 364 THR A N 1
ATOM 2828 C CA . THR A 1 364 ? -16.751 0.054 -32.546 1.00 97.31 364 THR A CA 1
ATOM 2829 C C . THR A 1 364 ? -15.790 0.772 -31.609 1.00 97.31 364 THR A C 1
ATOM 2831 O O . THR A 1 364 ? -15.227 0.139 -30.720 1.00 97.31 364 THR A O 1
ATOM 2834 N N . SER A 1 365 ? -15.601 2.081 -31.784 1.00 96.75 365 SER A N 1
ATOM 2835 C CA . SER A 1 365 ? -14.778 2.882 -30.872 1.00 96.75 365 SER A CA 1
ATOM 2836 C C . SER A 1 365 ? -15.501 3.110 -29.547 1.00 96.75 365 SER A C 1
ATOM 2838 O O . SER A 1 365 ? -16.630 3.591 -29.526 1.00 96.75 365 SER A O 1
ATOM 2840 N N . ILE A 1 366 ? -14.834 2.763 -28.447 1.00 93.25 366 ILE A N 1
ATOM 2841 C CA . ILE A 1 366 ? -15.346 2.892 -27.075 1.00 93.25 366 ILE A CA 1
ATOM 2842 C C . ILE A 1 366 ? -14.653 4.016 -26.297 1.00 93.25 366 ILE A C 1
ATOM 2844 O O . ILE A 1 366 ? -15.170 4.468 -25.280 1.00 93.25 366 ILE A O 1
ATOM 2848 N N . HIS A 1 367 ? -13.490 4.472 -26.769 1.00 94.44 367 HIS A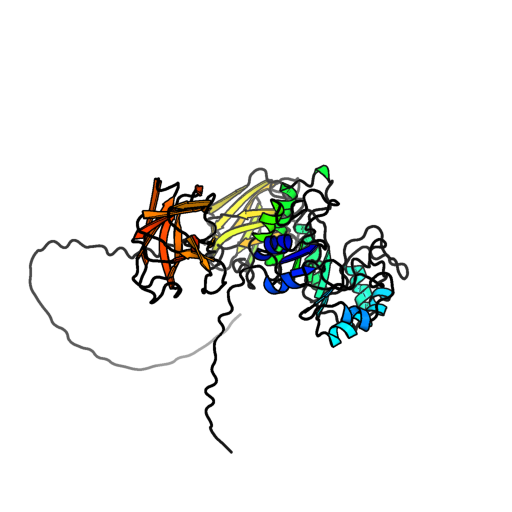 N 1
ATOM 2849 C CA . HIS A 1 367 ? -12.761 5.601 -26.201 1.00 94.44 367 HIS A CA 1
ATOM 2850 C C . HIS A 1 367 ? -11.817 6.212 -27.241 1.00 94.44 367 HIS A C 1
ATOM 2852 O O . HIS A 1 367 ? -11.347 5.513 -28.140 1.00 94.44 367 HIS A O 1
ATOM 2858 N N . THR A 1 368 ? -11.541 7.510 -27.129 1.00 94.25 368 THR A N 1
ATOM 2859 C CA . THR A 1 368 ? -10.583 8.229 -27.980 1.00 94.25 368 THR A CA 1
ATOM 2860 C C . THR A 1 368 ? -9.697 9.095 -27.103 1.00 94.25 368 THR A C 1
ATOM 2862 O O . THR A 1 368 ? -10.207 9.872 -26.301 1.00 94.25 368 THR A O 1
ATOM 2865 N N . VAL A 1 369 ? -8.388 8.978 -27.301 1.00 88.25 369 VAL A N 1
ATOM 2866 C CA . VAL A 1 369 ? -7.371 9.808 -26.659 1.00 88.25 369 VAL A CA 1
ATOM 2867 C C . VAL A 1 369 ? -6.731 10.688 -27.723 1.00 88.25 369 VAL A C 1
ATOM 2869 O O . VAL A 1 369 ? -6.368 10.207 -28.798 1.00 88.25 369 VAL A O 1
ATOM 2872 N N . LEU A 1 370 ? -6.618 11.982 -27.425 1.00 92.19 370 LEU A N 1
ATOM 2873 C CA . LEU A 1 370 ? -5.958 12.979 -28.262 1.00 92.19 370 LEU A CA 1
ATOM 2874 C C . LEU A 1 370 ? -4.878 13.683 -27.446 1.00 92.19 370 LEU A C 1
ATOM 2876 O O . LEU A 1 370 ? -5.101 14.020 -26.286 1.00 92.19 370 LEU A O 1
ATOM 2880 N N . ASN A 1 371 ? -3.749 13.979 -28.081 1.00 83.50 371 ASN A N 1
ATOM 2881 C CA . ASN A 1 371 ? -2.606 14.661 -27.479 1.00 83.50 371 ASN A CA 1
ATOM 2882 C C . ASN A 1 371 ? -2.044 13.990 -26.213 1.00 83.50 371 ASN A C 1
ATOM 2884 O O . ASN A 1 371 ? -1.548 14.703 -25.342 1.00 83.50 371 ASN A O 1
ATOM 2888 N N . GLY A 1 372 ? -2.058 12.656 -26.150 1.00 79.94 372 GLY A N 1
ATOM 2889 C CA . GLY A 1 372 ? -1.498 11.866 -25.051 1.00 79.94 372 GLY A CA 1
ATOM 2890 C C . GLY A 1 372 ? -0.065 12.267 -24.691 1.00 79.94 372 GLY A C 1
ATOM 2891 O O . GLY A 1 372 ? 0.652 12.885 -25.486 1.00 79.94 372 GLY A O 1
ATOM 2892 N N . ASP A 1 373 ? 0.348 11.951 -23.476 1.00 77.81 373 ASP A N 1
ATOM 2893 C CA . ASP A 1 373 ? 1.641 12.303 -22.881 1.00 77.81 373 ASP A CA 1
ATOM 2894 C C . ASP A 1 373 ? 2.588 11.101 -22.730 1.00 77.81 373 ASP A C 1
ATOM 2896 O O . ASP A 1 373 ? 3.783 11.293 -22.503 1.00 77.81 373 ASP A O 1
ATOM 2900 N N . GLY A 1 374 ? 2.089 9.885 -22.965 1.00 80.94 374 GLY A N 1
ATOM 2901 C CA . GLY A 1 374 ? 2.854 8.647 -22.847 1.00 80.94 374 GLY A CA 1
ATOM 2902 C C . GLY A 1 374 ? 2.812 8.111 -21.420 1.00 80.94 374 GLY A C 1
ATOM 2903 O O . GLY A 1 374 ? 1.845 8.317 -20.699 1.00 80.94 374 GLY A O 1
ATOM 2904 N N . GLY A 1 375 ? 3.843 7.380 -20.996 1.00 73.62 375 GLY A N 1
ATOM 2905 C CA . GLY A 1 375 ? 3.864 6.806 -19.649 1.00 73.62 375 GLY A CA 1
ATOM 2906 C C . GLY A 1 375 ? 2.763 5.759 -19.450 1.00 73.62 375 GLY A C 1
ATOM 2907 O O . GLY A 1 375 ? 2.715 4.772 -20.179 1.00 73.62 375 GLY A O 1
ATOM 2908 N N . VAL A 1 376 ? 1.905 5.936 -18.445 1.00 68.69 376 VAL A N 1
ATOM 2909 C CA . VAL A 1 376 ? 0.826 4.987 -18.137 1.00 68.69 376 VAL A CA 1
ATOM 2910 C C . VAL A 1 376 ? -0.525 5.654 -18.331 1.00 68.69 376 VAL A C 1
ATOM 2912 O O . VAL A 1 376 ? -0.892 6.545 -17.567 1.00 68.69 376 VAL A O 1
ATOM 2915 N N . ASP A 1 377 ? -1.294 5.133 -19.280 1.00 65.00 377 ASP A N 1
ATOM 2916 C CA . ASP A 1 377 ? -2.692 5.499 -19.458 1.00 65.00 377 ASP A CA 1
ATOM 2917 C C . ASP A 1 377 ? -3.575 4.517 -18.693 1.00 65.00 377 ASP A C 1
ATOM 2919 O O . ASP A 1 377 ? -3.545 3.313 -18.945 1.00 65.00 377 ASP A O 1
ATOM 2923 N N . ASP A 1 378 ? -4.386 5.021 -17.766 1.00 72.00 378 ASP A N 1
ATOM 2924 C CA . ASP A 1 378 ? -5.348 4.221 -17.008 1.00 72.00 378 ASP A CA 1
ATOM 2925 C C . ASP A 1 378 ? -6.781 4.666 -17.310 1.00 72.00 378 ASP A C 1
ATOM 2927 O O . ASP A 1 378 ? -7.348 5.562 -16.679 1.00 72.00 378 ASP A O 1
ATOM 2931 N N . ILE A 1 379 ? -7.364 4.053 -18.337 1.00 72.38 379 ILE A N 1
ATOM 2932 C CA . ILE A 1 379 ? -8.638 4.472 -18.910 1.00 72.38 379 ILE A CA 1
ATOM 2933 C C . ILE A 1 379 ? -9.749 3.677 -18.236 1.00 72.38 379 ILE A C 1
ATOM 2935 O O . ILE A 1 379 ? -9.925 2.486 -18.495 1.00 72.38 379 ILE A O 1
ATOM 2939 N N . THR A 1 380 ? -10.518 4.340 -17.377 1.00 72.56 380 THR A N 1
ATOM 2940 C CA . THR A 1 380 ? -11.624 3.748 -16.609 1.00 72.56 380 THR A CA 1
ATOM 2941 C C . THR A 1 380 ? -12.991 4.213 -17.121 1.00 72.56 380 THR A C 1
ATOM 2943 O O . THR A 1 380 ? -13.087 5.082 -17.986 1.00 72.56 380 THR A O 1
ATOM 2946 N N . GLY A 1 381 ? -14.075 3.616 -16.610 1.00 61.22 381 GLY A N 1
ATOM 2947 C CA . GLY A 1 381 ? -15.445 4.019 -16.956 1.00 61.22 381 GLY A CA 1
ATOM 2948 C C . GLY A 1 381 ? -15.863 3.646 -18.380 1.00 61.22 381 GLY A C 1
ATOM 2949 O O . GLY A 1 381 ? -16.791 4.238 -18.929 1.00 61.22 381 GLY A O 1
ATOM 2950 N N . LEU A 1 382 ? -15.183 2.672 -18.990 1.00 75.25 382 LEU A N 1
ATOM 2951 C CA . LEU A 1 382 ? -15.499 2.209 -20.334 1.00 75.25 382 LEU A CA 1
ATOM 2952 C C . LEU A 1 382 ? -16.835 1.459 -20.346 1.00 75.25 382 LEU A C 1
ATOM 2954 O O . LEU A 1 382 ? -17.151 0.683 -19.448 1.00 75.25 382 LEU A O 1
ATOM 2958 N N . ALA A 1 383 ? -17.602 1.664 -21.412 1.00 83.56 383 ALA A N 1
ATOM 2959 C CA . ALA A 1 383 ? -18.803 0.894 -21.717 1.00 83.56 383 ALA A CA 1
ATOM 2960 C C . ALA A 1 383 ? -18.543 -0.001 -22.938 1.00 83.56 383 ALA A C 1
ATOM 2962 O O . ALA A 1 383 ? -19.247 0.066 -23.946 1.00 83.56 383 ALA A O 1
ATOM 2963 N N . GLY A 1 384 ? -17.467 -0.793 -22.882 1.00 87.25 384 GLY A N 1
ATOM 2964 C CA . GLY A 1 384 ? -17.061 -1.668 -23.975 1.00 87.25 384 GLY A CA 1
ATOM 2965 C C . GLY A 1 384 ? -17.659 -3.062 -23.853 1.00 87.25 384 GLY A C 1
ATOM 2966 O O . GLY A 1 384 ? -17.745 -3.619 -22.763 1.00 87.25 384 GLY A O 1
ATOM 2967 N N . ARG A 1 385 ? -18.026 -3.668 -24.982 1.00 91.31 385 ARG A N 1
ATOM 2968 C CA . ARG A 1 385 ? -18.386 -5.088 -25.048 1.00 91.31 385 ARG A CA 1
ATOM 2969 C C . ARG A 1 385 ? -17.838 -5.697 -26.327 1.00 91.31 385 ARG A C 1
ATOM 2971 O O . ARG A 1 385 ? -18.049 -5.161 -27.415 1.00 91.31 385 ARG A O 1
ATOM 2978 N N . GLY A 1 386 ? -17.121 -6.808 -26.206 1.00 93.62 386 GLY A N 1
ATOM 2979 C CA . GLY A 1 386 ? -16.492 -7.468 -27.347 1.00 93.62 386 GLY A CA 1
ATOM 2980 C C . GLY A 1 386 ? -15.669 -8.681 -26.943 1.00 93.62 386 GLY A C 1
ATOM 2981 O O . GLY A 1 386 ? -15.338 -8.862 -25.775 1.00 93.62 386 GLY A O 1
ATOM 2982 N N . ARG A 1 387 ? -15.365 -9.539 -27.917 1.00 97.25 387 ARG A N 1
ATOM 2983 C CA . ARG A 1 387 ? -14.346 -10.585 -27.766 1.00 97.25 387 ARG A CA 1
ATOM 2984 C C . ARG A 1 387 ? -12.954 -10.010 -27.992 1.00 97.25 387 ARG A C 1
ATOM 2986 O O . ARG A 1 387 ? -12.009 -10.421 -27.331 1.00 97.25 387 ARG A O 1
ATOM 2993 N N . TYR A 1 388 ? -12.845 -9.058 -28.909 1.00 98.38 388 TYR A N 1
ATOM 2994 C CA . TYR A 1 388 ? -11.595 -8.408 -29.239 1.00 98.38 388 TYR A CA 1
ATOM 2995 C C . TYR A 1 388 ? -11.592 -6.974 -28.726 1.00 98.38 388 TYR A C 1
ATOM 2997 O O . TYR A 1 388 ? -12.593 -6.263 -28.858 1.00 98.38 388 TYR A O 1
ATOM 3005 N N . LEU A 1 389 ? -10.453 -6.557 -28.183 1.00 98.56 389 LEU A N 1
ATOM 3006 C CA . LEU A 1 389 ? -10.118 -5.159 -27.928 1.00 98.56 389 LEU A CA 1
ATOM 3007 C C . LEU A 1 389 ? -8.981 -4.778 -28.876 1.00 98.56 389 LEU A C 1
ATOM 3009 O O . LEU A 1 389 ? -8.047 -5.554 -29.047 1.00 98.56 389 LEU A O 1
ATOM 3013 N N . ARG A 1 390 ? -9.034 -3.593 -29.474 1.00 98.19 390 ARG A N 1
ATOM 3014 C CA . ARG A 1 390 ? -7.958 -3.055 -30.305 1.00 98.19 390 ARG A CA 1
ATOM 3015 C C . ARG A 1 390 ? -7.598 -1.653 -29.861 1.00 98.19 390 ARG A C 1
ATOM 3017 O O . ARG A 1 390 ? -8.469 -0.787 -29.805 1.00 98.19 390 ARG A O 1
ATOM 3024 N N . LEU A 1 391 ? -6.313 -1.434 -29.614 1.00 98.56 391 LEU A N 1
ATOM 3025 C CA . LEU A 1 391 ? -5.723 -0.107 -29.643 1.00 98.56 391 LEU A CA 1
ATOM 3026 C C . LEU A 1 391 ? -5.430 0.238 -31.102 1.00 98.56 391 LEU A C 1
ATOM 3028 O O . LEU A 1 391 ? -4.690 -0.480 -31.772 1.00 98.56 391 LEU A O 1
ATOM 3032 N N . TYR A 1 392 ? -6.035 1.311 -31.599 1.00 98.69 392 TYR A N 1
ATOM 3033 C CA . TYR A 1 392 ? -5.878 1.811 -32.960 1.00 98.69 392 TYR A CA 1
ATOM 3034 C C . TYR A 1 392 ? -5.196 3.179 -32.917 1.00 98.69 392 TYR A C 1
ATOM 3036 O O . TYR A 1 392 ? -5.838 4.194 -32.648 1.00 98.69 392 TYR A O 1
ATOM 3044 N N . GLY A 1 393 ? -3.882 3.187 -33.121 1.00 98.31 393 GLY A N 1
ATOM 3045 C CA . GLY A 1 393 ? -3.051 4.382 -33.113 1.00 98.31 393 GLY A CA 1
ATOM 3046 C C . GLY A 1 393 ? -3.191 5.173 -34.409 1.00 98.31 393 GLY A C 1
ATOM 3047 O O . GLY A 1 393 ? -3.006 4.620 -35.495 1.00 98.31 393 GLY A O 1
ATOM 3048 N N . THR A 1 394 ? -3.517 6.462 -34.297 1.00 98.38 394 THR A N 1
ATOM 3049 C CA . THR A 1 394 ? -3.754 7.355 -35.444 1.00 98.38 394 THR A CA 1
ATOM 3050 C C . THR A 1 394 ? -2.700 8.444 -35.613 1.00 98.38 394 THR A C 1
ATOM 3052 O O . THR A 1 394 ? -2.559 8.968 -36.716 1.00 98.38 394 THR A O 1
ATOM 3055 N N . ARG A 1 395 ? -1.964 8.794 -34.552 1.00 98.38 395 ARG A N 1
ATOM 3056 C CA . ARG A 1 395 ? -0.797 9.682 -34.627 1.00 98.38 395 ARG A CA 1
ATOM 3057 C C . ARG A 1 395 ? 0.251 9.298 -33.584 1.00 98.38 395 ARG A C 1
ATOM 3059 O O . ARG A 1 395 ? -0.051 9.273 -32.390 1.00 98.38 395 ARG A O 1
ATOM 3066 N N . ARG A 1 396 ? 1.492 9.064 -34.013 1.00 98.44 396 ARG A N 1
ATOM 3067 C CA . ARG A 1 396 ? 2.643 8.833 -33.116 1.00 98.44 396 ARG A CA 1
ATOM 3068 C C . ARG A 1 396 ? 3.119 10.130 -32.474 1.00 98.44 396 ARG A C 1
ATOM 3070 O O . ARG A 1 396 ? 3.022 11.202 -33.069 1.00 98.44 396 ARG A O 1
ATOM 3077 N N . ALA A 1 397 ? 3.641 10.030 -31.255 1.00 95.19 397 ALA A N 1
ATOM 3078 C CA . ALA A 1 397 ? 4.208 11.174 -30.542 1.00 95.19 397 ALA A CA 1
ATOM 3079 C C . ALA A 1 397 ? 5.684 11.436 -30.859 1.00 95.19 397 ALA A C 1
ATOM 3081 O O . ALA A 1 397 ? 6.178 12.539 -30.633 1.00 95.19 397 ALA A O 1
ATOM 3082 N N . THR A 1 398 ? 6.385 10.431 -31.381 1.00 96.50 398 THR A N 1
ATOM 3083 C CA . THR A 1 398 ? 7.809 10.490 -31.719 1.00 96.50 398 THR A CA 1
ATOM 3084 C C . THR A 1 398 ? 8.024 10.060 -33.174 1.00 96.50 398 THR A C 1
ATOM 3086 O O . THR A 1 398 ? 7.084 9.674 -33.869 1.00 96.50 398 THR A O 1
ATOM 3089 N N . ALA A 1 399 ? 9.269 10.121 -33.658 1.00 95.88 399 ALA A N 1
ATOM 3090 C CA . ALA A 1 399 ? 9.621 9.601 -34.982 1.00 95.88 399 ALA A CA 1
ATOM 3091 C C . ALA A 1 399 ? 9.543 8.058 -35.070 1.00 95.88 399 ALA A C 1
ATOM 3093 O O . ALA A 1 399 ? 9.464 7.509 -36.172 1.00 95.88 399 ALA A O 1
ATOM 3094 N N . TYR A 1 400 ? 9.546 7.369 -33.924 1.00 97.19 400 TYR A N 1
ATOM 3095 C CA . TYR A 1 400 ? 9.482 5.910 -33.809 1.00 97.19 400 TYR A CA 1
ATOM 3096 C C . TYR A 1 400 ? 8.040 5.389 -33.894 1.00 97.19 400 TYR A C 1
ATOM 3098 O O . TYR A 1 400 ? 7.098 6.171 -34.023 1.00 97.19 400 TYR A O 1
ATOM 3106 N N . GLY A 1 401 ? 7.862 4.065 -33.894 1.00 97.00 401 GLY A N 1
ATOM 3107 C CA . GLY A 1 401 ? 6.555 3.398 -33.878 1.00 97.00 401 GLY A CA 1
ATOM 3108 C C . GLY A 1 401 ? 5.810 3.553 -32.546 1.00 97.00 401 GLY A C 1
ATOM 3109 O O . GLY A 1 401 ? 6.347 4.065 -31.570 1.00 97.00 401 GLY A O 1
ATOM 3110 N N . TYR A 1 402 ? 4.571 3.069 -32.484 1.00 98.62 402 TYR A N 1
ATOM 3111 C CA . TYR A 1 402 ? 3.889 2.808 -31.209 1.00 98.62 402 TYR A CA 1
ATOM 3112 C C . TYR A 1 402 ? 4.605 1.682 -30.471 1.00 98.62 402 TYR A C 1
ATOM 3114 O O . TYR A 1 402 ? 4.880 0.654 -31.095 1.00 98.62 402 TYR A O 1
ATOM 3122 N N . SER A 1 403 ? 4.868 1.870 -29.179 1.00 97.75 403 SER A N 1
ATOM 3123 C CA . SER A 1 403 ? 5.666 0.956 -28.367 1.00 97.75 403 SER A CA 1
ATOM 3124 C C . SER A 1 403 ? 5.010 0.765 -26.993 1.00 97.75 403 SER A C 1
ATOM 3126 O O . SER A 1 403 ? 4.866 1.712 -26.222 1.00 97.75 403 SER A O 1
ATOM 3128 N N . ILE A 1 404 ? 4.532 -0.449 -26.715 1.00 97.94 404 ILE A N 1
ATOM 3129 C CA . ILE A 1 404 ? 3.731 -0.785 -25.527 1.00 97.94 404 ILE A CA 1
ATOM 3130 C C . ILE A 1 404 ? 4.445 -1.891 -24.760 1.00 97.94 404 ILE A C 1
ATOM 3132 O O . ILE A 1 404 ? 4.648 -2.975 -25.309 1.00 97.94 404 ILE A O 1
ATOM 3136 N N . TYR A 1 405 ? 4.787 -1.619 -23.501 1.00 78.88 405 TYR A N 1
ATOM 3137 C CA . TYR A 1 405 ? 5.297 -2.625 -22.571 1.00 78.88 405 TYR A CA 1
ATOM 3138 C C . TYR A 1 405 ? 4.198 -3.601 -22.157 1.00 78.88 405 TYR A C 1
ATOM 3140 O O . TYR A 1 405 ? 4.396 -4.800 -22.220 1.00 78.88 405 TYR A O 1
ATOM 3148 N N . GLU A 1 406 ? 3.023 -3.100 -21.772 1.00 90.69 406 GLU A N 1
ATOM 3149 C CA . GLU A 1 406 ? 1.901 -3.953 -21.365 1.00 90.69 406 GLU A CA 1
ATOM 3150 C C . GLU A 1 406 ? 0.565 -3.251 -21.634 1.00 90.69 406 GLU A C 1
ATOM 3152 O O . GLU A 1 406 ? 0.445 -2.035 -21.458 1.00 90.69 406 GLU A O 1
ATOM 3157 N N . ILE A 1 407 ? -0.455 -4.012 -22.026 1.00 94.88 407 ILE A N 1
ATOM 3158 C CA . ILE A 1 407 ? -1.848 -3.575 -22.070 1.00 94.88 407 ILE A CA 1
ATOM 3159 C C . ILE A 1 407 ? -2.736 -4.546 -21.284 1.00 94.88 407 ILE A C 1
ATOM 3161 O O . ILE A 1 407 ? -2.915 -5.713 -21.629 1.00 94.88 407 ILE A O 1
ATOM 3165 N N . GLU A 1 408 ? -3.346 -4.037 -20.220 1.00 88.81 408 GLU A N 1
ATOM 3166 C CA . GLU A 1 408 ? -4.190 -4.795 -19.307 1.00 88.81 408 GLU A CA 1
ATOM 3167 C C . GLU A 1 408 ? -5.662 -4.427 -19.526 1.00 88.81 408 GLU A C 1
ATOM 3169 O O . GLU A 1 408 ? -6.032 -3.251 -19.545 1.00 88.81 408 GLU A O 1
ATOM 3174 N N . VAL A 1 409 ? -6.528 -5.434 -19.661 1.00 92.81 409 VAL A N 1
ATOM 3175 C CA . VAL A 1 409 ? -7.968 -5.239 -19.883 1.00 92.81 409 VAL A CA 1
ATOM 3176 C C . VAL A 1 409 ? -8.735 -5.694 -18.660 1.00 92.81 409 VAL A C 1
ATOM 3178 O O . VAL A 1 409 ? -8.544 -6.805 -18.180 1.00 92.81 409 VAL A O 1
ATOM 3181 N N . TYR A 1 410 ? -9.650 -4.866 -18.180 1.00 83.25 410 TYR A N 1
ATOM 3182 C CA . TYR A 1 410 ? -10.438 -5.144 -16.994 1.00 83.25 410 TYR A CA 1
ATOM 3183 C C . TYR A 1 410 ? -11.926 -5.117 -17.324 1.00 83.25 410 TYR A C 1
ATOM 3185 O O . TYR A 1 410 ? -12.436 -4.179 -17.943 1.00 83.25 410 TYR A O 1
ATOM 3193 N N . GLY A 1 411 ? -12.635 -6.148 -16.883 1.00 82.00 411 GLY A N 1
ATOM 3194 C CA . GLY A 1 411 ? -14.084 -6.177 -16.868 1.00 82.00 411 GLY A CA 1
ATOM 3195 C C . GLY A 1 411 ? -14.648 -5.295 -15.758 1.00 82.00 411 GLY A C 1
ATOM 3196 O O . GLY A 1 411 ? -13.893 -4.819 -14.897 1.00 82.00 411 GLY A O 1
ATOM 3197 N N . PRO A 1 412 ? -15.972 -5.067 -15.760 1.00 68.50 412 PRO A N 1
ATOM 3198 C CA . PRO A 1 412 ? -16.636 -4.384 -14.660 1.00 68.50 412 PRO A CA 1
ATOM 3199 C C . PRO A 1 412 ? -16.262 -5.065 -13.348 1.00 68.50 412 PRO A C 1
ATOM 3201 O O . PRO A 1 412 ? -16.123 -6.288 -13.298 1.00 68.50 412 PRO A O 1
ATOM 3204 N N . ALA A 1 413 ? -16.059 -4.259 -12.307 1.00 53.19 413 ALA A N 1
ATOM 3205 C CA . ALA A 1 413 ? -15.761 -4.754 -10.975 1.00 53.19 413 ALA A CA 1
ATOM 3206 C C . ALA A 1 413 ? -16.747 -5.869 -10.606 1.00 53.19 413 ALA A C 1
ATOM 3208 O O . ALA A 1 413 ? -17.936 -5.607 -10.439 1.00 53.19 413 ALA A O 1
ATOM 3209 N N . THR A 1 414 ? -16.268 -7.113 -10.483 1.00 41.06 414 THR A N 1
ATOM 3210 C CA . THR A 1 414 ? -17.040 -8.189 -9.849 1.00 41.06 414 THR A CA 1
ATOM 3211 C C . THR A 1 414 ? -16.832 -8.090 -8.348 1.00 41.06 414 THR A C 1
ATOM 3213 O O . THR A 1 414 ? -16.447 -9.044 -7.678 1.00 41.06 414 THR A O 1
ATOM 3216 N N . THR A 1 415 ? -17.030 -6.895 -7.811 1.00 36.16 415 THR A N 1
ATOM 3217 C CA . THR A 1 415 ? -17.254 -6.725 -6.389 1.00 36.16 415 THR A CA 1
ATOM 3218 C C . THR A 1 415 ? -18.724 -7.075 -6.166 1.00 36.16 415 THR A C 1
ATOM 3220 O O . THR A 1 415 ? -19.583 -6.532 -6.870 1.00 36.16 415 THR A O 1
ATOM 3223 N N . PRO A 1 416 ? -19.077 -7.926 -5.181 1.00 32.66 416 PRO A N 1
ATOM 3224 C CA . PRO A 1 416 ? -20.359 -7.741 -4.504 1.00 32.66 416 PRO A CA 1
ATOM 3225 C C . PRO A 1 416 ? -20.476 -6.238 -4.223 1.00 32.66 416 PRO A C 1
ATOM 3227 O O . PRO A 1 416 ? -19.456 -5.666 -3.824 1.00 32.66 416 PRO A O 1
ATOM 3230 N N . PRO A 1 417 ? -21.615 -5.580 -4.514 1.00 33.06 417 PRO A N 1
ATOM 3231 C CA . PRO A 1 417 ? -21.673 -4.126 -4.547 1.00 33.06 417 PRO A CA 1
ATOM 3232 C C . PRO A 1 417 ? -21.007 -3.586 -3.289 1.00 33.06 417 PRO A C 1
ATOM 3234 O O . PRO A 1 417 ? -21.415 -3.960 -2.190 1.00 33.06 417 PRO A O 1
ATOM 3237 N N . ALA A 1 418 ? -19.950 -2.783 -3.451 1.00 38.62 418 ALA A N 1
ATOM 3238 C CA . ALA A 1 418 ? -19.346 -2.090 -2.330 1.00 38.62 418 ALA A CA 1
ATOM 3239 C C . ALA A 1 418 ? -20.417 -1.135 -1.808 1.00 38.62 418 ALA A C 1
ATOM 3241 O O . ALA A 1 418 ? -20.642 -0.047 -2.336 1.00 38.62 418 ALA A O 1
ATOM 3242 N N . THR A 1 419 ? -21.165 -1.609 -0.824 1.00 45.66 419 THR A N 1
ATOM 3243 C CA . THR A 1 419 ? -22.102 -0.830 -0.046 1.00 45.66 419 THR A CA 1
ATOM 3244 C C . THR A 1 419 ? -21.269 0.185 0.715 1.00 45.66 419 THR A C 1
ATOM 3246 O O . THR A 1 419 ? -20.717 -0.134 1.764 1.00 45.66 419 THR A O 1
ATOM 3249 N N . SER A 1 420 ? -21.123 1.398 0.176 1.00 57.28 420 SER A N 1
ATOM 3250 C CA . SER A 1 420 ? -20.638 2.521 0.971 1.00 57.28 420 SER A CA 1
ATOM 3251 C C . SER A 1 420 ? -21.658 2.725 2.090 1.00 57.28 420 SER A C 1
ATOM 3253 O O . SER A 1 420 ? -22.777 3.179 1.825 1.00 57.28 420 SER A O 1
ATOM 3255 N N . SER A 1 421 ? -21.307 2.299 3.302 1.00 70.00 421 SER A N 1
ATOM 3256 C CA . SER A 1 421 ? -22.141 2.443 4.488 1.00 70.00 421 SER A CA 1
ATOM 3257 C C . SER A 1 421 ? -21.500 3.420 5.461 1.00 70.00 421 SER A C 1
ATOM 3259 O O . SER A 1 421 ? -20.360 3.206 5.871 1.00 70.00 421 SER A O 1
ATOM 3261 N N . VAL A 1 422 ? -22.231 4.451 5.869 1.00 71.62 422 VAL A N 1
ATOM 3262 C CA . VAL A 1 422 ? -21.873 5.292 7.016 1.00 71.62 422 VAL A CA 1
ATOM 3263 C C . VAL A 1 422 ? -22.707 4.847 8.212 1.00 71.62 422 VAL A C 1
ATOM 3265 O O . VAL A 1 422 ? -23.910 4.634 8.079 1.00 71.62 422 VAL A O 1
ATOM 3268 N N . THR A 1 423 ? -22.073 4.661 9.369 1.00 82.44 423 THR A N 1
ATOM 3269 C CA . THR A 1 423 ? -22.782 4.431 10.636 1.00 82.44 423 THR A CA 1
ATOM 3270 C C . THR A 1 423 ? -22.682 5.700 11.473 1.00 82.44 423 THR A C 1
ATOM 3272 O O . THR A 1 423 ? -21.582 6.193 11.706 1.00 82.44 423 THR A O 1
ATOM 3275 N N . LEU A 1 424 ? -23.826 6.226 11.891 1.00 77.88 424 LEU A N 1
ATOM 3276 C CA . LEU A 1 424 ? -23.969 7.349 12.806 1.00 77.88 424 LEU A CA 1
ATOM 3277 C C . LEU A 1 424 ? -24.340 6.773 14.172 1.00 77.88 424 LEU A C 1
ATOM 3279 O O . LEU A 1 424 ? -25.322 6.035 14.278 1.00 77.88 424 LEU A O 1
ATOM 3283 N N . GLN A 1 425 ? -23.557 7.087 15.199 1.00 84.94 425 GLN A N 1
ATOM 3284 C CA . GLN A 1 425 ? -23.912 6.731 16.574 1.00 84.94 425 GLN A CA 1
ATOM 3285 C C . GLN A 1 425 ? -25.080 7.607 17.026 1.00 84.94 425 GLN A C 1
ATOM 3287 O O . GLN A 1 425 ? -25.091 8.800 16.706 1.00 84.94 425 GLN A O 1
ATOM 3292 N N . ALA A 1 426 ? -26.081 7.051 17.707 1.00 87.44 426 ALA A N 1
ATOM 3293 C CA . ALA A 1 426 ? -27.295 7.801 18.020 1.00 87.44 426 ALA A CA 1
ATOM 3294 C C . ALA A 1 426 ? -26.995 9.026 18.894 1.00 87.44 426 ALA A C 1
ATOM 3296 O O . ALA A 1 426 ? -27.497 10.114 18.613 1.00 87.44 426 ALA A O 1
ATOM 3297 N N . GLU A 1 427 ? -26.097 8.876 19.865 1.00 85.31 427 GLU A N 1
ATOM 3298 C CA . GLU A 1 427 ? -25.623 9.907 20.787 1.00 85.31 427 GLU A CA 1
ATOM 3299 C C . GLU A 1 427 ? -24.780 11.005 20.120 1.00 85.31 427 GLU A C 1
ATOM 3301 O O . GLU A 1 427 ? -24.538 12.053 20.714 1.00 85.31 427 GLU A O 1
ATOM 3306 N N . SER A 1 428 ? -24.353 10.803 18.868 1.00 79.94 428 SER A N 1
ATOM 3307 C CA . SER A 1 428 ? -23.544 11.768 18.107 1.00 79.94 428 SER A CA 1
ATOM 3308 C C . SER A 1 428 ? -24.371 12.826 17.363 1.00 79.94 428 SER A C 1
ATOM 3310 O O . SER A 1 428 ? -23.896 13.432 16.397 1.00 79.94 428 SER A O 1
ATOM 3312 N N . TYR A 1 429 ? -25.619 13.056 17.783 1.00 82.69 429 TYR A N 1
ATOM 3313 C CA . TYR A 1 429 ? -26.450 14.108 17.202 1.00 82.69 429 TYR A CA 1
ATOM 3314 C C . TYR A 1 429 ? -25.788 15.486 17.374 1.00 82.69 429 TYR A C 1
ATOM 3316 O O . TYR A 1 429 ? -25.151 15.795 18.378 1.00 82.69 429 TYR A O 1
ATOM 3324 N N . SER A 1 430 ? -25.944 16.343 16.370 1.00 76.88 430 SER A N 1
ATOM 3325 C CA . SER A 1 430 ? -25.482 17.734 16.396 1.00 76.88 430 SER A CA 1
ATOM 3326 C C . SER A 1 430 ? -26.446 18.635 17.167 1.00 76.88 430 SER A C 1
ATOM 3328 O O . SER A 1 430 ? -26.017 19.509 17.916 1.00 76.88 430 SER A O 1
ATOM 3330 N N . THR A 1 431 ? -27.749 18.420 16.992 1.00 79.38 431 THR A N 1
ATOM 3331 C CA . THR A 1 431 ? -28.824 19.074 17.749 1.00 79.38 431 THR A CA 1
ATOM 3332 C C . THR A 1 431 ? -29.983 18.098 17.934 1.00 79.38 431 THR A C 1
ATOM 3334 O O . THR A 1 431 ? -30.143 17.165 17.145 1.00 79.38 431 THR A O 1
ATOM 3337 N N . MET A 1 432 ? -30.784 18.290 18.981 1.00 95.19 432 MET A N 1
ATOM 3338 C CA . MET A 1 432 ? -31.933 17.434 19.280 1.00 95.19 432 MET A CA 1
ATOM 3339 C C . MET A 1 432 ? -33.042 18.195 20.009 1.00 95.19 432 MET A C 1
ATOM 3341 O O . MET A 1 432 ? -32.830 19.320 20.472 1.00 95.19 432 MET A O 1
ATOM 3345 N N . SER A 1 433 ? -34.202 17.553 20.139 1.00 94.94 433 SER A N 1
ATOM 3346 C CA . SER A 1 433 ? -35.287 17.956 21.035 1.00 94.94 433 SER A CA 1
ATOM 3347 C C . SER A 1 433 ? -35.855 16.742 21.767 1.00 94.94 433 SER A C 1
ATOM 3349 O O . SER A 1 433 ? -36.166 15.745 21.122 1.00 94.94 433 SER A O 1
ATOM 3351 N N . GLY A 1 434 ? -36.021 16.865 23.088 1.00 92.44 434 GLY A N 1
ATOM 3352 C CA . GLY A 1 434 ? -36.790 15.945 23.943 1.00 92.44 434 GLY A CA 1
ATOM 3353 C C . GLY A 1 434 ? -36.080 14.665 24.392 1.00 92.44 434 GLY A C 1
ATOM 3354 O O . GLY A 1 434 ? -36.469 14.081 25.397 1.00 92.44 434 GLY A O 1
ATOM 3355 N N . VAL A 1 435 ? -34.980 14.290 23.741 1.00 97.50 435 VAL A N 1
ATOM 3356 C CA . VAL A 1 435 ? -34.287 13.022 24.007 1.00 97.50 435 VAL A CA 1
ATOM 3357 C C . VAL A 1 435 ? -33.232 13.106 25.119 1.00 97.50 435 VAL A C 1
ATOM 3359 O O . VAL A 1 435 ? -32.708 14.180 25.430 1.00 97.50 435 VAL A O 1
ATOM 3362 N N . GLN A 1 436 ? -32.873 11.957 25.697 1.00 96.31 436 GLN A N 1
ATOM 3363 C CA . GLN A 1 436 ? -31.807 11.830 26.701 1.00 96.31 436 GLN A CA 1
ATOM 3364 C C . GLN A 1 436 ? -30.871 10.662 26.384 1.00 96.31 436 GLN A C 1
ATOM 3366 O O . GLN A 1 436 ? -31.233 9.754 25.643 1.00 96.31 436 GLN A O 1
ATOM 3371 N N . LEU A 1 437 ? -29.665 10.688 26.955 1.00 93.00 437 LEU A N 1
ATOM 3372 C CA . LEU A 1 437 ? -28.686 9.610 26.815 1.00 93.00 437 LEU A CA 1
ATOM 3373 C C . LEU A 1 437 ? -28.731 8.670 28.019 1.00 93.00 437 LEU A C 1
ATOM 3375 O O . LEU A 1 437 ? -28.776 9.129 29.162 1.00 93.00 437 LEU A O 1
ATOM 3379 N N . GLU A 1 438 ? -28.618 7.370 27.771 1.00 92.50 438 GLU A N 1
ATOM 3380 C CA . GLU A 1 438 ? -28.393 6.357 28.807 1.00 92.50 438 GLU A CA 1
ATOM 3381 C C . GLU A 1 438 ? -27.334 5.334 28.397 1.00 92.50 438 GLU A C 1
ATOM 3383 O O . GLU A 1 438 ? -26.783 5.390 27.302 1.00 92.50 438 GLU A O 1
ATOM 3388 N N . ALA A 1 439 ? -26.980 4.436 29.317 1.00 90.00 439 ALA A N 1
ATOM 3389 C CA . ALA A 1 439 ? -26.010 3.385 29.047 1.00 90.00 439 ALA A CA 1
ATOM 3390 C C . ALA A 1 439 ? -26.624 2.296 28.158 1.00 90.00 439 ALA A C 1
ATOM 3392 O O . ALA A 1 439 ? -27.634 1.692 28.520 1.00 90.00 439 ALA A O 1
ATOM 3393 N N . CYS A 1 440 ? -25.946 1.989 27.055 1.00 89.81 440 CYS A N 1
ATOM 3394 C CA . CYS A 1 440 ? -26.402 0.998 26.093 1.00 89.81 440 CYS A CA 1
ATOM 3395 C C . CYS A 1 440 ? -25.923 -0.407 26.467 1.00 89.81 440 CYS A C 1
ATOM 3397 O O . CYS A 1 440 ? -24.730 -0.647 26.678 1.00 89.81 440 CYS A O 1
ATOM 3399 N N . SER A 1 441 ? -26.857 -1.358 26.522 1.00 87.19 441 SER A N 1
ATOM 3400 C CA . SER A 1 441 ? -26.562 -2.783 26.748 1.00 87.19 441 SER A CA 1
ATOM 3401 C C . SER A 1 441 ? -26.399 -3.597 25.458 1.00 87.19 441 SER A C 1
ATOM 3403 O O . SER A 1 441 ? -26.139 -4.802 25.517 1.00 87.19 441 SER A O 1
ATOM 3405 N N . ASP A 1 442 ? -26.562 -2.967 24.291 1.00 83.06 442 ASP A N 1
ATOM 3406 C CA . ASP A 1 442 ? -26.376 -3.627 23.000 1.00 83.06 442 ASP A CA 1
ATOM 3407 C C . ASP A 1 442 ? -24.906 -4.011 22.765 1.00 83.06 442 ASP A C 1
ATOM 3409 O O . ASP A 1 442 ? -23.972 -3.591 23.455 1.00 83.06 442 ASP A O 1
ATOM 3413 N N . THR A 1 443 ? -24.682 -4.802 21.718 1.00 58.12 443 THR A N 1
ATOM 3414 C CA . THR A 1 443 ? -23.331 -5.160 21.280 1.00 58.12 443 THR A CA 1
ATOM 3415 C C . THR A 1 443 ? -22.535 -3.905 20.907 1.00 58.12 443 THR A C 1
ATOM 3417 O O . THR A 1 443 ? -22.918 -3.175 19.998 1.00 58.12 443 THR A O 1
ATOM 3420 N N . GLY A 1 444 ? -21.399 -3.695 21.578 1.00 56.78 444 GLY A N 1
ATOM 3421 C CA . GLY A 1 444 ? -20.551 -2.505 21.429 1.00 56.78 444 GLY A CA 1
ATOM 3422 C C . GLY A 1 444 ? -20.566 -1.579 22.649 1.00 56.78 444 GLY A C 1
ATOM 3423 O O . GLY A 1 444 ? -19.599 -0.847 22.845 1.00 56.78 444 GLY A O 1
ATOM 3424 N N . GLY A 1 445 ? -21.586 -1.680 23.512 1.00 69.88 445 GLY A N 1
ATOM 3425 C CA . GLY A 1 445 ? -21.757 -0.800 24.672 1.00 69.88 445 GLY A CA 1
ATOM 3426 C C . GLY A 1 445 ? -21.918 0.671 24.273 1.00 69.88 445 GLY A C 1
ATOM 3427 O O . GLY A 1 445 ? -22.394 0.966 23.182 1.00 69.88 445 GLY A O 1
ATOM 3428 N N . GLY A 1 446 ? -21.494 1.591 25.145 1.00 82.00 446 GLY A N 1
ATOM 3429 C CA . GLY A 1 446 ? -21.550 3.035 24.891 1.00 82.00 446 GLY A CA 1
ATOM 3430 C C . GLY A 1 446 ? -22.809 3.689 25.454 1.00 82.00 446 GLY A C 1
ATOM 3431 O O . GLY A 1 446 ? -23.293 3.290 26.518 1.00 82.00 446 GLY A O 1
ATOM 3432 N N . GLN A 1 447 ? -23.301 4.714 24.761 1.00 82.62 447 GLN A N 1
ATOM 3433 C CA . GLN A 1 447 ? -24.562 5.373 25.089 1.00 82.62 447 GLN A CA 1
ATOM 3434 C C . GLN A 1 447 ? -25.596 5.108 23.999 1.00 82.62 447 GLN A C 1
ATOM 3436 O O . GLN A 1 447 ? -25.244 4.994 22.835 1.00 82.62 447 GLN A O 1
ATOM 3441 N N . ASP A 1 448 ? -26.863 5.016 24.383 1.00 92.56 448 ASP A N 1
ATOM 3442 C CA . ASP A 1 448 ? -27.984 5.074 23.452 1.00 92.56 448 ASP A CA 1
ATOM 3443 C C . ASP A 1 448 ? -28.846 6.301 23.745 1.00 92.56 448 ASP A C 1
ATOM 3445 O O . ASP A 1 448 ? -28.694 6.958 24.780 1.00 92.56 448 ASP A O 1
ATOM 3449 N N . VAL A 1 449 ? -29.715 6.639 22.798 1.00 97.44 449 VAL A N 1
ATOM 3450 C CA . VAL A 1 449 ? -30.692 7.712 22.949 1.00 97.44 449 VAL A CA 1
ATOM 3451 C C . VAL A 1 449 ? -32.032 7.109 23.360 1.00 97.44 449 VAL A C 1
ATOM 3453 O O . VAL A 1 449 ? -32.609 6.316 22.613 1.00 97.44 449 VAL A O 1
ATOM 3456 N N . GLY A 1 450 ? -32.544 7.537 24.510 1.00 95.56 450 GLY A N 1
ATOM 3457 C CA . GLY A 1 450 ? -33.831 7.144 25.075 1.00 95.56 450 GLY A CA 1
ATOM 3458 C C . GLY A 1 450 ? -34.729 8.341 25.401 1.00 95.56 450 GLY A C 1
ATOM 3459 O O . GLY A 1 450 ? -34.456 9.478 25.003 1.00 95.56 450 GLY A O 1
ATOM 3460 N N . TRP A 1 451 ? -35.813 8.077 26.145 1.00 97.75 451 TRP A N 1
ATOM 3461 C CA . TRP A 1 451 ? -36.894 9.043 26.434 1.00 97.75 451 TRP A CA 1
ATOM 3462 C C . TRP A 1 451 ? -37.501 9.663 25.170 1.00 97.75 451 TRP A C 1
ATOM 3464 O O . TRP A 1 451 ? -37.956 10.797 25.193 1.00 97.75 451 TRP A O 1
ATOM 3474 N N . ILE A 1 452 ? -37.501 8.917 24.064 1.00 98.19 452 ILE A N 1
ATOM 3475 C CA . ILE A 1 452 ? -38.007 9.414 22.789 1.00 98.19 452 ILE A CA 1
ATOM 3476 C C . ILE A 1 452 ? -39.536 9.418 22.828 1.00 98.19 452 ILE A C 1
ATOM 3478 O O . ILE A 1 452 ? -40.175 8.365 22.718 1.00 98.19 452 ILE A O 1
ATOM 3482 N N . ASP A 1 453 ? -40.120 10.605 22.946 1.00 97.56 453 ASP A N 1
ATOM 3483 C CA . ASP A 1 453 ? -41.553 10.847 22.879 1.00 97.56 453 ASP A CA 1
ATOM 3484 C C . ASP A 1 453 ? -42.005 11.199 21.455 1.00 97.56 453 ASP A C 1
ATOM 3486 O O . ASP A 1 453 ? -41.230 11.410 20.520 1.00 97.56 453 ASP A O 1
ATOM 3490 N N . THR A 1 454 ? -43.322 11.209 21.249 1.00 97.75 454 THR A N 1
ATOM 3491 C CA . THR A 1 454 ? -43.881 11.606 19.952 1.00 97.75 454 THR A CA 1
ATOM 3492 C C . THR A 1 454 ? -43.560 13.076 19.680 1.00 97.75 454 THR A C 1
ATOM 3494 O O . THR A 1 454 ? -43.889 13.935 20.495 1.00 97.75 454 THR A O 1
ATOM 3497 N N . ASN A 1 455 ? -43.029 13.354 18.486 1.00 94.88 455 ASN A N 1
ATOM 3498 C CA . ASN A 1 455 ? -42.508 14.641 18.004 1.00 94.88 455 ASN A CA 1
ATOM 3499 C C . ASN A 1 455 ? -41.077 15.009 18.432 1.00 94.88 455 ASN A C 1
ATOM 3501 O O . ASN A 1 455 ? -40.612 16.092 18.066 1.00 94.88 455 ASN A O 1
ATOM 3505 N N . ASP A 1 456 ? -40.357 14.119 19.113 1.00 97.88 456 ASP A N 1
ATOM 3506 C CA . ASP A 1 456 ? -38.926 14.304 19.362 1.00 97.88 456 ASP A CA 1
ATOM 3507 C C . ASP A 1 456 ? -38.090 14.085 18.100 1.00 97.88 456 ASP A C 1
ATOM 3509 O O . ASP A 1 456 ? -38.505 13.409 17.149 1.00 97.88 456 ASP A O 1
ATOM 3513 N N . TRP A 1 457 ? -36.894 14.677 18.072 1.00 96.69 457 TRP A N 1
ATOM 3514 C CA . TRP A 1 457 ? -36.023 14.612 16.902 1.00 96.69 457 TRP A CA 1
ATOM 3515 C C . TRP A 1 457 ? -34.541 14.775 17.220 1.00 96.69 457 TRP A C 1
ATOM 3517 O O . TRP A 1 457 ? -34.155 15.353 18.236 1.00 96.69 457 TRP A O 1
ATOM 3527 N N . MET A 1 458 ? -33.710 14.299 16.293 1.00 97.31 458 MET A N 1
ATOM 3528 C CA . MET A 1 458 ? -32.251 14.421 16.300 1.00 97.31 458 MET A CA 1
ATOM 3529 C C . MET A 1 458 ? -31.765 14.805 14.898 1.00 97.31 458 MET A C 1
ATOM 3531 O O . MET A 1 458 ? -32.257 14.269 13.905 1.00 97.31 458 MET A O 1
ATOM 3535 N N . ILE A 1 459 ? -30.792 15.713 14.808 1.00 86.12 459 ILE A N 1
ATOM 3536 C CA . ILE A 1 459 ? -30.137 16.115 13.555 1.00 86.12 459 ILE A CA 1
ATOM 3537 C C . ILE A 1 459 ? -28.657 15.745 13.608 1.00 86.12 459 ILE A C 1
ATOM 3539 O O . ILE A 1 459 ? -27.970 16.064 14.574 1.00 86.12 459 ILE A O 1
ATOM 3543 N N . TYR A 1 460 ? -28.152 15.156 12.527 1.00 86.19 460 TYR A N 1
ATOM 3544 C CA . TYR A 1 460 ? -26.744 14.840 12.300 1.00 86.19 460 TYR A CA 1
ATOM 3545 C C . TYR A 1 460 ? -26.225 15.690 11.138 1.00 86.19 460 TYR A C 1
ATOM 3547 O O . TYR A 1 460 ? -26.695 15.563 10.004 1.00 86.19 460 TYR A O 1
ATOM 3555 N N . ASN A 1 461 ? -25.275 16.583 11.410 1.00 76.81 461 ASN A N 1
ATOM 3556 C CA . ASN A 1 461 ? -24.741 17.486 10.394 1.00 76.81 461 ASN A CA 1
ATOM 3557 C C . ASN A 1 461 ? -23.758 16.778 9.453 1.00 76.81 461 ASN A C 1
ATOM 3559 O O . ASN A 1 461 ? -23.081 15.820 9.825 1.00 76.81 461 ASN A O 1
ATOM 3563 N N . SER A 1 462 ? -23.630 17.318 8.242 1.00 75.38 462 SER A N 1
ATOM 3564 C CA . SER A 1 462 ? -22.600 16.928 7.270 1.00 75.38 462 SER A CA 1
ATOM 3565 C C . SER A 1 462 ? -22.638 15.459 6.818 1.00 75.38 462 SER A C 1
ATOM 3567 O O . SER A 1 462 ? -21.614 14.890 6.429 1.00 75.38 462 SER A O 1
ATOM 3569 N N . VAL A 1 463 ? -23.821 14.838 6.799 1.00 72.06 463 VAL A N 1
ATOM 3570 C CA . VAL A 1 463 ? -23.992 13.471 6.289 1.00 72.06 463 VAL A CA 1
ATOM 3571 C C . VAL A 1 463 ? -23.935 13.489 4.766 1.00 72.06 463 VAL A C 1
ATOM 3573 O O . VAL A 1 463 ? -24.753 14.128 4.103 1.00 72.06 463 VAL A O 1
ATOM 3576 N N . THR A 1 464 ? -22.947 12.793 4.203 1.00 71.69 464 THR A N 1
ATOM 3577 C CA . THR A 1 464 ? -22.654 12.824 2.766 1.00 71.69 464 THR A CA 1
ATOM 3578 C C . THR A 1 464 ? -23.195 11.590 2.053 1.00 71.69 464 THR A C 1
ATOM 3580 O O . THR A 1 464 ? -22.850 10.459 2.387 1.00 71.69 464 THR A O 1
ATOM 3583 N N . PHE A 1 465 ? -24.002 11.828 1.022 1.00 76.38 465 PHE A N 1
ATOM 3584 C CA . PHE A 1 465 ? -24.487 10.847 0.060 1.00 76.38 465 PHE A CA 1
ATOM 3585 C C . PHE A 1 465 ? -23.641 11.005 -1.211 1.00 76.38 465 PHE A C 1
ATOM 3587 O O . PHE A 1 465 ? -23.874 11.933 -1.987 1.00 76.38 465 PHE A O 1
ATOM 3594 N N . PRO A 1 466 ? -22.619 10.159 -1.433 1.00 65.31 466 PRO A N 1
ATOM 3595 C CA . PRO A 1 466 ? -21.601 10.405 -2.459 1.00 65.31 466 PRO A CA 1
ATOM 3596 C C . PRO A 1 466 ? -22.140 10.328 -3.894 1.00 65.31 466 PRO A C 1
ATOM 3598 O O . PRO A 1 466 ? -21.577 10.927 -4.803 1.00 65.31 466 PRO A O 1
ATOM 3601 N N . THR A 1 467 ? -23.231 9.590 -4.113 1.00 69.88 467 THR A N 1
ATOM 3602 C CA . THR A 1 467 ? -23.890 9.458 -5.422 1.00 69.88 467 THR A CA 1
ATOM 3603 C C . THR A 1 467 ? -25.407 9.501 -5.282 1.00 69.88 467 THR A C 1
ATOM 3605 O O . THR A 1 467 ? -25.956 9.088 -4.261 1.00 69.88 467 THR A O 1
ATOM 3608 N N . SER A 1 468 ? -26.113 9.968 -6.311 1.00 75.00 468 SER A N 1
ATOM 3609 C CA . SER A 1 468 ? -27.576 9.932 -6.319 1.00 75.00 468 SER A CA 1
ATOM 3610 C C . SER A 1 468 ? -28.070 8.488 -6.440 1.00 75.00 468 SER A C 1
ATOM 3612 O O . SER A 1 468 ? -27.470 7.670 -7.139 1.00 75.00 468 SER A O 1
ATOM 3614 N N . GLY A 1 469 ? -29.193 8.164 -5.807 1.00 82.31 469 GLY A N 1
ATOM 3615 C CA . GLY A 1 469 ? -29.904 6.901 -6.001 1.00 82.31 469 GLY A CA 1
ATOM 3616 C C . GLY A 1 469 ? -30.421 6.300 -4.703 1.00 82.31 469 GLY A C 1
ATOM 3617 O O . GLY A 1 469 ? -30.547 6.987 -3.695 1.00 82.31 469 GLY A O 1
ATOM 3618 N N . ALA A 1 470 ? -30.724 5.003 -4.737 1.00 82.0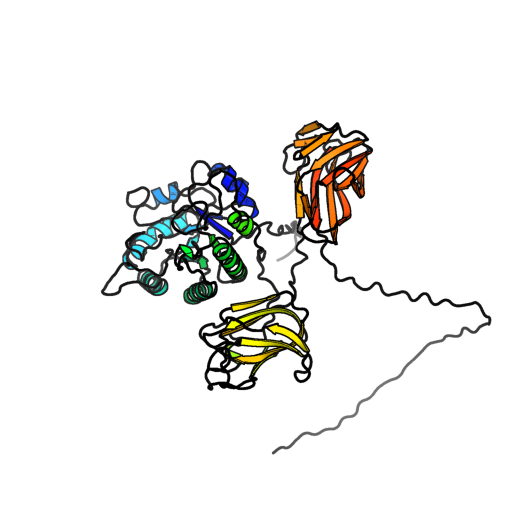6 470 ALA A N 1
ATOM 3619 C CA . ALA A 1 470 ? -31.282 4.301 -3.589 1.00 82.06 470 ALA A CA 1
ATOM 3620 C C . ALA A 1 470 ? -30.246 4.096 -2.469 1.00 82.06 470 ALA A C 1
ATOM 3622 O O . ALA A 1 470 ? -29.104 3.708 -2.738 1.00 82.06 470 ALA A O 1
ATOM 3623 N N . TYR A 1 471 ? -30.670 4.305 -1.228 1.00 84.94 471 TYR A N 1
ATOM 3624 C CA . TYR A 1 471 ? -29.943 4.054 0.011 1.00 84.94 471 TYR A CA 1
ATOM 3625 C C . TYR A 1 471 ? -30.846 3.287 0.975 1.00 84.94 471 TYR A C 1
ATOM 3627 O O . TYR A 1 471 ? -32.018 3.620 1.125 1.00 84.94 471 TYR A O 1
ATOM 3635 N N . THR A 1 472 ? -30.304 2.276 1.643 1.00 90.56 472 THR A N 1
ATOM 3636 C CA . THR A 1 472 ? -30.949 1.619 2.778 1.00 90.56 472 THR A CA 1
ATOM 3637 C C . THR A 1 472 ? -30.535 2.337 4.053 1.00 90.56 472 THR A C 1
ATOM 3639 O O . THR A 1 472 ? -29.345 2.456 4.328 1.00 90.56 472 THR A O 1
ATOM 3642 N N . ILE A 1 473 ? -31.511 2.811 4.819 1.00 91.12 473 ILE A N 1
ATOM 3643 C CA . ILE A 1 473 ? -31.322 3.376 6.151 1.00 91.12 473 ILE A CA 1
ATOM 3644 C C . ILE A 1 473 ? -31.780 2.326 7.157 1.00 91.12 473 ILE A C 1
ATOM 3646 O O . ILE A 1 473 ? -32.928 1.886 7.121 1.00 91.12 473 ILE A O 1
ATOM 3650 N N . GLU A 1 474 ? -30.879 1.925 8.037 1.00 94.69 474 GLU A N 1
ATOM 3651 C CA . GLU A 1 474 ? -31.098 0.972 9.115 1.00 94.69 474 GLU A CA 1
ATOM 3652 C C . GLU A 1 474 ? -31.045 1.705 10.458 1.00 94.69 474 GLU A C 1
ATOM 3654 O O . GLU A 1 474 ? -30.196 2.571 10.656 1.00 94.69 474 GLU A O 1
ATOM 3659 N N . TYR A 1 475 ? -31.915 1.325 11.388 1.00 95.12 475 TYR A N 1
ATOM 3660 C CA . TYR A 1 475 ? -31.978 1.854 12.747 1.00 95.12 475 TYR A CA 1
ATOM 3661 C C . TYR A 1 475 ? -31.885 0.693 13.726 1.00 95.12 475 TYR A C 1
ATOM 3663 O O . TYR A 1 475 ? -32.671 -0.257 13.644 1.00 95.12 475 TYR A O 1
ATOM 3671 N N . ARG A 1 476 ? -30.940 0.764 14.661 1.00 96.75 476 ARG A N 1
ATOM 3672 C CA . ARG A 1 476 ? -30.828 -0.191 15.764 1.00 96.75 476 ARG A CA 1
ATOM 3673 C C . ARG A 1 476 ? -31.630 0.315 16.949 1.00 96.75 476 ARG A C 1
ATOM 3675 O O . ARG A 1 476 ? -31.232 1.282 17.587 1.00 96.75 476 ARG A O 1
ATOM 3682 N N . VAL A 1 477 ? -32.766 -0.322 17.203 1.00 97.62 477 VAL A N 1
ATOM 3683 C CA . VAL A 1 477 ? -33.817 0.187 18.088 1.00 97.62 477 VAL A CA 1
ATOM 3684 C C . VAL A 1 477 ? -34.243 -0.840 19.128 1.00 97.62 477 VAL A C 1
ATOM 3686 O O . VAL A 1 477 ? -34.175 -2.047 18.886 1.00 97.62 477 VAL A O 1
ATOM 3689 N N . ALA A 1 478 ? -34.735 -0.358 20.262 1.00 95.88 478 ALA A N 1
ATOM 3690 C CA . ALA A 1 478 ? -35.361 -1.163 21.306 1.00 95.88 478 ALA A CA 1
ATOM 3691 C C . ALA A 1 478 ? -36.670 -0.504 21.753 1.00 95.88 478 ALA A C 1
ATOM 3693 O O . ALA A 1 478 ? -36.777 0.716 21.767 1.00 95.88 478 ALA A O 1
ATOM 3694 N N . SER A 1 479 ? -37.700 -1.286 22.072 1.00 97.88 479 SER A N 1
ATOM 3695 C CA . SER A 1 479 ? -38.989 -0.743 22.500 1.00 97.88 479 SER A CA 1
ATOM 3696 C C . SER A 1 479 ? -39.833 -1.791 23.231 1.00 97.88 479 SER A C 1
ATOM 3698 O O . SER A 1 479 ? -40.020 -2.894 22.715 1.00 97.88 479 SER A O 1
ATOM 3700 N N . PRO A 1 480 ? -40.435 -1.484 24.390 1.00 96.62 480 PRO A N 1
ATOM 3701 C CA . PRO A 1 480 ? -41.369 -2.404 25.037 1.00 96.62 480 PRO A CA 1
ATOM 3702 C C . PRO A 1 480 ? -42.702 -2.548 24.281 1.00 96.62 480 PRO A C 1
ATOM 3704 O O . PRO A 1 480 ? -43.315 -3.612 24.343 1.00 96.62 480 PRO A O 1
ATOM 3707 N N . SER A 1 481 ? -43.152 -1.510 23.568 1.00 95.56 481 SER A N 1
ATOM 3708 C CA . SER A 1 481 ? -44.510 -1.412 23.000 1.00 95.56 481 SER A CA 1
ATOM 3709 C C . SER A 1 481 ? -44.563 -1.125 21.495 1.00 95.56 481 SER A C 1
ATOM 3711 O O . SER A 1 481 ? -45.648 -1.110 20.915 1.00 95.56 481 SER A O 1
ATOM 3713 N N . GLY A 1 482 ? -43.414 -0.936 20.850 1.00 96.38 482 GLY A N 1
ATOM 3714 C CA . GLY A 1 482 ? -43.297 -0.463 19.472 1.00 96.38 482 GLY A CA 1
ATOM 3715 C C . GLY A 1 482 ? -43.374 1.063 19.349 1.00 96.38 482 GLY A C 1
ATOM 3716 O O . GLY A 1 482 ? -43.608 1.772 20.324 1.00 96.38 482 GLY A O 1
ATOM 3717 N N . GLY A 1 483 ? -43.174 1.559 18.128 1.00 97.75 483 GLY A N 1
ATOM 3718 C CA . GLY A 1 483 ? -43.131 2.988 17.800 1.00 97.75 483 GLY A CA 1
ATOM 3719 C C . GLY A 1 483 ? -43.012 3.236 16.294 1.00 97.75 483 GLY A C 1
ATOM 3720 O O . GLY A 1 483 ? -43.251 2.336 15.480 1.00 97.75 483 GLY A O 1
ATOM 3721 N N . ARG A 1 484 ? -42.639 4.455 15.891 1.00 97.88 484 ARG A N 1
ATOM 3722 C CA . ARG A 1 484 ? -42.401 4.789 14.477 1.00 97.88 484 ARG A CA 1
ATOM 3723 C C . ARG A 1 484 ? -41.346 5.876 14.327 1.00 97.88 484 ARG A C 1
ATOM 3725 O O . ARG A 1 484 ? -41.502 6.973 14.861 1.00 97.88 484 ARG A O 1
ATOM 3732 N N . VAL A 1 485 ? -40.334 5.581 13.517 1.00 97.25 485 VAL A N 1
ATOM 3733 C CA . VAL A 1 485 ? -39.243 6.500 13.179 1.00 97.25 485 VAL A CA 1
ATOM 3734 C C . VAL A 1 485 ? -39.359 6.958 11.727 1.00 97.25 485 VAL A C 1
ATOM 3736 O O . VAL A 1 485 ? -39.699 6.169 10.845 1.00 97.25 485 VAL A O 1
ATOM 3739 N N . SER A 1 486 ? -39.081 8.236 11.481 1.00 95.69 486 SER A N 1
ATOM 3740 C CA . SER A 1 486 ? -38.971 8.849 10.155 1.00 95.69 486 SER A CA 1
ATOM 3741 C C . SER A 1 486 ? -37.561 9.390 9.935 1.00 95.69 486 SER A C 1
ATOM 3743 O O . SER A 1 486 ? -36.896 9.777 10.895 1.00 95.69 486 SER A O 1
ATOM 3745 N N . ALA A 1 487 ? -37.117 9.424 8.678 1.00 94.94 487 ALA A N 1
ATOM 3746 C CA . ALA A 1 487 ? -35.920 10.144 8.257 1.00 94.94 487 ALA A CA 1
ATOM 3747 C C . ALA A 1 487 ? -36.261 11.291 7.313 1.00 94.94 487 ALA A C 1
ATOM 3749 O O . ALA A 1 487 ? -37.149 11.183 6.460 1.00 94.94 487 ALA A O 1
ATOM 3750 N N . ASP A 1 488 ? -35.480 12.356 7.424 1.00 93.69 488 ASP A N 1
ATOM 3751 C CA . ASP A 1 488 ? -35.566 13.536 6.579 1.00 93.69 488 ASP A CA 1
ATOM 3752 C C . ASP A 1 488 ? -34.183 14.150 6.315 1.00 93.69 488 ASP A C 1
ATOM 3754 O O . ASP A 1 488 ? -33.173 13.735 6.884 1.00 93.69 488 ASP A O 1
ATOM 3758 N N . LEU A 1 489 ? -34.136 15.120 5.403 1.00 87.56 489 LEU A N 1
ATOM 3759 C CA . LEU A 1 489 ? -32.970 15.954 5.137 1.00 87.56 489 LEU A CA 1
ATOM 3760 C C . LEU A 1 489 ? -33.313 17.423 5.369 1.00 87.56 489 LEU A C 1
ATOM 3762 O O . LEU A 1 489 ? -34.404 17.893 5.026 1.00 87.56 489 LEU A O 1
ATOM 3766 N N . ASN A 1 490 ? -32.315 18.160 5.852 1.00 84.38 490 ASN A N 1
ATOM 3767 C CA . ASN A 1 490 ? -32.346 19.601 6.072 1.00 84.38 490 ASN A CA 1
ATOM 3768 C C . ASN A 1 490 ? -33.498 20.019 6.999 1.00 84.38 490 ASN A C 1
ATOM 3770 O O . ASN A 1 490 ? -34.349 20.825 6.618 1.00 84.38 490 ASN A O 1
ATOM 3774 N N . ALA A 1 491 ? -33.502 19.455 8.213 1.00 73.56 491 ALA A N 1
ATOM 3775 C CA . ALA A 1 491 ? -34.442 19.776 9.291 1.00 73.56 491 ALA A CA 1
ATOM 3776 C C . ALA A 1 491 ? -35.917 19.638 8.869 1.00 73.56 491 ALA A C 1
ATOM 3778 O O . ALA A 1 491 ? -36.722 20.553 9.027 1.00 73.56 491 ALA A O 1
ATOM 3779 N N . GLY A 1 492 ? -36.261 18.501 8.269 1.00 78.25 492 GLY A N 1
ATOM 3780 C CA . GLY A 1 492 ? -37.620 18.165 7.856 1.00 78.25 492 GLY A CA 1
ATOM 3781 C C . GLY A 1 492 ? -38.011 18.630 6.454 1.00 78.25 492 GLY A C 1
ATOM 3782 O O . GLY A 1 492 ? -39.055 18.198 5.961 1.00 78.25 492 GLY A O 1
ATOM 3783 N N . THR A 1 493 ? -37.189 19.451 5.785 1.00 80.62 493 THR A N 1
ATOM 3784 C CA . THR A 1 493 ? -37.506 20.028 4.462 1.00 80.62 493 THR A CA 1
ATOM 3785 C C . THR A 1 493 ? -37.728 18.955 3.395 1.00 80.62 493 THR A C 1
ATOM 3787 O O . THR A 1 493 ? -38.576 19.112 2.521 1.00 80.62 493 THR A O 1
ATOM 3790 N N . THR A 1 494 ? -36.971 17.856 3.443 1.00 86.88 494 THR A N 1
ATOM 3791 C CA . THR A 1 494 ? -37.132 16.721 2.521 1.00 86.88 494 THR A CA 1
ATOM 3792 C C . THR A 1 494 ? -37.397 15.448 3.309 1.00 86.88 494 THR A C 1
ATOM 3794 O O . THR A 1 494 ? -36.484 14.899 3.910 1.00 86.88 494 THR A O 1
ATOM 3797 N N . GLN A 1 495 ? -38.632 14.952 3.292 1.00 92.56 495 GLN A N 1
ATOM 3798 C CA . GLN A 1 495 ? -38.984 13.686 3.939 1.00 92.56 495 GLN A CA 1
ATOM 3799 C C . GLN A 1 495 ? -38.506 12.503 3.088 1.00 92.56 495 GLN A C 1
ATOM 3801 O O . GLN A 1 495 ? -38.834 12.422 1.904 1.00 92.56 495 GLN A O 1
ATOM 3806 N N . LEU A 1 496 ? -37.744 11.586 3.686 1.00 89.25 496 LEU A N 1
ATOM 3807 C CA . LEU A 1 496 ? -37.210 10.408 2.996 1.00 89.25 496 LEU A CA 1
ATOM 3808 C C . LEU A 1 496 ? -38.113 9.183 3.155 1.00 89.25 496 LEU A C 1
ATOM 3810 O O . LEU A 1 496 ? -38.238 8.391 2.222 1.00 89.25 496 LEU A O 1
ATOM 3814 N N . GLY A 1 497 ? -38.753 9.036 4.316 1.00 90.38 497 GLY A N 1
ATOM 3815 C CA . GLY A 1 497 ? -39.649 7.920 4.613 1.00 90.38 497 GLY A CA 1
ATOM 3816 C C . GLY A 1 497 ? -39.688 7.568 6.097 1.00 90.38 497 GLY A C 1
ATOM 3817 O O . GLY A 1 497 ? -38.917 8.099 6.896 1.00 90.38 497 GLY A O 1
ATOM 3818 N N . ASN A 1 498 ? -40.577 6.643 6.464 1.00 94.69 498 ASN A N 1
ATOM 3819 C CA . ASN A 1 498 ? -40.724 6.151 7.832 1.00 94.69 498 ASN A CA 1
ATOM 3820 C C . ASN A 1 498 ? -40.810 4.622 7.900 1.00 94.69 498 ASN A C 1
ATOM 3822 O O . ASN A 1 498 ? -41.254 3.964 6.959 1.00 94.69 498 ASN A O 1
ATOM 3826 N N . VAL A 1 499 ? -40.432 4.068 9.052 1.00 94.69 499 VAL A N 1
ATOM 3827 C CA . VAL A 1 499 ? -40.480 2.634 9.351 1.00 94.69 499 VAL A CA 1
ATOM 3828 C C . VAL A 1 499 ? -41.104 2.393 10.727 1.00 94.69 499 VAL A C 1
ATOM 3830 O O . VAL A 1 499 ? -40.899 3.152 11.677 1.00 94.69 499 VAL A O 1
ATOM 3833 N N . ALA A 1 500 ? -41.916 1.338 10.827 1.00 96.69 500 ALA A N 1
ATOM 3834 C CA . ALA A 1 500 ? -42.501 0.911 12.093 1.00 96.69 500 ALA A CA 1
ATOM 3835 C C . ALA A 1 500 ? -41.444 0.218 12.964 1.00 96.69 500 ALA A C 1
ATOM 3837 O O . ALA A 1 500 ? -40.694 -0.629 12.479 1.00 96.69 500 ALA A O 1
ATOM 3838 N N . ILE A 1 501 ? -41.429 0.544 14.252 1.00 97.69 501 ILE A N 1
ATOM 3839 C CA . ILE A 1 501 ? -40.594 -0.110 15.256 1.00 97.69 501 ILE A CA 1
ATOM 3840 C C . ILE A 1 501 ? -41.459 -1.164 15.957 1.00 97.69 501 ILE A C 1
ATOM 3842 O O . ILE A 1 501 ? -42.501 -0.806 16.514 1.00 97.69 501 ILE A O 1
ATOM 3846 N N . PRO A 1 502 ? -41.088 -2.455 15.926 1.00 94.31 502 PRO A N 1
ATOM 3847 C CA . PRO A 1 502 ? -41.835 -3.489 16.630 1.00 94.31 502 PRO A CA 1
ATOM 3848 C C . PRO A 1 502 ? -41.576 -3.429 18.141 1.00 94.31 502 PRO A C 1
ATOM 3850 O O . PRO A 1 502 ? -40.546 -2.927 18.587 1.00 94.31 502 PRO A O 1
ATOM 3853 N N . ALA A 1 503 ? -42.481 -4.010 18.930 1.00 96.19 503 ALA A N 1
ATOM 3854 C CA . ALA A 1 503 ? -42.198 -4.307 20.329 1.00 96.19 503 ALA A CA 1
ATOM 3855 C C . ALA A 1 503 ? -41.083 -5.365 20.406 1.00 96.19 503 ALA A C 1
ATOM 3857 O O . ALA A 1 503 ? -41.239 -6.487 19.924 1.00 96.19 503 ALA A O 1
ATOM 3858 N N . THR A 1 504 ? -39.955 -5.008 21.007 1.00 96.50 504 THR A N 1
ATOM 3859 C CA . THR A 1 504 ? -38.789 -5.874 21.217 1.00 96.50 504 THR A CA 1
ATOM 3860 C C . THR A 1 504 ? -38.784 -6.537 22.599 1.00 96.50 504 THR A C 1
ATOM 3862 O O . THR A 1 504 ? -37.913 -7.350 22.909 1.00 96.50 504 THR A O 1
ATOM 3865 N N . GLY A 1 505 ? -39.768 -6.212 23.443 1.00 92.75 505 GLY A N 1
ATOM 3866 C CA . GLY A 1 505 ? -39.949 -6.806 24.769 1.00 92.75 505 GLY A CA 1
ATOM 3867 C C . GLY A 1 505 ? -39.156 -6.128 25.890 1.00 92.75 505 GLY A C 1
ATOM 3868 O O . GLY A 1 505 ? -39.141 -6.647 27.001 1.00 92.75 505 GLY A O 1
ATOM 3869 N N . GLY A 1 506 ? -38.513 -4.985 25.628 1.00 94.00 506 GLY A N 1
ATOM 3870 C CA . GLY A 1 506 ? -37.838 -4.184 26.651 1.00 94.00 506 GLY A CA 1
ATOM 3871 C C . GLY A 1 506 ? -37.076 -2.990 26.073 1.00 94.00 506 GLY A C 1
ATOM 3872 O O . GLY A 1 506 ? -36.780 -2.962 24.882 1.00 94.00 506 GLY A O 1
ATOM 3873 N N . TRP A 1 507 ? -36.726 -2.026 26.931 1.00 96.75 507 TRP A N 1
ATOM 3874 C CA . TRP A 1 507 ? -35.988 -0.798 26.568 1.00 96.75 507 TRP A CA 1
ATOM 3875 C C . TRP A 1 507 ? -34.568 -1.036 26.060 1.00 96.75 507 TRP A C 1
ATOM 3877 O O . TRP A 1 507 ? -33.977 -0.185 25.420 1.00 96.75 507 TRP A O 1
ATOM 3887 N N . GLN A 1 508 ? -34.039 -2.220 26.331 1.00 95.56 508 GLN A N 1
ATOM 3888 C CA . GLN A 1 508 ? -32.657 -2.600 26.074 1.00 95.56 508 GLN A CA 1
ATOM 3889 C C . GLN A 1 508 ? -32.584 -3.934 25.300 1.00 95.56 508 GLN A C 1
ATOM 3891 O O . GLN A 1 508 ? -31.545 -4.582 25.223 1.00 95.56 508 GLN A O 1
ATOM 3896 N N . ASN A 1 509 ? -33.711 -4.358 24.708 1.00 91.38 509 ASN A N 1
ATOM 3897 C CA . ASN A 1 509 ? -33.778 -5.504 23.804 1.00 91.38 509 ASN A CA 1
ATOM 3898 C C . ASN A 1 509 ? -33.724 -5.002 22.363 1.00 91.38 509 ASN A C 1
ATOM 3900 O O . ASN A 1 509 ? -34.697 -4.447 21.855 1.00 91.38 509 ASN A O 1
ATOM 3904 N N . TRP A 1 510 ? -32.595 -5.201 21.697 1.00 92.88 510 TRP A N 1
ATOM 3905 C CA . TRP A 1 510 ? -32.288 -4.497 20.457 1.00 92.88 510 TRP A CA 1
ATOM 3906 C C . TRP A 1 510 ? -32.609 -5.310 19.197 1.00 92.88 510 TRP A C 1
ATOM 3908 O O . TRP A 1 510 ? -32.162 -6.449 19.028 1.00 92.88 510 TRP A O 1
ATOM 3918 N N . THR A 1 511 ? -33.318 -4.690 18.255 1.00 87.75 511 THR A N 1
ATOM 3919 C CA . THR A 1 511 ? -33.541 -5.187 16.889 1.00 87.75 511 THR A CA 1
ATOM 3920 C C . THR A 1 511 ? -33.125 -4.137 15.859 1.00 87.75 511 THR A C 1
ATOM 3922 O O . THR A 1 511 ? -32.911 -2.976 16.195 1.00 87.75 511 THR A O 1
ATOM 3925 N N . THR A 1 512 ? -32.980 -4.534 14.598 1.00 93.12 512 THR A N 1
ATOM 3926 C CA . THR A 1 512 ? -32.697 -3.600 13.502 1.00 93.12 512 THR A CA 1
ATOM 3927 C C . THR A 1 512 ? -33.905 -3.520 12.582 1.00 93.12 512 THR A C 1
ATOM 3929 O O . THR A 1 512 ? -34.377 -4.542 12.086 1.00 93.12 512 THR A O 1
ATOM 3932 N N . VAL A 1 513 ? -34.393 -2.305 12.346 1.00 86.75 513 VAL A N 1
ATOM 3933 C CA . VAL A 1 513 ? -35.423 -2.008 11.340 1.00 86.75 513 VAL A CA 1
ATOM 3934 C C . VAL A 1 513 ? -34.808 -1.188 10.216 1.00 86.75 513 VAL A C 1
ATOM 3936 O O . VAL A 1 513 ? -33.823 -0.485 10.435 1.00 86.75 513 VAL A O 1
ATOM 3939 N N . SER A 1 514 ? -35.354 -1.266 9.006 1.00 91.50 514 SER A N 1
ATOM 3940 C CA . SER A 1 514 ? -34.780 -0.554 7.866 1.00 91.50 514 SER A CA 1
ATOM 3941 C C . SER A 1 514 ? -35.818 -0.091 6.855 1.00 91.50 514 SER A C 1
ATOM 3943 O O . SER A 1 514 ? -36.945 -0.585 6.806 1.00 91.50 514 SER A O 1
ATOM 3945 N N . GLN A 1 515 ? -35.417 0.881 6.043 1.00 89.62 515 GLN A N 1
ATOM 3946 C CA . GLN A 1 515 ? -36.163 1.384 4.896 1.00 89.62 515 GLN A CA 1
ATOM 3947 C C . GLN A 1 515 ? -35.210 1.697 3.743 1.00 89.62 515 GLN A C 1
ATOM 3949 O O . GLN A 1 515 ? -34.047 2.024 3.969 1.00 89.62 515 GLN A O 1
ATOM 3954 N N . THR A 1 516 ? -35.695 1.635 2.504 1.00 89.75 516 THR A N 1
ATOM 3955 C CA . THR A 1 516 ? -34.933 2.066 1.325 1.00 89.75 516 THR A CA 1
ATOM 3956 C C . THR A 1 516 ? -35.528 3.353 0.775 1.00 89.75 516 THR A C 1
ATOM 3958 O O . THR A 1 516 ? -36.725 3.422 0.508 1.00 89.75 516 THR A O 1
ATOM 3961 N N . VAL A 1 517 ? -34.684 4.362 0.586 1.00 89.06 517 VAL A N 1
ATOM 3962 C CA . VAL A 1 517 ? -35.056 5.715 0.158 1.00 89.06 517 VAL A CA 1
ATOM 3963 C C . VAL A 1 517 ? -34.187 6.147 -1.020 1.00 89.06 517 VAL A C 1
ATOM 3965 O O . VAL A 1 517 ? -33.076 5.650 -1.180 1.00 89.06 517 VAL A O 1
ATOM 3968 N N . ASN A 1 518 ? -34.662 7.067 -1.857 1.00 86.81 518 ASN A N 1
ATOM 3969 C CA . ASN A 1 518 ? -33.841 7.657 -2.918 1.00 86.81 518 ASN A CA 1
ATOM 3970 C C . ASN A 1 518 ? -33.342 9.032 -2.480 1.00 86.81 518 ASN A C 1
ATOM 3972 O O . ASN A 1 518 ? -34.141 9.871 -2.075 1.00 86.81 518 ASN A O 1
ATOM 3976 N N . VAL A 1 519 ? -32.034 9.260 -2.585 1.00 84.62 519 VAL A N 1
ATOM 3977 C CA . VAL A 1 519 ? -31.387 10.513 -2.179 1.00 84.62 519 VAL A CA 1
ATOM 3978 C C . VAL A 1 519 ? -30.529 11.026 -3.327 1.00 84.62 519 VAL A C 1
ATOM 3980 O O . VAL A 1 519 ? -29.870 10.242 -4.011 1.00 84.62 519 VAL A O 1
ATOM 3983 N N . THR A 1 520 ? -30.549 12.333 -3.566 1.00 84.69 520 THR A N 1
ATOM 3984 C CA . THR A 1 520 ? -29.641 12.989 -4.516 1.00 84.69 520 THR A CA 1
ATOM 3985 C C . THR A 1 520 ? -28.249 13.106 -3.896 1.00 84.69 520 THR A C 1
ATOM 3987 O O . THR A 1 520 ? -28.129 13.276 -2.688 1.00 84.69 520 THR A O 1
ATOM 3990 N N . ALA A 1 521 ? -27.191 12.999 -4.701 1.00 70.69 521 ALA A N 1
ATOM 3991 C CA . ALA A 1 521 ? -25.829 13.195 -4.218 1.00 70.69 521 ALA A CA 1
ATOM 3992 C C . ALA A 1 521 ? -25.680 14.567 -3.552 1.00 70.69 521 ALA A C 1
ATOM 3994 O O . ALA A 1 521 ? -26.144 15.575 -4.089 1.00 70.69 521 ALA A O 1
ATOM 3995 N N . GLY A 1 522 ? -24.997 14.606 -2.416 1.00 67.56 522 GLY A N 1
ATOM 3996 C CA . GLY A 1 522 ? -24.779 15.836 -1.673 1.00 67.56 522 GLY A CA 1
ATOM 3997 C C . GLY A 1 522 ? -24.518 15.587 -0.198 1.00 67.56 522 GLY A C 1
ATOM 3998 O O . GLY A 1 522 ? -24.595 14.461 0.294 1.00 67.56 522 GLY A O 1
ATOM 3999 N N . THR A 1 523 ? -24.218 16.665 0.509 1.00 69.19 523 THR A N 1
ATOM 4000 C CA . THR A 1 523 ? -24.031 16.669 1.957 1.00 69.19 523 THR A CA 1
ATOM 4001 C C . THR A 1 523 ? -25.216 17.380 2.596 1.00 69.19 523 THR A C 1
ATOM 4003 O O . THR A 1 523 ? -25.562 18.489 2.192 1.00 69.19 523 THR A O 1
ATOM 4006 N N . TYR A 1 524 ? -25.845 16.735 3.574 1.00 83.12 524 TYR A N 1
ATOM 4007 C CA . TYR A 1 524 ? -27.095 17.185 4.178 1.00 83.12 524 TYR A CA 1
ATOM 4008 C C . TYR A 1 524 ? -27.020 17.148 5.702 1.00 83.12 524 TYR A C 1
ATOM 4010 O O . TYR A 1 524 ? -26.226 16.409 6.288 1.00 83.12 524 TYR A O 1
ATOM 4018 N N . ASN A 1 525 ? -27.921 17.891 6.339 1.00 83.00 525 ASN A N 1
ATOM 4019 C CA . ASN A 1 525 ? -28.274 17.644 7.733 1.00 83.00 525 ASN A CA 1
ATOM 4020 C C . ASN A 1 525 ? -29.297 16.508 7.752 1.00 83.00 525 ASN A C 1
ATOM 4022 O O . ASN A 1 525 ? -30.423 16.694 7.293 1.00 83.00 525 ASN A O 1
ATOM 4026 N N . PHE A 1 526 ? -28.898 15.330 8.216 1.00 93.62 526 PHE A N 1
ATOM 4027 C CA . PHE A 1 526 ? -29.759 14.153 8.268 1.00 93.62 526 PHE A CA 1
ATOM 4028 C C . PHE A 1 526 ? -30.605 14.177 9.543 1.00 93.62 526 PHE A C 1
ATOM 4030 O O . PHE A 1 526 ? -30.057 14.282 10.639 1.00 93.62 526 PHE A O 1
ATOM 4037 N N . GLY A 1 527 ? -31.925 14.098 9.400 1.00 93.56 527 GLY A N 1
ATOM 4038 C CA . GLY A 1 527 ? -32.883 14.130 10.499 1.00 93.56 527 GLY A CA 1
ATOM 4039 C C . GLY A 1 527 ? -33.441 12.750 10.830 1.00 93.56 527 GLY A C 1
ATOM 4040 O O . GLY A 1 527 ? -33.716 11.942 9.939 1.00 93.56 527 GLY A O 1
ATOM 4041 N N . VAL A 1 528 ? -33.633 12.500 12.122 1.00 97.31 528 VAL A N 1
ATOM 4042 C CA . VAL A 1 528 ? -34.423 11.391 12.657 1.00 97.31 528 VAL A CA 1
ATOM 4043 C C . VAL A 1 528 ? -35.550 11.973 13.495 1.00 97.31 528 VAL A C 1
ATOM 4045 O O . VAL A 1 528 ? -35.294 12.736 14.423 1.00 97.31 528 VAL A O 1
ATOM 4048 N N . PHE A 1 529 ? -36.787 11.602 13.174 1.00 96.38 529 PHE A N 1
ATOM 4049 C CA . PHE A 1 529 ? -37.996 12.150 13.789 1.00 96.38 529 PHE A CA 1
ATOM 4050 C C . PHE A 1 529 ? -38.901 11.039 14.331 1.00 96.38 529 PHE A C 1
ATOM 4052 O O . PHE A 1 529 ? -39.203 10.064 13.633 1.00 96.38 529 PHE A O 1
ATOM 4059 N N . ALA A 1 530 ? -39.371 11.195 15.566 1.00 97.06 530 ALA A N 1
ATOM 4060 C CA . ALA A 1 530 ? -40.255 10.255 16.236 1.00 97.06 530 ALA A CA 1
ATOM 4061 C C . ALA A 1 530 ? -41.728 10.543 15.909 1.00 97.06 530 ALA A C 1
ATOM 4063 O O . ALA A 1 530 ? -42.417 11.284 16.608 1.00 97.06 530 ALA A O 1
ATOM 4064 N N . GLN A 1 531 ? -42.246 9.910 14.852 1.00 94.94 531 GLN A N 1
ATOM 4065 C CA . GLN A 1 531 ? -43.675 9.991 14.508 1.00 94.94 531 GLN A CA 1
ATOM 4066 C C . GLN A 1 531 ? -44.570 9.332 15.563 1.00 94.94 531 GLN A C 1
ATOM 4068 O O . GLN A 1 531 ? -45.721 9.723 15.730 1.00 94.94 531 GLN A O 1
ATOM 4073 N N . ALA A 1 532 ? -44.044 8.317 16.244 1.00 97.38 532 ALA A N 1
ATOM 4074 C CA . ALA A 1 532 ? -44.604 7.769 17.469 1.00 97.38 532 ALA A CA 1
ATOM 4075 C C . ALA A 1 532 ? -43.437 7.384 18.383 1.00 97.38 532 ALA A C 1
ATOM 4077 O O . ALA A 1 532 ? -42.545 6.652 17.942 1.00 97.38 532 ALA A O 1
ATOM 4078 N N . GLY A 1 533 ? -43.437 7.903 19.612 1.00 95.56 533 GLY A N 1
ATOM 4079 C CA . GLY A 1 533 ? -42.404 7.661 20.627 1.00 95.56 533 GLY A CA 1
ATOM 4080 C C . GLY A 1 533 ? -42.452 6.260 21.251 1.00 95.56 533 GLY A C 1
ATOM 4081 O O . GLY A 1 533 ? -43.121 5.361 20.739 1.00 95.56 533 GLY A O 1
ATOM 4082 N N . GLY A 1 534 ? -41.743 6.077 22.365 1.00 96.44 534 GLY A N 1
ATOM 4083 C CA . GLY A 1 534 ? -41.710 4.830 23.136 1.00 96.44 534 GLY A CA 1
ATOM 4084 C C . GLY A 1 534 ? -40.625 3.839 22.703 1.00 96.44 534 GLY A C 1
ATOM 4085 O O . GLY A 1 534 ? -40.838 2.627 22.763 1.00 96.44 534 GLY A O 1
ATOM 4086 N N . TRP A 1 535 ? -39.479 4.324 22.231 1.00 98.31 535 TRP A N 1
ATOM 4087 C CA . TRP A 1 535 ? -38.364 3.499 21.755 1.00 98.31 535 TRP A CA 1
ATOM 4088 C C . TRP A 1 535 ? -37.011 4.161 22.035 1.00 98.31 535 TRP A C 1
ATOM 4090 O O . TRP A 1 535 ? -36.942 5.374 22.188 1.00 98.31 535 TRP A O 1
ATOM 4100 N N . ASN A 1 536 ? -35.949 3.358 22.065 1.00 98.31 536 ASN A N 1
ATOM 4101 C CA . ASN A 1 536 ? -34.561 3.806 22.138 1.00 98.31 536 ASN A CA 1
ATOM 4102 C C . ASN A 1 536 ? -33.848 3.568 20.805 1.00 98.31 536 ASN A C 1
ATOM 4104 O O . ASN A 1 536 ? -34.226 2.673 20.038 1.00 98.31 536 ASN A O 1
ATOM 4108 N N . LEU A 1 537 ? -32.788 4.336 20.555 1.00 97.62 537 LEU A N 1
ATOM 4109 C CA . LEU A 1 537 ? -31.953 4.273 19.358 1.00 97.62 537 LEU A CA 1
ATOM 4110 C C . LEU A 1 537 ? -30.476 4.152 19.736 1.00 97.62 537 LEU A C 1
ATOM 4112 O O . LEU A 1 537 ? -29.958 5.000 20.450 1.00 97.62 537 LEU A O 1
ATOM 4116 N N . ASN A 1 538 ? -29.792 3.145 19.198 1.00 90.06 538 ASN A N 1
ATOM 4117 C CA . ASN A 1 538 ? -28.359 2.929 19.415 1.00 90.06 538 ASN A CA 1
ATOM 4118 C C . ASN A 1 538 ? -27.515 3.485 18.254 1.00 90.06 538 ASN A C 1
ATOM 4120 O O . ASN A 1 538 ? -26.614 4.290 18.443 1.00 90.06 538 ASN A O 1
ATOM 4124 N N . TRP A 1 539 ? -27.836 3.122 17.012 1.00 91.62 539 TRP A N 1
ATOM 4125 C CA . TRP A 1 539 ? -27.138 3.651 15.837 1.00 91.62 539 TRP A CA 1
ATOM 4126 C C . TRP A 1 539 ? -28.030 3.680 14.601 1.00 91.62 539 TRP A C 1
ATOM 4128 O O . TRP A 1 539 ? -29.026 2.954 14.499 1.00 91.62 539 TRP A O 1
ATOM 4138 N N . ILE A 1 540 ? -27.628 4.501 13.632 1.00 95.56 540 ILE A N 1
ATOM 4139 C CA . ILE A 1 540 ? -28.206 4.585 12.291 1.00 95.56 540 ILE A CA 1
ATOM 4140 C C . ILE A 1 540 ? -27.139 4.147 11.294 1.00 95.56 540 ILE A C 1
ATOM 4142 O O . ILE A 1 540 ? -26.005 4.613 11.361 1.00 95.56 540 ILE A O 1
ATOM 4146 N N . ARG A 1 541 ? -27.474 3.282 10.337 1.00 86.44 541 ARG A N 1
ATOM 4147 C CA . ARG A 1 541 ? -26.571 2.935 9.233 1.00 86.44 541 ARG A CA 1
ATOM 4148 C C . ARG A 1 541 ? -27.206 3.291 7.906 1.00 86.44 541 ARG A C 1
ATOM 4150 O O . ARG A 1 541 ? -28.297 2.836 7.596 1.00 86.44 541 ARG A O 1
ATOM 4157 N N . ILE A 1 542 ? -26.515 4.101 7.117 1.00 86.19 542 ILE A N 1
ATOM 4158 C CA . ILE A 1 542 ? -26.958 4.527 5.794 1.00 86.19 542 ILE A CA 1
ATOM 4159 C C . ILE A 1 542 ? -26.046 3.864 4.780 1.00 86.19 542 ILE A C 1
ATOM 4161 O O . ILE A 1 542 ? -24.855 4.154 4.721 1.00 86.19 542 ILE A O 1
ATOM 4165 N N . THR A 1 543 ? -26.620 2.990 3.970 1.00 80.69 543 THR A N 1
ATOM 4166 C CA . THR A 1 543 ? -25.907 2.143 3.026 1.00 80.69 543 THR A CA 1
ATOM 4167 C C . THR A 1 543 ? -26.376 2.438 1.612 1.00 80.69 543 THR A C 1
ATOM 4169 O O . THR A 1 543 ? -27.564 2.310 1.325 1.00 80.69 543 THR A O 1
ATOM 4172 N N . LYS A 1 544 ? -25.474 2.788 0.687 1.00 82.31 544 LYS A N 1
ATOM 4173 C CA . LYS A 1 544 ? -25.846 2.898 -0.733 1.00 82.31 544 LYS A CA 1
ATOM 4174 C C . LYS A 1 544 ? -26.351 1.542 -1.218 1.00 82.31 544 LYS A C 1
ATOM 4176 O O . LYS A 1 544 ? -25.604 0.566 -1.213 1.00 82.31 544 LYS A O 1
ATOM 4181 N N . ALA A 1 545 ? -27.598 1.484 -1.678 1.00 72.12 545 ALA A N 1
ATOM 4182 C CA . ALA A 1 545 ? -28.099 0.290 -2.334 1.00 72.12 545 ALA A CA 1
ATOM 4183 C C . ALA A 1 545 ? -27.335 0.133 -3.656 1.00 72.12 545 ALA A C 1
ATOM 4185 O O . ALA A 1 545 ? -27.327 1.050 -4.493 1.00 72.12 545 ALA A O 1
ATOM 4186 N N . GLY A 1 546 ? -26.648 -1.001 -3.812 1.00 55.22 546 GLY A N 1
ATOM 4187 C CA . GLY A 1 546 ? -25.975 -1.350 -5.056 1.00 55.22 546 GLY A CA 1
ATOM 4188 C C . GLY A 1 546 ? -26.979 -1.333 -6.203 1.00 55.22 546 GLY A C 1
ATOM 4189 O O . GLY A 1 546 ? -28.120 -1.769 -6.036 1.00 55.22 546 GLY A O 1
ATOM 4190 N N . SER A 1 547 ? -26.578 -0.820 -7.364 1.00 38.56 547 SER A N 1
ATOM 4191 C CA . SER A 1 547 ? -27.355 -1.009 -8.583 1.00 38.56 547 SER A CA 1
ATOM 4192 C C . SER A 1 547 ? -27.389 -2.503 -8.878 1.00 38.56 547 SER A C 1
ATOM 4194 O O . SER A 1 547 ? -26.465 -3.050 -9.476 1.00 38.56 547 SER A O 1
ATOM 4196 N N . THR A 1 548 ? -28.453 -3.179 -8.450 1.00 29.67 548 THR A N 1
ATOM 4197 C CA . THR A 1 548 ? -28.865 -4.384 -9.153 1.00 29.67 548 THR A CA 1
ATOM 4198 C C . THR A 1 548 ? -29.117 -3.929 -10.582 1.00 29.67 548 THR A C 1
ATOM 4200 O O . THR A 1 548 ? -29.902 -3.012 -10.832 1.00 29.67 548 THR A O 1
ATOM 4203 N N . THR A 1 549 ? -28.388 -4.506 -11.536 1.00 27.33 549 THR A N 1
ATOM 4204 C CA . THR A 1 549 ? -28.871 -4.551 -12.910 1.00 27.33 549 THR A CA 1
ATOM 4205 C C . THR A 1 549 ? -30.314 -5.009 -12.804 1.00 27.33 549 THR A C 1
ATOM 4207 O O . THR A 1 549 ? -30.576 -6.097 -12.293 1.00 27.33 549 THR A O 1
ATOM 4210 N N . SER A 1 550 ? -31.261 -4.142 -13.170 1.00 26.64 550 SER A N 1
ATOM 4211 C CA . SER A 1 550 ? -32.660 -4.527 -13.204 1.00 26.64 550 SER A CA 1
ATOM 4212 C C . SER A 1 550 ? -32.737 -5.781 -14.063 1.00 26.64 550 SER A C 1
ATOM 4214 O O . SER A 1 550 ? -32.569 -5.717 -15.283 1.00 26.64 550 SER A O 1
ATOM 4216 N N . ALA A 1 551 ? -32.970 -6.934 -13.433 1.00 29.67 551 ALA A N 1
ATOM 4217 C CA . ALA A 1 551 ? -33.630 -8.021 -14.115 1.00 29.67 551 ALA A CA 1
ATOM 4218 C C . ALA A 1 551 ? -34.900 -7.371 -14.649 1.00 29.67 551 ALA A C 1
ATOM 4220 O O . ALA A 1 551 ? -35.741 -6.926 -13.867 1.00 29.67 551 ALA A O 1
ATOM 4221 N N . ARG A 1 552 ? -34.960 -7.168 -15.970 1.00 31.97 552 ARG A N 1
ATOM 4222 C CA . ARG A 1 552 ? -36.176 -6.691 -16.612 1.00 31.97 552 ARG A CA 1
ATOM 4223 C C . ARG A 1 552 ? -37.274 -7.608 -16.106 1.00 31.97 552 ARG A C 1
ATOM 4225 O O . ARG A 1 552 ? -37.252 -8.804 -16.393 1.00 31.97 552 ARG A O 1
ATOM 4232 N N . SER A 1 553 ? -38.191 -7.047 -15.327 1.00 30.86 553 SER A N 1
ATOM 4233 C CA . SER A 1 553 ? -39.488 -7.642 -15.084 1.00 30.86 553 SER A CA 1
ATOM 4234 C C . SER A 1 553 ? -39.982 -8.059 -16.459 1.00 30.86 553 SER A C 1
ATOM 4236 O O . SER A 1 553 ? -40.049 -7.221 -17.365 1.00 30.86 553 SER A O 1
ATOM 4238 N N . ALA A 1 554 ? -40.221 -9.355 -16.652 1.00 31.58 554 ALA A N 1
ATOM 4239 C CA . ALA A 1 554 ? -40.940 -9.812 -17.822 1.00 31.58 554 ALA A CA 1
ATOM 4240 C C . ALA A 1 554 ? -42.204 -8.953 -17.882 1.00 31.58 554 ALA A C 1
ATOM 4242 O O . ALA A 1 554 ? -43.022 -8.987 -16.960 1.00 31.58 554 ALA A O 1
ATOM 4243 N N . GLN A 1 555 ? -42.305 -8.100 -18.902 1.00 28.34 555 GLN A N 1
ATOM 4244 C CA . GLN A 1 555 ? -43.555 -7.432 -19.193 1.00 28.34 555 GLN A CA 1
ATOM 4245 C C . GLN A 1 555 ? -44.548 -8.555 -19.464 1.00 28.34 555 GLN A C 1
ATOM 4247 O O . GLN A 1 555 ? -44.510 -9.198 -20.512 1.00 28.34 555 GLN A O 1
ATOM 4252 N N . VAL A 1 556 ? -45.408 -8.814 -18.484 1.00 29.86 556 VAL A N 1
ATOM 4253 C CA . VAL A 1 556 ? -46.683 -9.464 -18.729 1.00 29.86 556 VAL A CA 1
ATOM 4254 C C . VAL A 1 556 ? -47.415 -8.501 -19.652 1.00 29.86 556 VAL A C 1
ATOM 4256 O O . VAL A 1 556 ? -47.954 -7.484 -19.220 1.00 29.86 556 VAL A O 1
ATOM 4259 N N . LEU A 1 557 ? -47.335 -8.780 -20.951 1.00 28.98 557 LEU A N 1
ATOM 4260 C CA . LEU A 1 557 ? -48.241 -8.229 -21.942 1.00 28.98 557 LEU A CA 1
ATOM 4261 C C . LEU A 1 557 ? -49.646 -8.631 -21.498 1.00 28.98 557 LEU A C 1
ATOM 4263 O O . LEU A 1 557 ? -50.073 -9.768 -21.682 1.00 28.98 557 LEU A O 1
ATOM 4267 N N . ALA A 1 558 ? -50.342 -7.692 -20.865 1.00 29.23 558 ALA A N 1
ATOM 4268 C CA . ALA A 1 558 ? -51.777 -7.756 -20.701 1.00 29.23 558 ALA A CA 1
ATOM 4269 C C . ALA A 1 558 ? -52.389 -7.675 -22.103 1.00 29.23 558 ALA A C 1
ATOM 4271 O O . ALA A 1 558 ? -52.556 -6.596 -22.669 1.00 29.23 558 ALA A O 1
ATOM 4272 N N . THR A 1 559 ? -52.673 -8.832 -22.695 1.00 28.19 559 THR A N 1
ATOM 4273 C CA . THR A 1 559 ? -53.530 -8.925 -23.871 1.00 28.19 559 THR A CA 1
ATOM 4274 C C . THR A 1 559 ? -54.950 -8.591 -23.439 1.00 28.19 559 THR A C 1
ATOM 4276 O O . THR A 1 559 ? -55.606 -9.370 -22.748 1.00 28.19 559 THR A O 1
ATOM 4279 N N . THR A 1 560 ? -55.426 -7.421 -23.845 1.00 28.36 560 THR A N 1
ATOM 4280 C CA . THR A 1 560 ? -56.843 -7.076 -23.866 1.00 28.36 560 THR A CA 1
ATOM 4281 C C . THR A 1 560 ? -57.560 -8.001 -24.850 1.00 28.36 560 THR A C 1
ATOM 4283 O O . THR A 1 560 ? -57.502 -7.808 -26.060 1.00 28.36 560 THR A O 1
ATOM 4286 N N . ALA A 1 561 ? -58.236 -9.024 -24.328 1.00 28.28 561 ALA A N 1
ATOM 4287 C CA . ALA A 1 561 ? -59.199 -9.813 -25.085 1.00 28.28 561 ALA A CA 1
ATOM 4288 C C . ALA A 1 561 ? -60.604 -9.240 -24.849 1.00 28.28 561 ALA A C 1
ATOM 4290 O O . ALA A 1 561 ? -61.179 -9.368 -23.768 1.00 28.28 561 ALA A O 1
ATOM 4291 N N . THR A 1 562 ? -61.143 -8.579 -25.870 1.00 29.47 562 THR A N 1
ATOM 4292 C CA . THR A 1 562 ? -62.565 -8.258 -25.999 1.00 29.47 562 THR A CA 1
ATOM 4293 C C . THR A 1 562 ? -63.374 -9.542 -26.183 1.00 29.47 562 THR A C 1
ATOM 4295 O O . THR A 1 562 ? -62.999 -10.446 -26.926 1.00 29.47 562 THR A O 1
ATOM 4298 N N . ALA A 1 563 ? -64.505 -9.613 -25.482 1.00 29.44 563 ALA A N 1
ATOM 4299 C CA . ALA A 1 563 ? -65.455 -10.712 -25.544 1.00 29.44 563 ALA A CA 1
ATOM 4300 C C . ALA A 1 563 ? -66.048 -10.887 -26.954 1.00 29.44 563 ALA A C 1
ATOM 4302 O O . ALA A 1 563 ? -66.486 -9.920 -27.576 1.00 29.44 563 ALA A O 1
ATOM 4303 N N . GLY A 1 564 ? -66.144 -12.137 -27.416 1.00 28.78 564 GLY A N 1
ATOM 4304 C CA . GLY A 1 564 ? -66.822 -12.468 -28.669 1.00 28.78 564 GLY A CA 1
ATOM 4305 C C . GLY A 1 564 ? -66.819 -13.958 -29.007 1.00 28.78 564 GLY A C 1
ATOM 4306 O O . GLY A 1 564 ? -66.023 -14.388 -29.822 1.00 28.78 564 GLY A O 1
ATOM 4307 N N . ARG A 1 565 ? -67.727 -14.708 -28.362 1.00 30.98 565 ARG A N 1
ATOM 4308 C CA . ARG A 1 565 ? -68.398 -15.961 -28.793 1.00 30.98 565 ARG A CA 1
ATOM 4309 C C . ARG A 1 565 ? -67.630 -16.954 -29.697 1.00 30.98 565 ARG A C 1
ATOM 4311 O O . ARG A 1 565 ? -67.469 -16.701 -30.880 1.00 30.98 565 ARG A O 1
ATOM 4318 N N . ALA A 1 566 ? -67.442 -18.185 -29.213 1.00 29.09 566 ALA A N 1
ATOM 4319 C CA . ALA A 1 566 ? -68.314 -19.341 -29.512 1.00 29.09 566 ALA A CA 1
ATOM 4320 C C . ALA A 1 566 ? -67.579 -20.687 -29.311 1.00 29.09 566 ALA A C 1
ATOM 4322 O O . ALA A 1 566 ? -66.589 -20.974 -29.966 1.00 29.09 566 ALA A O 1
ATOM 4323 N N . GLN A 1 567 ? -68.125 -21.474 -28.382 1.00 29.12 567 GLN A N 1
ATOM 4324 C CA . GLN A 1 567 ? -68.296 -22.936 -28.364 1.00 29.12 567 GLN A CA 1
ATOM 4325 C C . GLN A 1 567 ? -67.217 -23.886 -28.938 1.00 29.12 567 GLN A C 1
ATOM 4327 O O . GLN A 1 567 ? -67.059 -24.031 -30.141 1.00 29.12 567 GLN A O 1
ATOM 4332 N N . ALA A 1 568 ? -66.673 -24.668 -27.992 1.00 30.84 568 ALA A N 1
ATOM 4333 C CA . ALA A 1 568 ? -66.617 -26.138 -27.955 1.00 30.84 568 ALA A CA 1
ATOM 4334 C C . ALA A 1 568 ? -65.820 -26.905 -29.030 1.00 30.84 568 ALA A C 1
ATOM 4336 O O . ALA A 1 568 ? -66.247 -26.996 -30.173 1.00 30.84 568 ALA A O 1
ATOM 4337 N N . LEU A 1 569 ? -64.772 -27.622 -28.595 1.00 28.53 569 LEU A N 1
ATOM 4338 C CA . LEU A 1 569 ? -64.802 -29.091 -28.455 1.00 28.53 569 LEU A CA 1
ATOM 4339 C C . LEU A 1 569 ? -63.527 -29.586 -27.734 1.00 28.53 569 LEU A C 1
ATOM 4341 O O . LEU A 1 569 ? -62.415 -29.329 -28.188 1.00 28.53 569 LEU A O 1
ATOM 4345 N N . GLU A 1 570 ? -63.688 -30.308 -26.624 1.00 38.19 570 GLU A N 1
ATOM 4346 C CA . GLU A 1 570 ? -62.652 -31.185 -26.058 1.00 38.19 570 GLU A CA 1
ATOM 4347 C C . GLU A 1 570 ? -62.585 -32.482 -26.868 1.00 38.19 570 GLU A C 1
ATOM 4349 O O . GLU A 1 570 ? -63.648 -33.051 -27.091 1.00 38.19 570 GLU A O 1
ATOM 4354 N N . VAL A 1 571 ? -61.386 -32.997 -27.188 1.00 29.31 571 VAL A N 1
ATOM 4355 C CA . VAL A 1 571 ? -61.053 -34.443 -27.148 1.00 29.31 571 VAL A CA 1
ATOM 4356 C C . VAL A 1 571 ? -59.521 -34.623 -27.050 1.00 29.31 571 VAL A C 1
ATOM 4358 O O . VAL A 1 571 ? -58.784 -34.166 -27.919 1.00 29.31 571 VAL A O 1
ATOM 4361 N N . TYR A 1 572 ? -59.042 -35.349 -26.033 1.00 37.97 572 TYR A N 1
ATOM 4362 C CA . TYR A 1 572 ? -57.763 -36.091 -26.043 1.00 37.97 572 TYR A CA 1
ATOM 4363 C C . TYR A 1 572 ? -58.069 -37.570 -26.351 1.00 37.97 572 TYR A C 1
ATOM 4365 O O . TYR A 1 572 ? -59.121 -38.039 -25.909 1.00 37.97 572 TYR A O 1
ATOM 4373 N N . PRO A 1 573 ? -57.201 -38.340 -27.050 1.00 40.78 573 PRO A N 1
ATOM 4374 C CA . PRO A 1 573 ? -56.344 -39.280 -26.298 1.00 40.78 573 PRO A CA 1
ATOM 4375 C C . PRO A 1 573 ? -55.006 -39.728 -26.960 1.00 40.78 573 PRO A C 1
ATOM 4377 O O . PRO A 1 573 ? -54.933 -39.960 -28.158 1.00 40.78 573 PRO A O 1
ATOM 4380 N N . ASN A 1 574 ? -54.001 -39.936 -26.092 1.00 27.66 574 ASN A N 1
ATOM 4381 C CA . ASN A 1 574 ? -53.053 -41.072 -25.937 1.00 27.66 574 ASN A CA 1
ATOM 4382 C C . ASN A 1 574 ? -52.148 -41.637 -27.102 1.00 27.66 574 ASN A C 1
ATOM 4384 O O . ASN A 1 574 ? -52.510 -41.574 -28.270 1.00 27.66 574 ASN A O 1
ATOM 4388 N N . PRO A 1 575 ? -50.970 -42.239 -26.762 1.00 53.25 575 PRO A N 1
ATOM 4389 C CA . PRO A 1 575 ? -49.865 -42.764 -27.607 1.00 53.25 575 PRO A CA 1
ATOM 4390 C C . PRO A 1 575 ? -50.153 -44.247 -28.014 1.00 53.25 575 PRO A C 1
ATOM 4392 O O . PRO A 1 575 ? -51.295 -44.640 -27.769 1.00 53.25 575 PRO A O 1
ATOM 4395 N N . PRO A 1 576 ? -49.256 -45.155 -28.524 1.00 34.03 576 PRO A N 1
ATOM 4396 C CA . PRO A 1 576 ? -47.778 -45.264 -28.488 1.00 34.03 576 PRO A CA 1
ATOM 4397 C C . PRO A 1 576 ? -47.151 -45.911 -29.785 1.00 34.03 576 PRO A C 1
ATOM 4399 O O . PRO A 1 576 ? -47.503 -45.458 -30.864 1.00 34.03 576 PRO A O 1
ATOM 4402 N N . PRO A 1 577 ? -46.213 -46.899 -29.755 1.00 53.69 577 PRO A N 1
ATOM 4403 C CA . PRO A 1 577 ? -44.776 -46.793 -30.084 1.00 53.69 577 PRO A CA 1
ATOM 4404 C C . PRO A 1 577 ? -44.337 -47.739 -31.243 1.00 53.69 577 PRO A C 1
ATOM 4406 O O . PRO A 1 577 ? -45.205 -48.309 -31.889 1.00 53.69 577 PRO A O 1
ATOM 4409 N N . ILE A 1 578 ? -43.012 -47.970 -31.423 1.00 30.86 578 ILE A N 1
ATOM 4410 C CA . ILE A 1 578 ? -42.287 -49.157 -32.004 1.00 30.86 578 ILE A CA 1
ATOM 4411 C C . ILE A 1 578 ? -41.204 -48.706 -33.021 1.00 30.86 578 ILE A C 1
ATOM 4413 O O . ILE A 1 578 ? -41.458 -47.786 -33.779 1.00 30.86 578 ILE A O 1
ATOM 4417 N N . ARG A 1 579 ? -40.016 -49.307 -33.221 1.00 29.38 579 ARG A N 1
ATOM 4418 C CA . ARG A 1 579 ? -39.060 -50.169 -32.483 1.00 29.38 579 ARG A CA 1
ATOM 4419 C C . ARG A 1 579 ? -38.017 -50.658 -33.541 1.00 29.38 579 ARG A C 1
ATOM 4421 O O . ARG A 1 579 ? -38.424 -51.044 -34.624 1.00 29.38 579 ARG A O 1
ATOM 4428 N N . TRP A 1 580 ? -36.731 -50.707 -33.166 1.00 26.02 580 TRP A N 1
ATOM 4429 C CA . TRP A 1 580 ? -35.587 -51.524 -33.668 1.00 26.02 580 TRP A CA 1
ATOM 4430 C C . TRP A 1 580 ? -35.005 -51.438 -35.099 1.00 26.02 580 TRP A C 1
ATOM 4432 O O . TRP A 1 580 ? -35.693 -51.579 -36.099 1.00 26.02 580 TRP A O 1
ATOM 4442 N N . ALA A 1 581 ? -33.662 -51.471 -35.090 1.00 28.02 581 ALA A N 1
ATOM 4443 C CA . ALA A 1 581 ? -32.768 -52.413 -35.787 1.00 28.02 581 ALA A CA 1
ATOM 4444 C C . ALA A 1 581 ? -31.767 -51.813 -36.794 1.00 28.02 581 ALA A C 1
ATOM 4446 O O . ALA A 1 581 ? -32.091 -51.339 -37.874 1.00 28.02 581 ALA A O 1
ATOM 4447 N N . SER A 1 582 ? -30.510 -51.937 -36.365 1.00 30.92 582 SER A N 1
ATOM 4448 C CA . SER A 1 582 ? -29.230 -51.918 -37.072 1.00 30.92 582 SER A CA 1
ATOM 4449 C C . SER A 1 582 ? -29.206 -52.518 -38.480 1.00 30.92 582 SER A C 1
ATOM 4451 O O . SER A 1 582 ? -29.815 -53.561 -38.698 1.00 30.92 582 SER A O 1
ATOM 4453 N N . LEU A 1 583 ? -28.284 -52.030 -39.317 1.00 28.23 583 LEU A N 1
ATOM 4454 C CA . LEU A 1 583 ? -27.274 -52.890 -39.947 1.00 28.23 583 LEU A CA 1
ATOM 4455 C C . LEU A 1 583 ? -26.065 -52.084 -40.443 1.00 28.23 583 LEU A C 1
ATOM 4457 O O . LEU A 1 583 ? -26.162 -50.945 -40.886 1.00 28.23 583 LEU A O 1
ATOM 4461 N N . GLN A 1 584 ? -24.916 -52.722 -40.264 1.00 28.55 584 GLN A N 1
ATOM 4462 C CA . GLN A 1 584 ? -23.552 -52.286 -40.526 1.00 28.55 584 GLN A CA 1
ATOM 4463 C C . GLN A 1 584 ? -23.265 -52.140 -42.027 1.00 28.55 584 GLN A C 1
ATOM 4465 O O . GLN A 1 584 ? -23.859 -52.845 -42.836 1.00 28.55 584 GLN A O 1
ATOM 4470 N N . THR A 1 585 ? -22.258 -51.339 -42.388 1.00 30.69 585 THR A N 1
ATOM 4471 C CA . THR A 1 585 ? -20.996 -51.778 -43.039 1.00 30.69 585 THR A CA 1
ATOM 4472 C C . THR A 1 585 ? -20.162 -50.533 -43.407 1.00 30.69 585 THR A C 1
ATOM 4474 O O . THR A 1 585 ? -20.670 -49.589 -43.987 1.00 30.69 585 THR A O 1
ATOM 4477 N N . GLN A 1 586 ? -18.979 -50.328 -42.815 1.00 28.88 586 GLN A N 1
ATOM 4478 C CA . GLN A 1 586 ? -17.655 -50.869 -43.181 1.00 28.88 586 GLN A CA 1
ATOM 4479 C C . GLN A 1 586 ? -16.993 -50.143 -44.379 1.00 28.88 586 GLN A C 1
ATOM 4481 O O . GLN A 1 586 ? -17.286 -50.459 -45.522 1.00 28.88 586 GLN A O 1
ATOM 4486 N N . ARG A 1 587 ? -16.011 -49.261 -44.111 1.00 29.88 587 ARG A N 1
ATOM 4487 C CA . ARG A 1 587 ? -14.552 -49.449 -44.356 1.00 29.88 587 ARG A CA 1
ATOM 4488 C C . ARG A 1 587 ? -13.802 -48.116 -44.566 1.00 29.88 587 ARG A C 1
ATOM 4490 O O . ARG A 1 587 ? -14.252 -47.226 -45.271 1.00 29.88 587 ARG A O 1
ATOM 4497 N N . TRP A 1 588 ? -12.648 -48.041 -43.903 1.00 28.28 588 TRP A N 1
ATOM 4498 C CA . TRP A 1 588 ? -11.589 -47.019 -43.937 1.00 28.28 588 TRP A CA 1
ATOM 4499 C C . TRP A 1 588 ? -10.567 -47.312 -45.074 1.00 28.28 588 TRP A C 1
ATOM 4501 O O . TRP A 1 588 ? -10.747 -48.310 -45.771 1.00 28.28 588 TRP A O 1
ATOM 4511 N N . PRO A 1 589 ? -9.365 -46.695 -45.082 1.00 55.34 589 PRO A N 1
ATOM 4512 C CA . PRO A 1 589 ? -8.947 -45.356 -45.536 1.00 55.34 589 PRO A CA 1
ATOM 4513 C C . PRO A 1 589 ? -7.979 -45.480 -46.745 1.00 55.34 589 PRO A C 1
ATOM 4515 O O . PRO A 1 589 ? -7.776 -46.592 -47.198 1.00 55.34 589 PRO A O 1
ATOM 4518 N N . VAL A 1 590 ? -7.351 -44.395 -47.235 1.00 33.78 590 VAL A N 1
ATOM 4519 C CA . VAL A 1 590 ? -5.934 -44.315 -47.705 1.00 33.78 590 VAL A CA 1
ATOM 4520 C C . VAL A 1 590 ? -5.629 -42.852 -48.111 1.00 33.78 590 VAL A C 1
ATOM 4522 O O . VAL A 1 590 ? -6.385 -42.246 -48.864 1.00 33.78 590 VAL A O 1
ATOM 4525 N N . ARG A 1 591 ? -4.527 -42.298 -47.580 1.00 36.41 591 ARG A N 1
ATOM 4526 C CA . ARG A 1 591 ? -3.809 -41.078 -48.028 1.00 36.41 591 ARG A CA 1
ATOM 4527 C C . ARG A 1 591 ? -2.800 -41.445 -49.139 1.00 36.41 591 ARG A C 1
ATOM 4529 O O . ARG A 1 591 ? -2.419 -42.613 -49.189 1.00 36.41 591 ARG A O 1
ATOM 4536 N N . PRO A 1 592 ? -2.312 -40.519 -49.983 1.00 55.69 592 PRO A N 1
ATOM 4537 C CA . PRO A 1 592 ? -1.353 -39.477 -49.557 1.00 55.69 592 PRO A CA 1
ATOM 4538 C C . PRO A 1 592 ? -1.970 -38.098 -49.333 1.00 55.69 592 PRO A C 1
ATOM 4540 O O . PRO A 1 592 ? -2.747 -37.662 -50.209 1.00 55.69 592 PRO A O 1
#

Foldseek 3Di:
DDDDDDDPDDPPPPPDPQDQEDPFEEFAAADAALLQLVLLLSYAQEYEDLALAHDPRCRVRNVVSNHAYEHEPAAQDHPPHGDALVNSLVRHDAPHAAYEYHEACFACVGNVAQLLRSLVCQVRVVSNCVVRVHAYEYHEHAQYDHGDDDPNDRCRHPCSRVVSNCVSPVPGHHQEYHYEDQALDLVVVVVNLVVVCVVVHAYEHNEYFHAPDDQVPQDLVSRLVSLLSNQLCLLQDPSHPHYHYPHCDDDNHPNRHQHDPDHNHGDPSVVSNRPHDHDSPDHQPWFLQFPDKQKPAAPDPQQGLVQQRVPFLVHKHFGAQDPKMKMKTFSVAKAFFFKKKWAFDVKAFQKKFKWAAAPVPDIDTFDIHHRDDHGMDIGGRTRDIHRMIMIIGGHIPDSGTTMTNYMITGGPGPDPFPWPKDKFFQVQFPDWPQWDWDWAPDPPIDIWIARWAAFIKTWDFFAFDAAWFKKKKKWWKAFQAWFKKWKAWAVNPGTFGMDTGHRQNDQRRIDMDIDMGTDHGDTTTMMMTTNGHGMMTGMMMIIHDGPDPPPPDPPPPPPDDDDDDDDDDDDDDDDDDDDDDDDDDDDDDDDD